Protein AF-A0A3D2N3I4-F1 (afdb_monomer_lite)

Structure (mmCIF, N/CA/C/O backbone):
data_AF-A0A3D2N3I4-F1
#
_entry.id   AF-A0A3D2N3I4-F1
#
loop_
_atom_site.group_PDB
_atom_site.id
_atom_site.type_symbol
_atom_site.label_atom_id
_atom_site.label_alt_id
_atom_site.label_comp_id
_atom_site.label_asym_id
_atom_site.label_entity_id
_atom_site.label_seq_id
_atom_site.pdbx_PDB_ins_code
_atom_site.Cartn_x
_atom_site.Cartn_y
_atom_site.Cartn_z
_atom_site.occupancy
_atom_site.B_iso_or_equiv
_atom_site.auth_seq_id
_atom_site.auth_comp_id
_atom_site.auth_asym_id
_atom_site.auth_atom_id
_atom_site.pdbx_PDB_model_num
ATOM 1 N N . MET A 1 1 ? 20.802 -7.655 -3.823 1.00 45.34 1 MET A N 1
ATOM 2 C CA . MET A 1 1 ? 21.383 -8.319 -5.020 1.00 45.34 1 MET A CA 1
ATOM 3 C C . MET A 1 1 ? 21.043 -7.625 -6.354 1.00 45.34 1 MET A C 1
ATOM 5 O O . MET A 1 1 ? 21.735 -7.865 -7.337 1.00 45.34 1 MET A O 1
ATOM 9 N N . TYR A 1 2 ? 20.055 -6.714 -6.389 1.00 55.88 2 TYR A N 1
ATOM 10 C CA . TYR A 1 2 ? 19.580 -6.034 -7.605 1.00 55.88 2 TYR A CA 1
ATOM 11 C C . TYR A 1 2 ? 20.692 -5.394 -8.460 1.00 55.88 2 TYR A C 1
ATOM 13 O O . TYR A 1 2 ? 20.746 -5.647 -9.649 1.00 55.88 2 TYR A O 1
ATOM 21 N N . SER A 1 3 ? 21.653 -4.654 -7.894 1.00 65.12 3 SER A N 1
ATOM 22 C CA . SER A 1 3 ? 22.675 -3.933 -8.686 1.00 65.12 3 SER A CA 1
ATOM 23 C C . SER A 1 3 ? 23.707 -4.809 -9.416 1.00 65.12 3 SER A C 1
ATOM 25 O O . SER A 1 3 ? 24.406 -4.302 -10.287 1.00 65.12 3 SER A O 1
ATOM 27 N N . TYR A 1 4 ? 23.824 -6.101 -9.084 1.00 80.06 4 TYR A N 1
ATOM 28 C CA . TYR A 1 4 ? 24.837 -7.004 -9.658 1.00 80.06 4 TYR A CA 1
ATOM 29 C C . TYR A 1 4 ? 24.255 -8.100 -10.552 1.00 80.06 4 TYR A C 1
ATOM 31 O O . TYR A 1 4 ? 24.984 -9.005 -10.959 1.00 80.06 4 TYR A O 1
ATOM 39 N N . TRP A 1 5 ? 22.969 -7.999 -10.902 1.00 83.50 5 TRP A N 1
ATOM 40 C CA . TRP A 1 5 ? 22.273 -8.955 -11.767 1.00 83.50 5 TRP A CA 1
ATOM 41 C C . TRP A 1 5 ? 23.053 -9.273 -13.051 1.00 83.50 5 TRP A C 1
ATOM 43 O O . TRP A 1 5 ? 23.143 -10.423 -13.479 1.00 83.50 5 TRP A O 1
ATOM 53 N N . TYR A 1 6 ? 23.681 -8.246 -13.629 1.00 86.00 6 TYR A N 1
ATOM 54 C CA . TYR A 1 6 ? 24.424 -8.355 -14.875 1.00 86.00 6 TYR A CA 1
ATOM 55 C C . TYR A 1 6 ? 25.670 -9.242 -14.754 1.00 86.00 6 TYR A C 1
ATOM 57 O O . TYR A 1 6 ? 26.045 -9.865 -15.738 1.00 86.00 6 TYR A O 1
ATOM 65 N N . LEU A 1 7 ? 26.306 -9.360 -13.578 1.00 86.69 7 LEU A N 1
ATOM 66 C CA . LEU A 1 7 ? 27.467 -10.250 -13.403 1.00 86.69 7 LEU A CA 1
ATOM 67 C C . LEU A 1 7 ? 27.057 -11.722 -13.467 1.00 86.69 7 LEU A C 1
ATOM 69 O O . LEU A 1 7 ? 27.724 -12.510 -14.136 1.00 86.69 7 LEU A O 1
ATOM 73 N N . ILE A 1 8 ? 25.945 -12.067 -12.813 1.00 85.50 8 ILE A N 1
ATOM 74 C CA . ILE A 1 8 ? 25.365 -13.414 -12.857 1.00 85.50 8 ILE A CA 1
ATOM 75 C C . ILE A 1 8 ? 24.968 -13.736 -14.299 1.00 85.50 8 ILE A C 1
ATOM 77 O O . ILE A 1 8 ? 25.373 -14.762 -14.844 1.00 85.50 8 ILE A O 1
ATOM 81 N N . ALA A 1 9 ? 24.266 -12.809 -14.956 1.00 89.62 9 ALA A N 1
ATOM 82 C CA . ALA A 1 9 ? 23.856 -12.989 -16.341 1.00 89.62 9 ALA A CA 1
ATOM 83 C C . ALA A 1 9 ? 25.046 -13.118 -17.300 1.00 89.62 9 ALA A C 1
ATOM 85 O O . ALA A 1 9 ? 25.085 -14.032 -18.120 1.00 89.62 9 ALA A O 1
ATOM 86 N N . LEU A 1 10 ? 26.068 -12.274 -17.147 1.00 88.50 10 LEU A N 1
ATOM 87 C CA . LEU A 1 10 ? 27.289 -12.327 -17.944 1.00 88.50 10 LEU A CA 1
ATOM 88 C C . LEU A 1 10 ? 28.036 -13.653 -17.770 1.00 88.50 10 LEU A C 1
ATOM 90 O O . LEU A 1 10 ? 28.576 -14.163 -18.752 1.00 88.50 10 LEU A O 1
ATOM 94 N N . ALA A 1 11 ? 28.077 -14.210 -16.556 1.00 87.69 11 ALA A N 1
ATOM 95 C CA . ALA A 1 11 ? 28.678 -15.515 -16.303 1.00 87.69 11 ALA A CA 1
ATOM 96 C C . ALA A 1 11 ? 27.927 -16.619 -17.060 1.00 87.69 11 ALA A C 1
ATOM 98 O O . ALA A 1 11 ? 28.544 -17.357 -17.830 1.00 87.69 11 ALA A O 1
ATOM 99 N N . VAL A 1 12 ? 26.597 -16.666 -16.925 1.00 89.56 12 VAL A N 1
ATOM 100 C CA . VAL A 1 12 ? 25.747 -17.634 -17.635 1.00 89.56 12 VAL A CA 1
ATOM 101 C C . VAL A 1 12 ? 25.924 -17.503 -19.145 1.00 89.56 12 VAL A C 1
ATOM 103 O O . VAL A 1 12 ? 26.240 -18.490 -19.813 1.00 89.56 12 VAL A O 1
ATOM 106 N N . TRP A 1 13 ? 25.801 -16.291 -19.689 1.00 94.25 13 TRP A N 1
ATOM 107 C CA . TRP A 1 13 ? 25.930 -16.050 -21.122 1.00 94.25 13 TRP A CA 1
ATOM 108 C C . TRP A 1 13 ? 27.317 -16.402 -21.654 1.00 94.25 13 TRP A C 1
ATOM 110 O O . TRP A 1 13 ? 27.408 -16.987 -22.727 1.00 94.25 13 TRP A O 1
ATOM 120 N N . ARG A 1 14 ? 28.404 -16.103 -20.929 1.00 89.69 14 ARG A N 1
ATOM 121 C CA . ARG A 1 14 ? 29.767 -16.459 -21.365 1.00 89.69 14 ARG A CA 1
ATOM 122 C C . ARG A 1 14 ? 29.995 -17.967 -21.414 1.00 89.69 14 ARG A C 1
ATOM 124 O O . ARG A 1 14 ? 30.625 -18.438 -22.358 1.00 89.69 14 ARG A O 1
ATOM 131 N N . LEU A 1 15 ? 29.488 -18.710 -20.429 1.00 88.81 15 LEU A N 1
ATOM 132 C CA . LEU A 1 15 ? 29.622 -20.171 -20.370 1.00 88.81 15 LEU A CA 1
ATOM 133 C C . LEU A 1 15 ? 28.854 -20.862 -21.506 1.00 88.81 15 LEU A C 1
ATOM 135 O O . LEU A 1 15 ? 29.306 -21.856 -22.079 1.00 88.81 15 LEU A O 1
ATOM 139 N N . THR A 1 16 ? 27.697 -20.310 -21.864 1.00 90.94 16 THR A N 1
ATOM 140 C CA . THR A 1 16 ? 26.773 -20.924 -22.824 1.00 90.94 16 THR A CA 1
ATOM 141 C C . THR A 1 16 ? 26.975 -20.427 -24.258 1.00 90.94 16 THR A C 1
ATOM 143 O O . THR A 1 16 ? 26.828 -21.214 -25.195 1.00 90.94 16 THR A O 1
ATOM 146 N N . ALA A 1 17 ? 27.404 -19.174 -24.466 1.00 91.50 17 ALA A N 1
ATOM 147 C CA . ALA A 1 17 ? 27.429 -18.545 -25.788 1.00 91.50 17 ALA A CA 1
ATOM 148 C C . ALA A 1 17 ? 28.294 -19.288 -26.808 1.00 91.50 17 ALA A C 1
ATOM 150 O O . ALA A 1 17 ? 27.854 -19.487 -27.936 1.00 91.50 17 ALA A O 1
ATOM 151 N N . HIS A 1 18 ? 29.485 -19.757 -26.423 1.00 90.06 18 HIS A N 1
ATOM 152 C CA . HIS A 1 18 ? 30.365 -20.486 -27.345 1.00 90.06 18 HIS A CA 1
ATOM 153 C C . HIS A 1 18 ? 29.731 -21.784 -27.878 1.00 90.06 18 HIS A C 1
ATOM 155 O O . HIS A 1 18 ? 29.974 -22.182 -29.020 1.00 90.06 18 HIS A O 1
ATOM 161 N N . HIS A 1 19 ? 28.914 -22.442 -27.055 1.00 89.19 19 HIS A N 1
ATOM 162 C CA . HIS A 1 19 ? 28.253 -23.693 -27.406 1.00 89.19 19 HIS A CA 1
ATOM 163 C C . HIS A 1 19 ? 27.056 -23.439 -28.318 1.00 89.19 19 HIS A C 1
ATOM 165 O O . HIS A 1 19 ? 26.943 -24.056 -29.377 1.00 89.19 19 HIS A O 1
ATOM 171 N N . ILE A 1 20 ? 26.197 -22.490 -27.944 1.00 91.31 20 ILE A N 1
ATOM 172 C CA . ILE A 1 20 ? 24.938 -22.260 -28.655 1.00 91.31 20 ILE A CA 1
ATOM 173 C C . ILE A 1 20 ? 25.094 -21.369 -29.895 1.00 91.31 20 ILE A C 1
ATOM 175 O O . ILE A 1 20 ? 24.282 -21.469 -30.806 1.00 91.31 20 ILE A O 1
ATOM 179 N N . ALA A 1 21 ? 26.158 -20.561 -30.002 1.00 91.62 21 ALA A N 1
ATOM 180 C CA . ALA A 1 21 ? 26.420 -19.726 -31.184 1.00 91.62 21 ALA A CA 1
ATOM 181 C C . ALA A 1 21 ? 26.611 -20.535 -32.483 1.00 91.62 21 ALA A C 1
ATOM 183 O O . ALA A 1 21 ? 26.554 -19.975 -33.575 1.00 91.62 21 ALA A O 1
ATOM 184 N N . LYS A 1 22 ? 26.844 -21.850 -32.373 1.00 91.81 22 LYS A N 1
ATOM 185 C CA . LYS A 1 22 ? 26.952 -22.783 -33.506 1.00 91.81 22 LYS A CA 1
ATOM 186 C C . LYS A 1 22 ? 25.586 -23.168 -34.090 1.00 91.81 22 LYS A C 1
ATOM 188 O O . LYS A 1 22 ? 25.532 -23.714 -35.188 1.00 91.81 22 LYS A O 1
ATOM 193 N N . ILE A 1 23 ? 24.497 -22.912 -33.364 1.00 92.69 23 ILE A N 1
ATOM 194 C CA . ILE A 1 23 ? 23.132 -23.231 -33.786 1.00 92.69 23 ILE A CA 1
ATOM 195 C C . ILE A 1 23 ? 22.685 -22.213 -34.842 1.00 92.69 23 ILE A C 1
ATOM 197 O O . ILE A 1 23 ? 22.817 -21.000 -34.665 1.00 92.69 23 ILE A O 1
ATOM 201 N N . LYS A 1 24 ? 22.144 -22.707 -35.959 1.00 92.75 24 LYS A N 1
ATOM 202 C CA . LYS A 1 24 ? 21.611 -21.857 -37.030 1.00 92.75 24 LYS A CA 1
ATOM 203 C C . LYS A 1 24 ? 20.410 -21.052 -36.514 1.00 92.75 24 LYS A C 1
ATOM 205 O O . LYS A 1 24 ? 19.562 -21.601 -35.823 1.00 92.75 24 LYS A O 1
ATOM 210 N N . GLU A 1 25 ? 20.338 -19.769 -36.864 1.00 93.00 25 GLU A N 1
ATOM 211 C CA . GLU A 1 25 ? 19.285 -18.838 -36.418 1.00 93.00 25 GLU A CA 1
ATOM 212 C C . GLU A 1 25 ? 19.157 -18.681 -34.890 1.00 93.00 25 GLU A C 1
ATOM 214 O O . GLU A 1 25 ? 18.095 -18.315 -34.386 1.00 93.00 25 GLU A O 1
ATOM 219 N N . ILE A 1 26 ? 20.238 -18.904 -34.128 1.00 94.81 26 ILE A N 1
ATOM 220 C CA . ILE A 1 26 ? 20.203 -18.839 -32.658 1.00 94.81 26 ILE A CA 1
ATOM 221 C C . ILE A 1 26 ? 19.626 -17.526 -32.110 1.00 94.81 26 ILE A C 1
ATOM 223 O O . ILE A 1 26 ? 18.894 -17.553 -31.129 1.00 94.81 26 ILE A O 1
ATOM 227 N N . ASN A 1 27 ? 19.879 -16.379 -32.749 1.00 93.00 27 ASN A N 1
ATOM 228 C CA . ASN A 1 27 ? 19.323 -15.098 -32.297 1.00 93.00 27 ASN A CA 1
ATOM 229 C C . ASN A 1 27 ? 17.795 -15.044 -32.415 1.00 93.00 27 ASN A C 1
ATOM 231 O O . ASN A 1 27 ? 17.148 -14.482 -31.536 1.00 93.00 27 ASN A O 1
ATOM 235 N N . LEU A 1 28 ? 17.219 -15.649 -33.460 1.00 95.00 28 LEU A N 1
ATOM 236 C CA . LEU A 1 28 ? 15.768 -15.749 -33.607 1.00 95.00 28 LEU A CA 1
ATOM 237 C C . LEU A 1 28 ? 15.191 -16.684 -32.545 1.00 95.00 28 LEU A C 1
ATOM 239 O O . LEU A 1 28 ? 14.199 -16.339 -31.912 1.00 95.00 28 LEU A O 1
ATOM 243 N N . ILE A 1 29 ? 15.842 -17.827 -32.308 1.00 95.19 29 ILE A N 1
ATOM 244 C CA . ILE A 1 29 ? 15.437 -18.771 -31.260 1.00 95.19 29 ILE A CA 1
ATOM 245 C C . ILE A 1 29 ? 15.454 -18.076 -29.897 1.00 95.19 29 ILE A C 1
ATOM 247 O O . ILE A 1 29 ? 14.453 -18.103 -29.196 1.00 95.19 29 ILE A O 1
ATOM 251 N N . LEU A 1 30 ? 16.549 -17.399 -29.541 1.00 96.06 30 LEU A N 1
ATOM 252 C CA . LEU A 1 30 ? 16.664 -16.678 -28.272 1.00 96.06 30 LEU A CA 1
ATOM 253 C C . LEU A 1 30 ? 15.620 -15.567 -28.143 1.00 96.06 30 LEU A C 1
ATOM 255 O O . LEU A 1 30 ? 15.068 -15.388 -27.064 1.00 96.06 30 LEU A O 1
ATOM 259 N N . PHE A 1 31 ? 15.340 -14.832 -29.221 1.00 96.38 31 PHE A N 1
ATOM 260 C CA . PHE A 1 31 ? 14.311 -13.795 -29.226 1.00 96.38 31 PHE A CA 1
ATOM 261 C C . PHE A 1 31 ? 12.919 -14.382 -28.977 1.00 96.38 31 PHE A C 1
ATOM 263 O O . PHE A 1 31 ? 12.197 -13.897 -28.111 1.00 96.38 31 PHE A O 1
ATOM 270 N N . VAL A 1 32 ? 12.567 -15.464 -29.675 1.00 96.00 32 VAL A N 1
ATOM 271 C CA . VAL A 1 32 ? 11.298 -16.173 -29.472 1.00 96.00 32 VAL A CA 1
ATOM 272 C C . VAL A 1 32 ? 11.220 -16.718 -28.047 1.00 96.00 32 VAL A C 1
ATOM 274 O O . VAL A 1 32 ? 10.242 -16.454 -27.358 1.00 96.00 32 VAL A O 1
ATOM 277 N N . THR A 1 33 ? 12.264 -17.387 -27.555 1.00 95.50 33 THR A N 1
ATOM 278 C CA . THR A 1 33 ? 12.325 -17.874 -26.170 1.00 95.50 33 THR A CA 1
ATOM 279 C C . THR A 1 33 ? 12.139 -16.741 -25.163 1.00 95.50 33 THR A C 1
ATOM 281 O O . THR A 1 33 ? 11.422 -16.912 -24.185 1.00 95.50 33 THR A O 1
ATOM 284 N N . ALA A 1 34 ? 12.732 -15.572 -25.400 1.00 95.19 34 ALA A N 1
ATOM 285 C CA . ALA A 1 34 ? 12.609 -14.415 -24.521 1.00 95.19 34 ALA A CA 1
ATOM 286 C C . ALA A 1 34 ? 11.221 -13.755 -24.534 1.00 95.19 34 ALA A C 1
ATOM 288 O O . ALA A 1 34 ? 10.793 -13.218 -23.508 1.00 95.19 34 ALA A O 1
ATOM 289 N N . LEU A 1 35 ? 10.509 -13.814 -25.664 1.00 96.06 35 LEU A N 1
ATOM 290 C CA . LEU A 1 35 ? 9.095 -13.443 -25.731 1.00 96.06 35 LEU A CA 1
ATOM 291 C C . LEU A 1 35 ? 8.236 -14.459 -24.975 1.00 96.06 35 LEU A C 1
ATOM 293 O O . LEU A 1 35 ? 7.456 -14.083 -24.109 1.00 96.06 35 LEU A O 1
ATOM 297 N N . PHE A 1 36 ? 8.418 -15.755 -25.241 1.00 94.81 36 PHE A N 1
ATOM 298 C CA . PHE A 1 36 ? 7.624 -16.799 -24.593 1.00 94.81 36 PHE A CA 1
ATOM 299 C C . PHE A 1 36 ? 7.862 -16.882 -23.086 1.00 94.81 36 PHE A C 1
ATOM 301 O O . PHE A 1 36 ? 6.916 -17.130 -22.349 1.00 94.81 36 PHE A O 1
ATOM 308 N N . ALA A 1 37 ? 9.083 -16.617 -22.619 1.00 91.88 37 ALA A N 1
ATOM 309 C CA . ALA A 1 37 ? 9.409 -16.588 -21.196 1.00 91.88 37 ALA A CA 1
ATOM 310 C C . ALA A 1 37 ? 8.542 -15.595 -20.408 1.00 91.88 37 ALA A C 1
ATOM 312 O O . ALA A 1 37 ? 8.230 -15.862 -19.254 1.00 91.88 37 ALA A O 1
ATOM 313 N N . GLY A 1 38 ? 8.101 -14.498 -21.035 1.00 89.44 38 GLY A N 1
ATOM 314 C CA . GLY A 1 38 ? 7.210 -13.534 -20.393 1.00 89.44 38 GLY A CA 1
ATOM 315 C C . GLY A 1 38 ? 5.837 -14.111 -20.028 1.00 89.44 38 GLY A C 1
ATOM 316 O O . GLY A 1 38 ? 5.224 -13.639 -19.086 1.00 89.44 38 GLY A O 1
ATOM 317 N N . PHE A 1 39 ? 5.360 -15.169 -20.689 1.00 91.44 39 PHE A N 1
ATOM 318 C CA . PHE A 1 39 ? 4.074 -15.798 -20.352 1.00 91.44 39 PHE A CA 1
ATOM 319 C C . PHE A 1 39 ? 4.130 -16.714 -19.121 1.00 91.44 39 PHE A C 1
ATOM 321 O O . PHE A 1 39 ? 3.102 -17.260 -18.730 1.00 91.44 39 PHE A O 1
ATOM 328 N N . TYR A 1 40 ? 5.308 -16.919 -18.526 1.00 89.81 40 TYR A N 1
ATOM 329 C CA . TYR A 1 40 ? 5.495 -17.827 -17.398 1.00 89.81 40 TYR A CA 1
ATOM 330 C C . TYR A 1 40 ? 5.899 -17.041 -16.146 1.00 89.81 40 TYR A C 1
ATOM 332 O O . TYR A 1 40 ? 7.084 -16.757 -15.973 1.00 89.81 40 TYR A O 1
ATOM 340 N N . PRO A 1 41 ? 4.956 -16.745 -15.228 1.00 82.44 41 PRO A N 1
ATOM 341 C CA . PRO A 1 41 ? 5.234 -16.031 -13.977 1.00 82.44 41 PRO A CA 1
ATOM 342 C C . PRO A 1 41 ? 6.306 -16.673 -13.091 1.00 82.44 41 PRO A C 1
ATOM 344 O O . PRO A 1 41 ? 6.944 -15.983 -12.304 1.00 82.44 41 PRO A O 1
ATOM 347 N N . SER A 1 42 ? 6.536 -17.983 -13.233 1.00 81.69 42 SER A N 1
ATOM 348 C CA . SER A 1 42 ? 7.606 -18.707 -12.539 1.00 81.69 42 SER A CA 1
ATOM 349 C C . SER A 1 42 ? 9.015 -18.316 -13.002 1.00 81.69 42 SER A C 1
ATOM 351 O O . SER A 1 42 ? 9.990 -18.624 -12.322 1.00 81.69 42 SER A O 1
ATOM 353 N N . ILE A 1 43 ? 9.149 -17.694 -14.179 1.00 81.50 43 ILE A N 1
ATOM 354 C CA . ILE A 1 43 ? 10.408 -17.146 -14.686 1.00 81.50 43 ILE A CA 1
ATOM 355 C C . ILE A 1 43 ? 10.461 -15.674 -14.277 1.00 81.50 43 ILE A C 1
ATOM 357 O O . ILE A 1 43 ? 10.147 -14.774 -15.055 1.00 81.50 43 ILE A O 1
ATOM 361 N N . ASP A 1 44 ? 10.853 -15.436 -13.031 1.00 82.50 44 ASP A N 1
ATOM 362 C CA . ASP A 1 44 ? 10.919 -14.103 -12.443 1.00 82.50 44 ASP A CA 1
ATOM 363 C C . ASP A 1 44 ? 12.371 -13.595 -12.312 1.00 82.50 44 ASP A C 1
ATOM 365 O O . ASP A 1 44 ? 13.328 -14.122 -12.897 1.00 82.50 44 ASP A O 1
ATOM 369 N N . ASN A 1 45 ? 12.549 -12.496 -11.579 1.00 81.75 45 ASN A N 1
ATOM 370 C CA . ASN A 1 45 ? 13.856 -11.887 -11.352 1.00 81.75 45 ASN A CA 1
ATOM 371 C C . ASN A 1 45 ? 14.637 -12.496 -10.173 1.00 81.75 45 ASN A C 1
ATOM 373 O O . ASN A 1 45 ? 15.730 -12.004 -9.861 1.00 81.75 45 ASN A O 1
ATOM 377 N N . THR A 1 46 ? 14.156 -13.592 -9.576 1.00 78.44 46 THR A N 1
ATOM 378 C CA . THR A 1 46 ? 14.915 -14.413 -8.625 1.00 78.44 46 THR A CA 1
ATOM 379 C C . THR A 1 46 ? 16.143 -14.975 -9.336 1.00 78.44 46 THR A C 1
ATOM 381 O O . THR A 1 46 ? 16.062 -15.531 -10.432 1.00 78.44 46 THR A O 1
ATOM 384 N N . PHE A 1 47 ? 17.333 -14.712 -8.784 1.00 78.19 47 PHE A N 1
ATOM 385 C CA . PHE A 1 47 ? 18.623 -14.952 -9.457 1.00 78.19 47 PHE A CA 1
ATOM 386 C C . PHE A 1 47 ? 18.728 -14.373 -10.885 1.00 78.19 47 PHE A C 1
ATOM 388 O O . PHE A 1 47 ? 19.615 -14.745 -11.652 1.00 78.19 47 PHE A O 1
ATOM 395 N N . CYS A 1 48 ? 17.886 -13.388 -11.216 1.00 84.56 48 CYS A N 1
ATOM 396 C CA . CYS A 1 48 ? 17.856 -12.674 -12.493 1.00 84.56 48 CYS A CA 1
ATOM 397 C C . CYS A 1 48 ? 17.489 -13.552 -13.702 1.00 84.56 48 CYS A C 1
ATOM 399 O O . CYS A 1 48 ? 17.886 -13.222 -14.821 1.00 84.56 48 CYS A O 1
ATOM 401 N N . ALA A 1 49 ? 16.742 -14.643 -13.502 1.00 85.88 49 ALA A N 1
ATOM 402 C CA . ALA A 1 49 ? 16.394 -15.600 -14.554 1.00 85.88 49 ALA A CA 1
ATOM 403 C C . ALA A 1 49 ? 15.676 -14.946 -15.750 1.00 85.88 49 ALA A C 1
ATOM 405 O O . ALA A 1 49 ? 16.115 -15.105 -16.894 1.00 85.88 49 ALA A O 1
ATOM 406 N N . ALA A 1 50 ? 14.650 -14.132 -15.489 1.00 90.31 50 ALA A N 1
ATOM 407 C CA . ALA A 1 50 ? 13.920 -13.398 -16.522 1.00 90.31 50 ALA A CA 1
ATOM 408 C C . ALA A 1 50 ? 14.840 -12.482 -17.349 1.00 90.31 50 ALA A C 1
ATOM 410 O O . ALA A 1 50 ? 14.816 -12.510 -18.579 1.00 90.31 50 ALA A O 1
ATOM 411 N N . ARG A 1 51 ? 15.751 -11.744 -16.696 1.00 93.25 51 ARG A N 1
ATOM 412 C CA . ARG A 1 51 ? 16.761 -10.900 -17.367 1.00 93.25 51 ARG A CA 1
ATOM 413 C C . ARG A 1 51 ? 17.785 -11.703 -18.159 1.00 93.25 51 ARG A C 1
ATOM 415 O O . ARG A 1 51 ? 18.190 -11.263 -19.234 1.00 93.25 51 ARG A O 1
ATOM 422 N N . ILE A 1 52 ? 18.223 -12.855 -17.649 1.00 93.12 52 ILE A N 1
ATOM 423 C CA . ILE A 1 52 ? 19.164 -13.737 -18.350 1.00 93.12 52 ILE A CA 1
ATOM 424 C C . ILE A 1 52 ? 18.573 -14.148 -19.691 1.00 93.12 52 ILE A C 1
ATOM 426 O O . ILE A 1 52 ? 19.249 -14.024 -20.707 1.00 93.12 52 ILE A O 1
ATOM 430 N N . ILE A 1 53 ? 17.320 -14.594 -19.708 1.00 94.19 53 ILE A N 1
ATOM 431 C CA . ILE A 1 53 ? 16.653 -15.024 -20.937 1.00 94.19 53 ILE A CA 1
ATOM 432 C C . ILE A 1 53 ? 16.318 -13.801 -21.804 1.00 94.19 53 ILE A C 1
ATOM 434 O O . ILE A 1 53 ? 16.688 -13.753 -22.977 1.00 94.19 53 ILE A O 1
ATOM 438 N N . GLY A 1 54 ? 15.705 -12.778 -21.204 1.00 94.25 54 GLY A N 1
ATOM 439 C CA . GLY A 1 54 ? 15.254 -11.546 -21.850 1.00 94.25 54 GLY A CA 1
ATOM 440 C C . GLY A 1 54 ? 16.357 -10.776 -22.576 1.00 94.25 54 GLY A C 1
ATOM 441 O O . GLY A 1 54 ? 16.173 -10.326 -23.706 1.00 94.25 54 GLY A O 1
ATOM 442 N N . PHE A 1 55 ? 17.539 -10.644 -21.975 1.00 95.50 55 PHE A N 1
ATOM 443 C CA . PHE A 1 55 ? 18.641 -9.893 -22.581 1.00 95.50 55 PHE A CA 1
ATOM 444 C C . PHE A 1 55 ? 19.611 -10.752 -23.404 1.00 95.50 55 PHE A C 1
ATOM 446 O O . PHE A 1 55 ? 20.479 -10.196 -24.088 1.00 95.50 55 PHE A O 1
ATOM 453 N N . TYR A 1 56 ? 19.456 -12.083 -23.418 1.00 95.25 56 TYR A N 1
ATOM 454 C CA . TYR A 1 56 ? 20.357 -12.958 -24.172 1.00 95.25 56 TYR A CA 1
ATOM 455 C C . TYR A 1 56 ? 20.412 -12.650 -25.682 1.00 95.25 56 TYR A C 1
ATOM 457 O O . TYR A 1 56 ? 21.515 -12.649 -26.235 1.00 95.25 56 TYR A O 1
ATOM 465 N N . PRO A 1 57 ? 19.299 -12.318 -26.371 1.00 95.25 57 PRO A N 1
ATOM 466 C CA . PRO A 1 57 ? 19.349 -11.956 -27.788 1.00 95.25 57 PRO A CA 1
ATOM 467 C C . PRO A 1 57 ? 20.342 -10.823 -28.081 1.00 95.25 57 PRO A C 1
ATOM 469 O O . PRO A 1 57 ? 21.110 -10.904 -29.036 1.00 95.25 57 PRO A O 1
ATOM 472 N N . TYR A 1 58 ? 20.406 -9.791 -27.231 1.00 93.44 58 TYR A N 1
ATOM 473 C CA . TYR A 1 58 ? 21.362 -8.694 -27.413 1.00 93.44 58 TYR A CA 1
ATOM 474 C C . TYR A 1 58 ? 22.800 -9.141 -27.192 1.00 93.44 58 TYR A C 1
ATOM 476 O O . TYR A 1 58 ? 23.687 -8.792 -27.975 1.00 93.44 58 TYR A O 1
ATOM 484 N N . TYR A 1 59 ? 23.032 -9.916 -26.131 1.00 93.62 59 TYR A N 1
ATOM 485 C CA . TYR A 1 59 ? 24.358 -10.431 -25.827 1.00 93.62 59 TYR A CA 1
ATOM 486 C C . TYR A 1 59 ? 24.875 -11.322 -26.963 1.00 93.62 59 TYR A C 1
ATOM 488 O O . TYR A 1 59 ? 26.010 -11.153 -27.405 1.00 93.62 59 TYR A O 1
ATOM 496 N N . MET A 1 60 ? 24.039 -12.231 -27.473 1.00 94.06 60 MET A N 1
ATOM 497 C CA . MET A 1 60 ? 24.399 -13.139 -28.560 1.00 94.06 60 MET A CA 1
ATOM 498 C C . MET A 1 60 ? 24.634 -12.389 -29.877 1.00 94.06 60 MET A C 1
ATOM 500 O O . MET A 1 60 ? 25.647 -12.625 -30.536 1.00 94.06 60 MET A O 1
ATOM 504 N N . CYS A 1 61 ? 23.782 -11.416 -30.223 1.00 91.31 61 CYS A N 1
ATOM 505 C CA . CYS A 1 61 ? 24.020 -10.521 -31.357 1.00 91.31 61 CYS A CA 1
ATOM 506 C C . CYS A 1 61 ? 25.386 -9.828 -31.254 1.00 91.31 61 CYS A C 1
ATOM 508 O O . CYS A 1 61 ? 26.143 -9.817 -32.222 1.00 91.31 61 CYS A O 1
ATOM 510 N N . GLY A 1 62 ? 25.732 -9.295 -30.078 1.00 90.06 62 GLY A N 1
ATOM 511 C CA . GLY A 1 62 ? 27.042 -8.692 -29.828 1.00 90.06 62 GLY A CA 1
ATOM 512 C C . GLY A 1 62 ? 28.198 -9.693 -29.917 1.00 90.06 62 GLY A C 1
ATOM 513 O O . GLY A 1 62 ? 29.224 -9.383 -30.515 1.00 90.06 62 GLY A O 1
ATOM 514 N N . TYR A 1 63 ? 28.029 -10.902 -29.375 1.00 90.88 63 TYR A N 1
ATOM 515 C CA . TYR A 1 63 ? 29.025 -11.979 -29.416 1.00 90.88 63 TYR A CA 1
ATOM 516 C C . TYR A 1 63 ? 29.334 -12.437 -30.851 1.00 90.88 63 TYR A C 1
ATOM 518 O O . TYR A 1 63 ? 30.491 -12.677 -31.193 1.00 90.88 63 TYR A O 1
ATOM 526 N N . MET A 1 64 ? 28.310 -12.529 -31.704 1.00 88.25 64 MET A N 1
ATOM 527 C CA . MET A 1 64 ? 28.446 -12.941 -33.107 1.00 88.25 64 MET A CA 1
ATOM 528 C C . MET A 1 64 ? 28.900 -11.801 -34.035 1.00 88.25 64 MET A C 1
ATOM 530 O O . MET A 1 64 ? 29.361 -12.053 -35.155 1.00 88.25 64 MET A O 1
ATOM 534 N N . LEU A 1 65 ? 28.767 -10.545 -33.600 1.00 86.62 65 LEU A N 1
ATOM 535 C CA . LEU A 1 65 ? 29.145 -9.374 -34.379 1.00 86.62 65 LEU A CA 1
ATOM 536 C C . LEU A 1 65 ? 30.640 -9.070 -34.214 1.00 86.62 65 LEU A C 1
ATOM 538 O O . LEU A 1 65 ? 31.076 -8.458 -33.241 1.00 86.62 65 LEU A O 1
ATOM 542 N N . THR A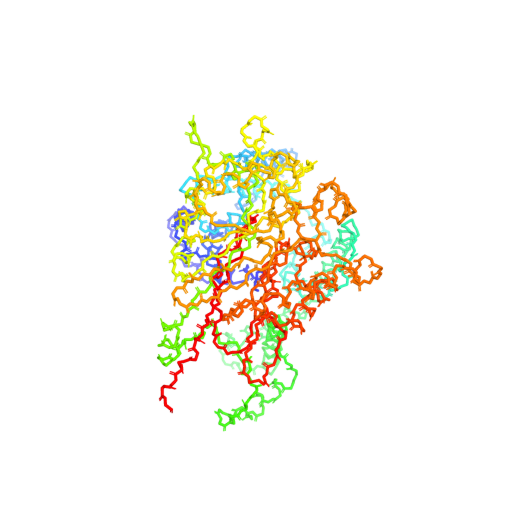 1 66 ? 31.439 -9.449 -35.211 1.00 83.62 66 THR A N 1
ATOM 543 C CA . THR A 1 66 ? 32.868 -9.110 -35.232 1.00 83.62 66 THR A CA 1
ATOM 544 C C . THR A 1 66 ? 33.083 -7.601 -35.372 1.00 83.62 66 THR A C 1
ATOM 546 O O . THR A 1 66 ? 32.242 -6.876 -35.909 1.00 83.62 66 THR A O 1
ATOM 549 N N . ALA A 1 67 ? 34.244 -7.109 -34.926 1.00 78.94 67 ALA A N 1
ATOM 550 C CA . ALA A 1 67 ? 34.600 -5.693 -35.046 1.00 78.94 67 ALA A CA 1
ATOM 551 C C . ALA A 1 67 ? 34.575 -5.196 -36.505 1.00 78.94 67 ALA A C 1
ATOM 553 O O . ALA A 1 67 ? 34.157 -4.068 -36.763 1.00 78.94 67 ALA A O 1
ATOM 554 N N . GLU A 1 68 ? 34.970 -6.050 -37.453 1.00 80.62 68 GLU A N 1
ATOM 555 C CA . GLU A 1 68 ? 34.939 -5.775 -38.894 1.00 80.62 68 GLU A CA 1
ATOM 556 C C . GLU A 1 68 ? 33.504 -5.616 -39.404 1.00 80.62 68 GLU A C 1
ATOM 558 O O . GLU A 1 68 ? 33.163 -4.560 -39.934 1.00 80.62 68 GLU A O 1
ATOM 563 N N . LYS A 1 69 ? 32.626 -6.593 -39.132 1.00 83.75 69 LYS A N 1
ATOM 564 C CA . LYS A 1 69 ? 31.200 -6.517 -39.492 1.00 83.75 69 LYS A CA 1
ATOM 565 C C . LYS A 1 69 ? 30.518 -5.316 -38.835 1.00 83.75 69 LYS A C 1
ATOM 567 O O . LYS A 1 69 ? 29.748 -4.605 -39.469 1.00 83.75 69 LYS A O 1
ATOM 572 N N . SER A 1 70 ? 30.845 -5.030 -37.574 1.00 82.38 70 SER A N 1
ATOM 573 C CA . SER A 1 70 ? 30.360 -3.834 -36.876 1.00 82.38 70 SER A CA 1
ATOM 574 C C . SER A 1 70 ? 30.811 -2.535 -37.554 1.00 82.38 70 SER A C 1
ATOM 576 O O . SER A 1 70 ? 30.064 -1.557 -37.577 1.00 82.38 70 SER A O 1
ATOM 578 N N . ALA A 1 71 ? 32.032 -2.494 -38.092 1.00 78.31 71 ALA A N 1
ATOM 579 C CA . ALA A 1 71 ? 32.539 -1.339 -38.823 1.00 78.31 71 ALA A CA 1
ATOM 580 C C . ALA A 1 71 ? 31.889 -1.186 -40.208 1.00 78.31 71 ALA A C 1
ATOM 582 O O . ALA A 1 71 ? 31.747 -0.057 -40.669 1.00 78.31 71 ALA A O 1
ATOM 583 N N . GLU A 1 72 ? 31.477 -2.282 -40.847 1.00 82.00 72 GLU A N 1
ATOM 584 C CA . GLU A 1 72 ? 30.743 -2.276 -42.121 1.00 82.00 72 GLU A CA 1
ATOM 585 C C . GLU A 1 72 ? 29.298 -1.786 -41.974 1.00 82.00 72 GLU A C 1
ATOM 587 O O . GLU A 1 72 ? 28.799 -1.081 -42.850 1.00 82.00 72 GLU A O 1
ATOM 592 N N . LEU A 1 73 ? 28.647 -2.086 -40.843 1.00 79.00 73 LEU A N 1
ATOM 593 C CA . LEU A 1 73 ? 27.276 -1.650 -40.539 1.00 79.00 73 LEU A CA 1
ATOM 594 C C . LEU A 1 73 ? 27.111 -0.122 -40.462 1.00 79.00 73 LEU A C 1
ATOM 596 O O . LEU A 1 73 ? 25.992 0.387 -40.554 1.00 79.00 73 LEU A O 1
ATOM 600 N N . CYS A 1 74 ? 28.203 0.625 -40.294 1.00 77.75 74 CYS A N 1
ATOM 601 C CA . CYS A 1 74 ? 28.189 2.082 -40.236 1.00 77.75 74 CYS A CA 1
ATOM 602 C C . CYS A 1 74 ? 29.010 2.683 -41.379 1.00 77.75 74 CYS A C 1
ATOM 604 O O . CYS A 1 74 ? 30.114 2.241 -41.684 1.00 77.75 74 CYS A O 1
ATOM 606 N N . SER A 1 75 ? 28.526 3.779 -41.972 1.00 73.81 75 SER A N 1
ATOM 607 C CA . SER A 1 75 ? 29.303 4.488 -42.993 1.00 73.81 75 SER A CA 1
ATOM 608 C C . SER A 1 75 ? 30.669 4.927 -42.447 1.00 73.81 75 SER A C 1
ATOM 610 O O . SER A 1 75 ? 30.756 5.607 -41.418 1.00 73.81 75 SER A O 1
ATOM 612 N N . LYS A 1 76 ? 31.743 4.621 -43.191 1.00 71.75 76 LYS A N 1
ATOM 613 C CA . LYS A 1 76 ? 33.097 5.135 -42.910 1.00 71.75 76 LYS A CA 1
ATOM 614 C C . LYS A 1 76 ? 33.139 6.671 -42.926 1.00 71.75 76 LYS A C 1
ATOM 616 O O . LYS A 1 76 ? 33.977 7.272 -42.256 1.00 71.75 76 LYS A O 1
ATOM 621 N N . ASN A 1 77 ? 32.215 7.319 -43.644 1.00 79.75 77 ASN A N 1
ATOM 622 C CA . ASN A 1 77 ? 32.134 8.771 -43.726 1.00 79.75 77 ASN A CA 1
ATOM 623 C C . ASN A 1 77 ? 31.344 9.368 -42.545 1.00 79.75 77 ASN A C 1
ATOM 625 O O . ASN A 1 77 ? 30.145 9.126 -42.381 1.00 79.75 77 ASN A O 1
ATOM 629 N N . ARG A 1 78 ? 32.012 10.211 -41.744 1.00 76.75 78 ARG A N 1
ATOM 630 C CA . ARG A 1 78 ? 31.425 10.859 -40.561 1.00 76.75 78 ARG A CA 1
ATOM 631 C C . ARG A 1 78 ? 30.196 11.712 -40.895 1.00 76.75 78 ARG A C 1
ATOM 633 O O . ARG A 1 78 ? 29.245 11.693 -40.118 1.00 76.75 78 ARG A O 1
ATOM 640 N N . SER A 1 79 ? 30.197 12.427 -42.021 1.00 81.94 79 SER A N 1
ATOM 641 C CA . SER A 1 79 ? 29.070 13.293 -42.401 1.00 81.94 79 SER A CA 1
ATOM 642 C C . SER A 1 79 ? 27.813 12.504 -42.770 1.00 81.94 79 SER A C 1
ATOM 644 O O . SER A 1 79 ? 26.714 13.030 -42.657 1.00 81.94 79 SER A O 1
ATOM 646 N N . LYS A 1 80 ? 27.965 11.229 -43.151 1.00 83.81 80 LYS A N 1
ATOM 647 C CA . LYS A 1 80 ? 26.852 10.332 -43.486 1.00 83.81 80 LYS A CA 1
ATOM 648 C C . LYS A 1 80 ? 26.354 9.528 -42.286 1.00 83.81 80 LYS A C 1
ATOM 650 O O . LYS A 1 80 ? 25.160 9.295 -42.173 1.00 83.81 80 LYS A O 1
ATOM 655 N N . ARG A 1 81 ? 27.235 9.122 -41.364 1.00 87.25 81 ARG A N 1
ATOM 656 C CA . ARG A 1 81 ? 26.829 8.299 -40.206 1.00 87.25 81 ARG A CA 1
ATOM 657 C C . ARG A 1 81 ? 26.097 9.080 -39.111 1.00 87.25 81 ARG A C 1
ATOM 659 O O . ARG A 1 81 ? 25.235 8.520 -38.451 1.00 87.25 81 ARG A O 1
ATOM 666 N N . LEU A 1 82 ? 26.460 10.348 -38.894 1.00 89.94 82 LEU A N 1
ATOM 667 C CA . LEU A 1 82 ? 25.871 11.172 -37.836 1.00 89.94 82 LEU A CA 1
ATOM 668 C C . LEU A 1 82 ? 24.355 11.371 -38.032 1.00 89.94 82 LEU A C 1
ATOM 670 O O . LEU A 1 82 ? 23.623 11.064 -37.094 1.00 89.94 82 LEU A O 1
ATOM 674 N N . PRO A 1 83 ? 23.858 11.797 -39.215 1.00 93.31 83 PRO A N 1
ATOM 675 C CA . PRO A 1 83 ? 22.418 11.939 -39.428 1.00 93.31 83 PRO A CA 1
ATOM 676 C C . PRO A 1 83 ? 21.676 10.601 -39.335 1.00 93.31 83 PRO A C 1
ATOM 678 O O . PRO A 1 83 ? 20.587 10.567 -38.779 1.00 93.31 83 PRO A O 1
ATOM 681 N N . VAL A 1 84 ? 22.277 9.493 -39.790 1.00 92.56 84 VAL A N 1
ATOM 682 C CA . VAL A 1 84 ? 21.695 8.146 -39.631 1.00 92.56 84 VAL A CA 1
ATOM 683 C C . VAL A 1 84 ? 21.554 7.781 -38.153 1.00 92.56 84 VAL A C 1
ATOM 685 O O . VAL A 1 84 ? 20.500 7.310 -37.738 1.00 92.56 84 VAL A O 1
ATOM 688 N N . GLY A 1 85 ? 22.587 8.040 -37.348 1.00 93.62 85 GLY A N 1
ATOM 689 C CA . GLY A 1 85 ? 22.549 7.797 -35.909 1.00 93.62 85 GLY A CA 1
ATOM 690 C C . GLY A 1 85 ? 21.480 8.627 -35.198 1.00 93.62 85 GLY A C 1
ATOM 691 O O . GLY A 1 85 ? 20.714 8.076 -34.416 1.00 93.62 85 GLY A O 1
ATOM 692 N N . VAL A 1 86 ? 21.383 9.926 -35.506 1.00 95.44 86 VAL A N 1
ATOM 693 C CA . VAL A 1 86 ? 20.335 10.801 -34.951 1.00 95.44 86 VAL A CA 1
ATOM 694 C C . VAL A 1 86 ? 18.948 10.311 -35.366 1.00 95.44 86 VAL A C 1
ATOM 696 O O . VAL A 1 86 ? 18.093 10.155 -34.505 1.00 95.44 86 VAL A O 1
ATOM 699 N N . LEU A 1 87 ? 18.744 9.985 -36.646 1.00 95.94 87 LEU A N 1
ATOM 700 C CA . LEU A 1 87 ? 17.468 9.475 -37.150 1.00 95.94 87 LEU A CA 1
ATOM 701 C C . LEU A 1 87 ? 17.052 8.175 -36.450 1.00 95.94 87 LEU A C 1
ATOM 703 O O . LEU A 1 87 ? 15.903 8.048 -36.040 1.00 95.94 87 LEU A O 1
ATOM 707 N N . CYS A 1 88 ? 17.978 7.229 -36.271 1.00 96.00 88 CYS A N 1
ATOM 708 C CA . CYS A 1 88 ? 17.699 5.976 -35.567 1.00 96.00 88 CYS A CA 1
ATOM 709 C C . CYS A 1 88 ? 17.385 6.214 -34.086 1.00 96.00 88 CYS A C 1
ATOM 711 O O . CYS A 1 88 ? 16.497 5.560 -33.548 1.00 96.00 88 CYS A O 1
ATOM 713 N N . LEU A 1 89 ? 18.067 7.162 -33.432 1.00 96.75 89 LEU A N 1
ATOM 714 C CA . LEU A 1 89 ? 17.797 7.508 -32.036 1.00 96.75 89 LEU A CA 1
ATOM 715 C C . LEU A 1 89 ? 16.427 8.178 -31.875 1.00 96.75 89 LEU A C 1
ATOM 717 O O . LEU A 1 89 ? 15.677 7.825 -30.971 1.00 96.75 89 LEU A O 1
ATOM 721 N N . THR A 1 90 ? 16.076 9.104 -32.771 1.00 96.31 90 THR A N 1
ATOM 722 C CA . THR A 1 90 ? 14.745 9.722 -32.813 1.00 96.31 90 THR A CA 1
ATOM 723 C C . THR A 1 90 ? 13.667 8.683 -33.114 1.00 96.31 90 THR A C 1
ATOM 725 O O . THR A 1 90 ? 12.623 8.695 -32.473 1.00 96.31 90 THR A O 1
ATOM 728 N N . GLY A 1 91 ? 13.931 7.746 -34.029 1.00 96.62 91 GLY A N 1
ATOM 729 C CA . GLY A 1 91 ? 13.044 6.619 -34.311 1.00 96.62 91 GLY A CA 1
ATOM 730 C C . GLY A 1 91 ? 12.839 5.720 -33.092 1.00 96.62 91 GLY A C 1
ATOM 731 O O . GLY A 1 91 ? 11.701 5.415 -32.753 1.00 96.62 91 GLY A O 1
ATOM 732 N N . ALA A 1 92 ? 13.912 5.365 -32.378 1.00 96.81 92 ALA A N 1
ATOM 733 C CA . ALA A 1 92 ? 13.827 4.609 -31.129 1.00 96.81 92 ALA A CA 1
ATOM 734 C C . ALA A 1 92 ? 12.981 5.345 -30.079 1.00 96.81 92 ALA A C 1
ATOM 736 O O . ALA A 1 92 ? 12.097 4.744 -29.475 1.00 96.81 92 ALA A O 1
ATOM 737 N N . ALA A 1 93 ? 13.204 6.652 -29.905 1.00 95.88 93 ALA A N 1
ATOM 738 C CA . ALA A 1 93 ? 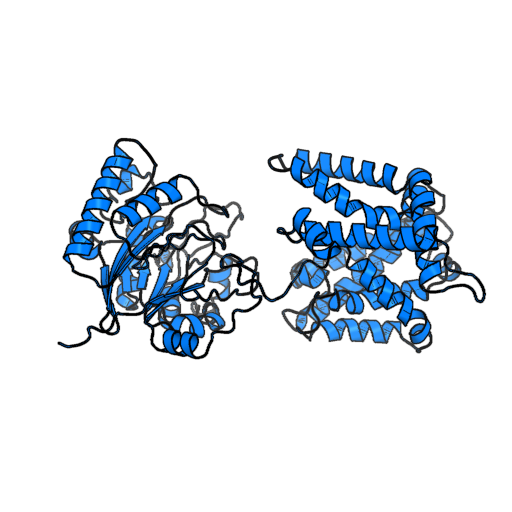12.428 7.477 -28.983 1.00 95.88 93 ALA A CA 1
ATOM 739 C C . ALA A 1 93 ? 10.946 7.565 -29.382 1.00 95.88 93 ALA A C 1
ATOM 741 O O . ALA A 1 93 ? 10.084 7.483 -28.515 1.00 95.88 93 ALA A O 1
ATOM 742 N N . ALA A 1 94 ? 10.636 7.677 -30.677 1.00 94.94 94 ALA A N 1
ATOM 743 C CA . ALA A 1 94 ? 9.262 7.703 -31.178 1.00 94.94 94 ALA A CA 1
ATOM 744 C C . ALA A 1 94 ? 8.544 6.359 -30.972 1.00 94.94 94 ALA A C 1
ATOM 746 O O . ALA A 1 94 ? 7.406 6.346 -30.505 1.00 94.94 94 ALA A O 1
ATOM 747 N N . VAL A 1 95 ? 9.220 5.237 -31.258 1.00 94.75 95 VAL A N 1
ATOM 748 C CA . VAL A 1 95 ? 8.703 3.885 -30.981 1.00 94.75 95 VAL A CA 1
ATOM 749 C C . VAL A 1 95 ? 8.434 3.725 -29.488 1.00 94.75 95 VAL A C 1
ATOM 751 O O . VAL A 1 95 ? 7.347 3.299 -29.115 1.00 94.75 95 VAL A O 1
ATOM 754 N N . MET A 1 96 ? 9.380 4.124 -28.632 1.00 94.19 96 MET A N 1
ATOM 755 C CA . MET A 1 96 ? 9.202 4.060 -27.180 1.00 94.19 96 MET A CA 1
ATOM 756 C C . MET A 1 96 ? 8.076 4.956 -26.686 1.00 94.19 96 MET A C 1
ATOM 758 O O . MET A 1 96 ? 7.298 4.522 -25.849 1.00 94.19 96 MET A O 1
ATOM 762 N N . TYR A 1 97 ? 7.959 6.176 -27.205 1.00 92.69 97 TYR A N 1
ATOM 763 C CA . TYR A 1 97 ? 6.898 7.101 -26.822 1.00 92.69 97 TYR A CA 1
ATOM 764 C C . TYR A 1 97 ? 5.514 6.550 -27.174 1.00 92.69 97 TYR A C 1
ATOM 766 O O . TYR A 1 97 ? 4.622 6.530 -26.327 1.00 92.69 97 TYR A O 1
ATOM 774 N N . GLY A 1 98 ? 5.342 6.062 -28.407 1.00 92.06 98 GLY A N 1
ATOM 775 C CA . GLY A 1 98 ? 4.085 5.458 -28.848 1.00 92.06 98 GLY A CA 1
ATOM 776 C C . GLY A 1 98 ? 3.760 4.182 -28.075 1.00 92.06 98 GLY A C 1
ATOM 777 O O . GLY A 1 98 ? 2.637 4.011 -27.609 1.00 92.06 98 GLY A O 1
ATOM 778 N N . ALA A 1 99 ? 4.754 3.317 -27.875 1.00 90.81 99 ALA A N 1
ATOM 779 C CA . ALA A 1 99 ? 4.569 2.082 -27.134 1.00 90.81 99 ALA A CA 1
ATOM 780 C C . ALA A 1 99 ? 4.271 2.341 -25.649 1.00 90.81 99 ALA A C 1
ATOM 782 O O . ALA A 1 99 ? 3.388 1.702 -25.100 1.00 90.81 99 ALA A O 1
ATOM 783 N N . TYR A 1 100 ? 4.923 3.313 -25.008 1.00 88.81 100 TYR A N 1
ATOM 784 C CA . TYR A 1 100 ? 4.630 3.685 -23.622 1.00 88.81 100 TYR A CA 1
ATOM 785 C C . TYR A 1 100 ? 3.203 4.224 -23.459 1.00 88.81 100 TYR A C 1
ATOM 787 O O . TYR A 1 100 ? 2.510 3.851 -22.520 1.00 88.81 100 TYR A O 1
ATOM 795 N N . ARG A 1 101 ? 2.727 5.047 -24.404 1.00 90.06 101 ARG A N 1
ATOM 796 C CA . ARG A 1 101 ? 1.346 5.559 -24.406 1.00 90.06 101 ARG A CA 1
ATOM 797 C C . ARG A 1 101 ? 0.288 4.462 -24.527 1.00 90.06 101 ARG A C 1
ATOM 799 O O . ARG A 1 101 ? -0.819 4.668 -24.048 1.00 90.06 101 ARG A O 1
ATOM 806 N N . TYR A 1 102 ? 0.614 3.360 -25.197 1.00 88.75 102 TYR A N 1
ATOM 807 C CA . TYR A 1 102 ? -0.326 2.272 -25.460 1.00 88.75 102 TYR A CA 1
ATOM 808 C C . TYR A 1 102 ? -0.232 1.138 -24.430 1.00 88.75 102 TYR A C 1
ATOM 810 O O . TYR A 1 102 ? -1.255 0.685 -23.937 1.00 88.75 102 TYR A O 1
ATOM 818 N N . PHE A 1 103 ? 0.985 0.695 -24.103 1.00 85.88 103 PHE A N 1
ATOM 819 C CA . PHE A 1 103 ? 1.248 -0.452 -23.226 1.00 85.88 103 PHE A CA 1
ATOM 820 C C . PHE A 1 103 ? 1.516 -0.071 -21.766 1.00 85.88 103 PHE A C 1
ATOM 822 O O . PHE A 1 103 ? 1.618 -0.968 -20.945 1.00 85.88 103 PHE A O 1
ATOM 829 N N . GLN A 1 104 ? 1.683 1.219 -21.441 1.00 85.94 104 GLN A N 1
ATOM 830 C CA . GLN A 1 104 ? 1.906 1.706 -20.069 1.00 85.94 104 GLN A CA 1
ATOM 831 C C . GLN A 1 104 ? 2.985 0.912 -19.305 1.00 85.94 104 GLN A C 1
ATOM 833 O O . GLN A 1 104 ? 2.744 0.409 -18.214 1.00 85.94 104 GLN A O 1
ATOM 838 N N . TYR A 1 105 ? 4.181 0.778 -19.898 1.00 82.75 105 TYR A N 1
ATOM 839 C CA . TYR A 1 105 ? 5.246 -0.073 -19.351 1.00 82.75 105 TYR A CA 1
ATOM 840 C C . TYR A 1 105 ? 5.511 0.167 -17.861 1.00 82.75 105 TYR A C 1
ATOM 842 O O . TYR A 1 105 ? 5.884 1.273 -17.465 1.00 82.75 105 TYR A O 1
ATOM 850 N N . THR A 1 106 ? 5.418 -0.912 -17.087 1.00 81.81 106 THR A N 1
ATOM 851 C CA . THR A 1 106 ? 5.861 -0.993 -15.695 1.00 81.81 106 THR A CA 1
ATOM 852 C C . THR A 1 106 ? 7.381 -1.168 -15.611 1.00 81.81 106 THR A C 1
ATOM 854 O O . THR A 1 106 ? 8.048 -1.556 -16.582 1.00 81.81 106 THR A O 1
ATOM 857 N N . ASP A 1 107 ? 7.953 -0.924 -14.430 1.00 79.69 107 ASP A N 1
ATOM 858 C CA . ASP A 1 107 ? 9.371 -1.203 -14.169 1.00 79.69 107 ASP A CA 1
ATOM 859 C C . ASP A 1 107 ? 9.715 -2.686 -14.391 1.00 79.69 107 ASP A C 1
ATOM 861 O O . ASP A 1 107 ? 10.814 -3.010 -14.850 1.00 79.69 107 ASP A O 1
ATOM 865 N N . ASP A 1 108 ? 8.766 -3.583 -14.135 1.00 83.12 108 ASP A N 1
ATOM 866 C CA . ASP A 1 108 ? 8.904 -5.023 -14.344 1.00 83.12 108 ASP A CA 1
ATOM 867 C C . ASP A 1 108 ? 8.984 -5.392 -15.828 1.00 83.12 108 ASP A C 1
ATOM 869 O O . ASP A 1 108 ? 9.847 -6.187 -16.231 1.00 83.12 108 ASP A O 1
ATOM 873 N N . ALA A 1 109 ? 8.187 -4.734 -16.675 1.00 84.25 109 ALA A N 1
ATOM 874 C CA . ALA A 1 109 ? 8.270 -4.898 -18.121 1.00 84.25 109 ALA A CA 1
ATOM 875 C C . ALA A 1 109 ? 9.653 -4.487 -18.664 1.00 84.25 109 ALA A C 1
ATOM 877 O O . ALA A 1 109 ? 10.238 -5.194 -19.493 1.00 84.25 109 ALA A O 1
ATOM 878 N N . LEU A 1 110 ? 10.232 -3.391 -18.154 1.00 86.44 110 LEU A N 1
ATOM 879 C CA . LEU A 1 110 ? 11.590 -2.949 -18.511 1.00 86.44 110 LEU A CA 1
ATOM 880 C C . LEU A 1 110 ? 12.679 -3.917 -18.021 1.00 86.44 110 LEU A C 1
ATOM 882 O O . LEU A 1 110 ? 13.758 -4.008 -18.617 1.00 86.44 110 LEU A O 1
ATOM 886 N N . GLN A 1 111 ? 12.395 -4.670 -16.961 1.00 87.62 111 GLN A N 1
ATOM 887 C CA . GLN A 1 111 ? 13.271 -5.695 -16.398 1.00 87.62 111 GLN A CA 1
ATOM 888 C C . GLN A 1 111 ? 13.053 -7.087 -17.004 1.00 87.62 111 GLN A C 1
ATOM 890 O O . GLN A 1 111 ? 13.660 -8.046 -16.525 1.00 87.62 111 GLN A O 1
ATOM 895 N N . MET A 1 112 ? 12.252 -7.200 -18.069 1.00 92.62 112 MET A N 1
ATOM 896 C CA . MET A 1 112 ? 11.942 -8.452 -18.771 1.00 92.62 112 MET A CA 1
ATOM 897 C C . MET A 1 112 ? 11.185 -9.486 -17.918 1.00 92.62 112 MET A C 1
ATOM 899 O O . MET A 1 112 ? 11.228 -10.667 -18.265 1.00 92.62 112 MET A O 1
ATOM 903 N N . ALA A 1 113 ? 10.500 -9.063 -16.844 1.00 89.31 113 ALA A N 1
ATOM 904 C CA . ALA A 1 113 ? 9.698 -9.923 -15.959 1.00 89.31 113 ALA A CA 1
ATOM 905 C C . ALA A 1 113 ? 8.512 -10.585 -16.692 1.00 89.31 113 ALA A C 1
ATOM 907 O O . ALA A 1 113 ? 8.393 -10.462 -17.906 1.00 89.31 113 ALA A O 1
ATOM 908 N N . ALA A 1 114 ? 7.642 -11.323 -16.009 1.00 89.50 114 ALA A N 1
ATOM 909 C CA . ALA A 1 114 ? 6.459 -11.885 -16.664 1.00 89.50 114 ALA A CA 1
ATOM 910 C C . ALA A 1 114 ? 5.495 -10.789 -17.168 1.00 89.50 114 ALA A C 1
ATOM 912 O O . ALA A 1 114 ? 5.578 -9.640 -16.744 1.00 89.50 114 ALA A O 1
ATOM 913 N N . TYR A 1 115 ? 4.643 -11.134 -18.130 1.00 90.50 115 TYR A N 1
ATOM 914 C CA . TYR A 1 115 ? 3.593 -10.266 -18.650 1.00 90.50 115 TYR A CA 1
ATOM 915 C C . TYR A 1 115 ? 2.420 -10.215 -17.682 1.00 90.50 115 TYR A C 1
ATOM 917 O O . TYR A 1 115 ? 2.011 -11.260 -17.171 1.00 90.50 115 TYR A O 1
ATOM 925 N N . ASP A 1 116 ? 1.843 -9.030 -17.520 1.00 85.75 116 ASP A N 1
ATOM 926 C CA . ASP A 1 116 ? 0.597 -8.856 -16.780 1.00 85.75 116 ASP A CA 1
ATOM 927 C C . ASP A 1 116 ? -0.593 -9.257 -17.663 1.00 85.75 116 ASP A C 1
ATOM 929 O O . ASP A 1 116 ? -1.572 -9.832 -17.187 1.00 85.75 116 ASP A O 1
ATOM 933 N N . ALA A 1 117 ? -0.482 -9.041 -18.980 1.00 87.06 117 ALA A N 1
ATOM 934 C CA . ALA A 1 117 ? -1.470 -9.474 -19.956 1.00 87.06 117 ALA A CA 1
ATOM 935 C C . ALA A 1 117 ? -0.851 -9.963 -21.286 1.00 87.06 117 ALA A C 1
ATOM 937 O O . ALA A 1 117 ? 0.238 -9.538 -21.678 1.00 87.06 117 ALA A O 1
ATOM 938 N N . PRO A 1 118 ? -1.544 -10.825 -22.063 1.00 89.38 118 PRO A N 1
ATOM 939 C CA . PRO A 1 118 ? -1.000 -11.379 -23.308 1.00 89.38 118 PRO A CA 1
ATOM 940 C C . PRO A 1 118 ? -0.566 -10.336 -24.348 1.00 89.38 118 PRO A C 1
ATOM 942 O O . PRO A 1 118 ? 0.381 -10.567 -25.104 1.00 89.38 118 PRO A O 1
ATOM 945 N N . GLN A 1 119 ? -1.238 -9.182 -24.393 1.00 87.75 119 GLN A N 1
ATOM 946 C CA . GLN A 1 119 ? -0.892 -8.085 -25.296 1.00 87.75 119 GLN A CA 1
ATOM 947 C C . GLN A 1 119 ? 0.474 -7.449 -24.996 1.00 87.75 119 GLN A C 1
ATOM 949 O O . GLN A 1 119 ? 1.083 -6.873 -25.901 1.00 87.75 119 GLN A O 1
ATOM 954 N N . ASP A 1 120 ? 1.014 -7.606 -23.787 1.00 90.00 120 ASP A N 1
ATOM 955 C CA . ASP A 1 120 ? 2.308 -7.030 -23.397 1.00 90.00 120 ASP A CA 1
ATOM 956 C C . ASP A 1 120 ? 3.475 -7.679 -24.146 1.00 90.00 120 ASP A C 1
ATOM 958 O O . ASP A 1 120 ? 4.559 -7.098 -24.266 1.00 90.00 120 ASP A O 1
ATOM 962 N N . ALA A 1 121 ? 3.249 -8.850 -24.751 1.00 94.00 121 ALA A N 1
ATOM 963 C CA . ALA A 1 121 ? 4.182 -9.451 -25.691 1.00 94.00 121 ALA A CA 1
ATOM 964 C C . ALA A 1 121 ? 4.465 -8.531 -26.890 1.00 94.00 121 ALA A C 1
ATOM 966 O O . ALA A 1 121 ? 5.619 -8.414 -27.318 1.00 94.00 121 ALA A O 1
ATOM 967 N N . PHE A 1 122 ? 3.455 -7.809 -27.390 1.00 94.62 122 PHE A N 1
ATOM 968 C CA . PHE A 1 122 ? 3.642 -6.803 -28.440 1.00 94.62 122 PHE A CA 1
ATOM 969 C C . PHE A 1 122 ? 4.433 -5.599 -27.927 1.00 94.62 122 PHE A C 1
ATOM 971 O O . PHE A 1 122 ? 5.316 -5.103 -28.632 1.00 94.62 122 PHE A O 1
ATOM 978 N N . GLY A 1 123 ? 4.197 -5.189 -26.679 1.00 93.06 123 GLY A N 1
ATOM 979 C CA . GLY A 1 123 ? 5.034 -4.208 -25.996 1.00 93.06 123 GLY A CA 1
ATOM 980 C C . GLY A 1 123 ? 6.498 -4.656 -25.958 1.00 93.06 123 GLY A C 1
ATOM 981 O O . GLY A 1 123 ? 7.401 -3.945 -26.398 1.00 93.06 123 GLY A O 1
ATOM 982 N N . ARG A 1 124 ? 6.772 -5.903 -25.567 1.00 93.75 124 ARG A N 1
ATOM 983 C CA . ARG A 1 124 ? 8.145 -6.426 -25.552 1.00 93.75 124 ARG A CA 1
ATOM 984 C C . ARG A 1 124 ? 8.805 -6.417 -26.930 1.00 93.75 124 ARG A C 1
ATOM 986 O O . ARG A 1 124 ? 9.985 -6.086 -27.032 1.00 93.75 124 ARG A O 1
ATOM 993 N N . ILE A 1 125 ? 8.064 -6.705 -27.998 1.00 95.38 125 ILE A N 1
ATOM 994 C CA . ILE A 1 125 ? 8.574 -6.574 -29.373 1.00 95.38 125 ILE A CA 1
ATOM 995 C C . ILE A 1 125 ? 8.968 -5.118 -29.675 1.00 95.38 125 ILE A C 1
ATOM 997 O O . ILE A 1 125 ? 10.054 -4.878 -30.210 1.00 95.38 125 ILE A O 1
ATOM 1001 N N . CYS A 1 126 ? 8.140 -4.143 -29.291 1.00 95.06 126 CYS A N 1
ATOM 1002 C CA . CYS A 1 126 ? 8.454 -2.718 -29.423 1.00 95.06 126 CYS A CA 1
ATOM 1003 C C . CYS A 1 126 ? 9.694 -2.317 -28.606 1.00 95.06 126 CYS A C 1
ATOM 1005 O O . CYS A 1 126 ? 10.543 -1.588 -29.124 1.00 95.06 126 CYS A O 1
ATOM 1007 N N . LEU A 1 127 ? 9.842 -2.831 -27.377 1.00 94.56 127 LEU A N 1
ATOM 1008 C CA . LEU A 1 127 ? 11.041 -2.641 -26.551 1.00 94.56 127 LEU A CA 1
ATOM 1009 C C . LEU A 1 127 ? 12.291 -3.163 -27.264 1.00 94.56 127 LEU A C 1
ATOM 1011 O O . LEU A 1 127 ? 13.289 -2.446 -27.353 1.00 94.56 127 LEU A O 1
ATOM 1015 N N . TYR A 1 128 ? 12.229 -4.374 -27.828 1.00 95.19 128 TYR A N 1
ATOM 1016 C CA . TYR A 1 128 ? 13.336 -4.928 -28.606 1.00 95.19 128 TYR A CA 1
ATOM 1017 C C . TYR A 1 128 ? 13.688 -4.060 -29.811 1.00 95.19 128 TYR A C 1
ATOM 1019 O O . TYR A 1 128 ? 14.858 -3.725 -30.008 1.00 95.19 128 TYR A O 1
ATOM 1027 N N . ALA A 1 129 ? 12.692 -3.654 -30.599 1.00 94.31 129 ALA A N 1
ATOM 1028 C CA . ALA A 1 129 ? 12.905 -2.814 -31.771 1.00 94.31 129 ALA A CA 1
ATOM 1029 C C . ALA A 1 129 ? 13.557 -1.471 -31.401 1.00 94.31 129 ALA A C 1
ATOM 1031 O O . ALA A 1 129 ? 14.562 -1.078 -32.001 1.00 94.31 129 ALA A O 1
ATOM 1032 N N . ALA A 1 130 ? 13.034 -0.795 -30.377 1.00 95.38 130 ALA A N 1
ATOM 1033 C CA . ALA A 1 130 ? 13.585 0.463 -29.895 1.00 95.38 130 ALA A CA 1
ATOM 1034 C C . ALA A 1 130 ? 15.017 0.312 -29.369 1.00 95.38 130 ALA A C 1
ATOM 1036 O O . ALA A 1 130 ? 15.885 1.117 -29.710 1.00 95.38 130 ALA A O 1
ATOM 1037 N N . ALA A 1 131 ? 15.295 -0.731 -28.587 1.00 94.56 131 ALA A N 1
ATOM 1038 C CA . ALA A 1 131 ? 16.630 -0.991 -28.064 1.00 94.56 131 ALA A CA 1
ATOM 1039 C C . ALA A 1 131 ? 17.635 -1.305 -29.181 1.00 94.56 131 ALA A C 1
ATOM 1041 O O . ALA A 1 131 ? 18.738 -0.758 -29.175 1.00 94.56 131 ALA A O 1
ATOM 1042 N N . PHE A 1 132 ? 17.269 -2.112 -30.184 1.00 92.56 132 PHE A N 1
ATOM 1043 C CA . PHE A 1 132 ? 18.131 -2.366 -31.345 1.00 92.56 132 PHE A CA 1
ATOM 1044 C C . PHE A 1 132 ? 18.423 -1.084 -32.136 1.00 92.56 132 PHE A C 1
ATOM 1046 O O . PHE A 1 132 ? 19.581 -0.836 -32.486 1.00 92.56 132 PHE A O 1
ATOM 1053 N N . LEU A 1 133 ? 17.411 -0.239 -32.366 1.00 93.81 133 LEU A N 1
ATOM 1054 C CA . LEU A 1 133 ? 17.589 1.070 -33.004 1.00 93.81 133 LEU A CA 1
ATOM 1055 C C . LEU A 1 133 ? 18.513 1.977 -32.184 1.00 93.81 133 LEU A C 1
ATOM 1057 O O . LEU A 1 133 ? 19.408 2.605 -32.749 1.00 93.81 133 LEU A O 1
ATOM 1061 N N . ALA A 1 134 ? 18.348 2.008 -30.860 1.00 95.38 134 ALA A N 1
ATOM 1062 C CA . ALA A 1 134 ? 19.192 2.786 -29.961 1.00 95.38 134 ALA A CA 1
ATOM 1063 C C . ALA A 1 134 ? 20.644 2.278 -29.949 1.00 95.38 134 ALA A C 1
ATOM 1065 O O . ALA A 1 134 ? 21.574 3.079 -30.025 1.00 95.38 134 ALA A O 1
ATOM 1066 N N . ILE A 1 135 ? 20.867 0.960 -29.929 1.00 91.94 135 ILE A N 1
ATOM 1067 C CA . ILE A 1 135 ? 22.206 0.355 -30.004 1.00 91.94 135 ILE A CA 1
ATOM 1068 C C . ILE A 1 135 ? 22.880 0.707 -31.337 1.00 91.94 135 ILE A C 1
ATOM 1070 O O . ILE A 1 135 ? 24.040 1.132 -31.360 1.00 91.94 135 ILE A O 1
ATOM 1074 N N . TYR A 1 136 ? 22.155 0.587 -32.452 1.00 91.44 136 TYR A N 1
ATOM 1075 C CA . TYR A 1 136 ? 22.666 0.959 -33.771 1.00 91.44 136 TYR A CA 1
ATOM 1076 C C . TYR A 1 136 ? 22.963 2.463 -33.871 1.00 91.44 136 TYR A C 1
ATOM 1078 O O . TYR A 1 136 ? 24.017 2.867 -34.380 1.00 91.44 136 TYR A O 1
ATOM 1086 N N . ALA A 1 137 ? 22.084 3.299 -33.315 1.00 94.19 137 ALA A N 1
ATOM 1087 C CA . ALA A 1 137 ? 22.283 4.737 -33.219 1.00 94.19 137 ALA A CA 1
ATOM 1088 C C . ALA A 1 137 ? 23.551 5.072 -32.429 1.00 94.19 137 ALA A C 1
ATOM 1090 O O . ALA A 1 137 ? 24.413 5.796 -32.931 1.00 94.19 137 ALA A O 1
ATOM 1091 N N . LEU A 1 138 ? 23.721 4.490 -31.238 1.00 90.31 138 LEU A N 1
ATOM 1092 C CA . LEU A 1 138 ? 24.913 4.668 -30.410 1.00 90.31 138 LEU A CA 1
ATOM 1093 C C . LEU A 1 138 ? 26.180 4.274 -31.168 1.00 90.31 138 LEU A C 1
ATOM 1095 O O . LEU A 1 138 ? 27.164 5.010 -31.124 1.00 90.31 138 LEU A O 1
ATOM 1099 N N . ARG A 1 139 ? 26.161 3.179 -31.936 1.00 87.12 139 ARG A N 1
ATOM 1100 C CA . ARG A 1 139 ? 27.308 2.773 -32.761 1.00 87.12 139 ARG A CA 1
ATOM 1101 C C . ARG A 1 139 ? 27.651 3.797 -33.850 1.00 87.12 139 ARG A C 1
ATOM 1103 O O . ARG A 1 139 ? 28.840 4.041 -34.084 1.00 87.12 139 ARG A O 1
ATOM 1110 N N . CYS A 1 140 ? 26.646 4.399 -34.488 1.00 89.38 140 CYS A N 1
ATOM 1111 C CA . CYS A 1 140 ? 26.817 5.441 -35.506 1.00 89.38 140 CYS A CA 1
ATOM 1112 C C . CYS A 1 140 ? 27.331 6.766 -34.917 1.00 89.38 140 CYS A C 1
ATOM 1114 O O . CYS A 1 140 ? 28.175 7.439 -35.523 1.00 89.38 140 CYS A O 1
ATOM 1116 N N . LEU A 1 141 ? 26.824 7.132 -33.736 1.00 89.31 141 LEU A N 1
ATOM 1117 C CA . LEU A 1 141 ? 27.173 8.355 -33.010 1.00 89.31 141 LEU A CA 1
ATOM 1118 C C . LEU A 1 141 ? 28.528 8.240 -32.298 1.00 89.31 141 LEU A C 1
ATOM 1120 O O . LEU A 1 141 ? 29.205 9.253 -32.104 1.00 89.31 141 LEU A O 1
ATOM 1124 N N . ALA A 1 142 ? 28.951 7.019 -31.957 1.00 85.06 142 ALA A N 1
ATOM 1125 C CA . ALA A 1 142 ? 30.184 6.769 -31.230 1.00 85.06 142 ALA A CA 1
ATOM 1126 C C . ALA A 1 142 ? 31.408 7.370 -31.954 1.00 85.06 142 ALA A C 1
ATOM 1128 O O . ALA A 1 142 ? 31.622 7.157 -33.160 1.00 85.06 142 ALA A O 1
ATOM 1129 N N . PRO A 1 143 ? 32.253 8.128 -31.235 1.00 79.38 143 PRO A N 1
ATOM 1130 C CA . PRO A 1 143 ? 33.480 8.667 -31.796 1.00 79.38 143 PRO A CA 1
ATOM 1131 C C . PRO A 1 143 ? 34.446 7.524 -32.139 1.00 79.38 143 PRO A C 1
ATOM 1133 O O . PRO A 1 143 ? 34.670 6.615 -31.352 1.00 79.38 143 PRO A O 1
ATOM 1136 N N . GLN A 1 144 ? 35.048 7.587 -33.330 1.00 75.81 144 GLN A N 1
ATOM 1137 C CA . GLN A 1 144 ? 36.071 6.620 -33.775 1.00 75.81 144 GLN A CA 1
ATOM 1138 C C . GLN A 1 144 ? 37.475 6.978 -33.264 1.00 75.81 144 GLN A C 1
ATOM 1140 O O . GLN A 1 144 ? 38.406 6.192 -33.392 1.00 75.81 144 GLN A O 1
ATOM 1145 N N . LYS A 1 145 ? 37.643 8.194 -32.733 1.00 80.69 145 LYS A N 1
ATOM 1146 C CA . LYS A 1 145 ? 38.875 8.632 -32.075 1.00 80.69 145 LYS A CA 1
ATOM 1147 C C . LYS A 1 145 ? 38.703 8.466 -30.573 1.00 80.69 145 LYS A C 1
ATOM 1149 O O . LYS A 1 145 ? 37.623 8.746 -30.052 1.00 80.69 145 LYS A O 1
ATOM 1154 N N . SER A 1 146 ? 39.769 8.058 -29.894 1.00 82.50 146 SER A N 1
ATOM 1155 C CA . SER A 1 146 ? 39.779 7.983 -28.439 1.00 82.50 146 SER A CA 1
ATOM 1156 C C . SER A 1 146 ? 39.561 9.372 -27.839 1.00 82.50 146 SER A C 1
ATOM 1158 O O . SER A 1 146 ? 40.251 10.339 -28.159 1.00 82.50 146 SER A O 1
ATOM 1160 N N . ILE A 1 147 ? 38.574 9.469 -26.954 1.00 87.00 147 ILE A N 1
ATOM 1161 C CA . ILE A 1 147 ? 38.397 10.616 -26.063 1.00 87.00 147 ILE A CA 1
ATOM 1162 C C . ILE A 1 147 ? 39.108 10.254 -24.755 1.00 87.00 147 ILE A C 1
ATOM 1164 O O . ILE A 1 147 ? 38.700 9.263 -24.150 1.00 87.00 147 ILE A O 1
ATOM 1168 N N . PRO A 1 148 ? 40.143 10.982 -24.301 1.00 84.25 148 PRO A N 1
ATOM 1169 C CA . PRO A 1 148 ? 41.061 10.500 -23.264 1.00 84.25 148 PRO A CA 1
ATOM 1170 C C . PRO A 1 148 ? 40.388 9.947 -21.997 1.00 84.25 148 PRO A C 1
ATOM 1172 O O . PRO A 1 148 ? 40.576 8.776 -21.667 1.00 84.25 148 PRO A O 1
ATOM 1175 N N . LEU A 1 149 ? 39.558 10.747 -21.317 1.00 84.44 149 LEU A N 1
ATOM 1176 C CA . LEU A 1 149 ? 38.898 10.332 -20.072 1.00 84.44 149 LEU A CA 1
ATOM 1177 C C . LEU A 1 149 ? 37.805 9.286 -20.310 1.00 84.44 149 LEU A C 1
ATOM 1179 O O . LEU A 1 149 ? 37.772 8.266 -19.631 1.00 84.44 149 LEU A O 1
ATOM 1183 N N . LEU A 1 150 ? 36.959 9.484 -21.323 1.00 83.88 150 LEU A N 1
ATOM 1184 C CA . LEU A 1 150 ? 35.853 8.569 -21.614 1.00 83.88 150 LEU A CA 1
ATOM 1185 C C . LEU A 1 150 ? 36.346 7.186 -22.072 1.00 83.88 150 LEU A C 1
ATOM 1187 O O . LEU A 1 150 ? 35.805 6.164 -21.666 1.00 83.88 150 LEU A O 1
ATOM 1191 N N . THR A 1 151 ? 37.417 7.143 -22.869 1.00 87.44 151 THR A N 1
ATOM 1192 C CA . THR A 1 151 ? 38.056 5.889 -23.309 1.00 87.44 151 THR A CA 1
ATOM 1193 C C . THR A 1 151 ? 38.681 5.163 -22.124 1.00 87.44 151 THR A C 1
ATOM 1195 O O . THR A 1 151 ? 38.591 3.940 -22.033 1.00 87.44 151 THR A O 1
ATOM 1198 N N . LYS A 1 152 ? 39.289 5.909 -21.193 1.00 86.88 152 LYS A N 1
ATOM 1199 C CA . LYS A 1 152 ? 39.847 5.353 -19.959 1.00 86.88 152 LYS A CA 1
ATOM 1200 C C . LYS A 1 152 ? 38.753 4.741 -19.078 1.00 86.88 152 LYS A C 1
ATOM 1202 O O . LYS A 1 152 ? 38.907 3.602 -18.648 1.00 86.88 152 LYS A O 1
ATOM 1207 N N . PHE A 1 153 ? 37.636 5.444 -18.881 1.00 89.31 153 PHE A N 1
ATOM 1208 C CA . PHE A 1 153 ? 36.487 4.918 -18.137 1.00 89.31 153 PHE A CA 1
ATOM 1209 C C . PHE A 1 153 ? 35.891 3.683 -18.813 1.00 89.31 153 PHE A C 1
ATOM 1211 O O . PHE A 1 153 ? 35.688 2.673 -18.151 1.00 89.31 153 PHE A O 1
ATOM 1218 N N . GLY A 1 154 ? 35.690 3.720 -20.134 1.00 86.81 154 GLY A N 1
ATOM 1219 C CA . GLY A 1 154 ? 35.159 2.586 -20.893 1.00 86.81 154 GLY A CA 1
ATOM 1220 C C . GLY A 1 154 ? 36.035 1.335 -20.788 1.00 86.81 154 GLY A C 1
ATOM 1221 O O . GLY A 1 154 ? 35.526 0.251 -20.504 1.00 86.81 154 GLY A O 1
ATOM 1222 N N . ARG A 1 155 ? 37.361 1.484 -20.930 1.00 87.44 155 ARG A N 1
ATOM 1223 C CA . ARG A 1 155 ? 38.333 0.384 -20.777 1.00 87.44 155 ARG A CA 1
ATOM 1224 C C . ARG A 1 155 ? 38.296 -0.252 -19.385 1.00 87.44 155 ARG A C 1
ATOM 1226 O O . ARG A 1 155 ? 38.538 -1.449 -19.263 1.00 87.44 155 ARG A O 1
ATOM 1233 N N . ASN A 1 156 ? 37.989 0.540 -18.360 1.00 89.69 156 ASN A N 1
ATOM 1234 C CA . ASN A 1 156 ? 37.989 0.126 -16.955 1.00 89.69 156 ASN A CA 1
ATOM 1235 C C . ASN A 1 156 ? 36.561 -0.003 -16.381 1.00 89.69 156 ASN A C 1
ATOM 1237 O O . ASN A 1 156 ? 36.372 -0.025 -15.166 1.00 89.69 156 ASN A O 1
ATOM 1241 N N . SER A 1 157 ? 35.552 -0.102 -17.252 1.00 89.50 157 SER A N 1
ATOM 1242 C CA . SER A 1 157 ? 34.130 -0.055 -16.888 1.00 89.50 157 SER A CA 1
ATOM 1243 C C . SER A 1 157 ? 33.678 -1.202 -15.985 1.00 89.50 157 SER A C 1
ATOM 1245 O O . SER A 1 157 ? 32.819 -0.988 -15.135 1.00 89.50 157 SER A O 1
ATOM 1247 N N . LEU A 1 158 ? 34.288 -2.388 -16.095 1.00 86.81 158 LEU A N 1
ATOM 1248 C CA . LEU A 1 158 ? 33.999 -3.519 -15.206 1.00 86.81 158 LEU A CA 1
ATOM 1249 C C . LEU A 1 158 ? 34.284 -3.175 -13.737 1.00 86.81 158 LEU A C 1
ATOM 1251 O O . LEU A 1 158 ? 33.465 -3.451 -12.866 1.00 86.81 158 LEU A O 1
ATOM 1255 N N . TRP A 1 159 ? 35.419 -2.531 -13.463 1.00 88.69 159 TRP A N 1
ATOM 1256 C CA . TRP A 1 159 ? 35.804 -2.156 -12.102 1.00 88.69 159 TRP A CA 1
ATOM 1257 C C . TRP A 1 159 ? 34.946 -1.026 -11.549 1.00 88.69 159 TRP A C 1
ATOM 1259 O O . TRP A 1 159 ? 34.569 -1.059 -10.380 1.00 88.69 159 TRP A O 1
ATOM 1269 N N . ILE A 1 160 ? 34.562 -0.076 -12.406 1.00 90.88 160 ILE A N 1
ATOM 1270 C CA . ILE A 1 160 ? 33.558 0.940 -12.070 1.00 90.88 160 ILE A CA 1
ATOM 1271 C C . ILE A 1 160 ? 32.240 0.253 -11.678 1.00 90.88 160 ILE A C 1
ATOM 1273 O O . ILE A 1 160 ? 31.682 0.550 -10.625 1.00 90.88 160 ILE A O 1
ATOM 1277 N N . PHE A 1 161 ? 31.772 -0.712 -12.473 1.00 88.00 161 PHE A N 1
ATOM 1278 C CA . PHE A 1 161 ? 30.534 -1.441 -12.204 1.00 88.00 161 PHE A CA 1
ATOM 1279 C C . PHE A 1 161 ? 30.593 -2.269 -10.911 1.00 88.00 161 PHE A C 1
ATOM 1281 O O . PHE A 1 161 ? 29.627 -2.289 -10.161 1.00 88.00 161 PHE A O 1
ATOM 1288 N N . ILE A 1 162 ? 31.714 -2.911 -10.590 1.00 85.81 162 ILE A N 1
ATOM 1289 C CA . ILE A 1 162 ? 31.833 -3.692 -9.347 1.00 85.81 162 ILE A CA 1
ATOM 1290 C C . ILE A 1 162 ? 31.899 -2.777 -8.114 1.00 85.81 162 ILE A C 1
ATOM 1292 O O . ILE A 1 162 ? 31.286 -3.073 -7.093 1.00 85.81 162 ILE A O 1
ATOM 1296 N N . LEU A 1 163 ? 32.612 -1.650 -8.194 1.00 87.00 163 LEU A N 1
ATOM 1297 C CA . LEU A 1 163 ? 32.909 -0.819 -7.023 1.00 87.00 163 LEU A CA 1
ATOM 1298 C C . LEU A 1 163 ? 31.940 0.346 -6.795 1.00 87.00 163 LEU A C 1
ATOM 1300 O O . LEU A 1 163 ? 31.970 0.941 -5.718 1.00 87.00 163 LEU A O 1
ATOM 1304 N N . HIS A 1 164 ? 31.067 0.685 -7.752 1.00 87.62 164 HIS A N 1
ATOM 1305 C CA . HIS A 1 164 ? 30.155 1.818 -7.569 1.00 87.62 164 HIS A CA 1
ATOM 1306 C C . HIS A 1 164 ? 29.180 1.599 -6.405 1.00 87.62 164 HIS A C 1
ATOM 1308 O O . HIS A 1 164 ? 28.948 2.523 -5.629 1.00 87.62 164 HIS A O 1
ATOM 1314 N N . ARG A 1 165 ? 28.620 0.391 -6.244 1.00 83.56 165 ARG A N 1
ATOM 1315 C CA . ARG A 1 165 ? 27.535 0.161 -5.281 1.00 83.56 165 ARG A CA 1
ATOM 1316 C C . ARG A 1 165 ? 27.972 0.367 -3.823 1.00 83.56 165 ARG A C 1
ATOM 1318 O O . ARG A 1 165 ? 27.285 1.134 -3.149 1.00 83.56 165 ARG A O 1
ATOM 1325 N N . PRO A 1 166 ? 29.102 -0.188 -3.337 1.00 82.81 166 PRO A N 1
ATOM 1326 C CA . PRO A 1 166 ? 29.607 0.096 -1.993 1.00 82.81 166 PRO A CA 1
ATOM 1327 C C . PRO A 1 166 ? 29.791 1.596 -1.742 1.00 82.81 166 PRO A C 1
ATOM 1329 O O . PRO A 1 166 ? 29.363 2.105 -0.710 1.00 82.81 166 PRO A O 1
ATOM 1332 N N . VAL A 1 167 ? 30.344 2.325 -2.720 1.00 83.12 167 VAL A N 1
ATOM 1333 C CA . VAL A 1 167 ? 30.528 3.780 -2.619 1.00 83.12 167 VAL A CA 1
ATOM 1334 C C . VAL A 1 167 ? 29.178 4.494 -2.541 1.00 83.12 167 VAL A C 1
ATOM 1336 O O . VAL A 1 167 ? 28.979 5.324 -1.659 1.00 83.12 167 VAL A O 1
ATOM 1339 N N . THR A 1 168 ? 28.219 4.148 -3.405 1.00 84.00 168 THR A N 1
ATOM 1340 C CA . THR A 1 168 ? 26.883 4.768 -3.379 1.00 84.00 168 THR A CA 1
ATOM 1341 C C . THR A 1 168 ? 26.115 4.465 -2.093 1.00 84.00 168 THR A C 1
ATOM 1343 O O . THR A 1 168 ? 25.431 5.350 -1.593 1.00 84.00 168 THR A O 1
ATOM 1346 N N . LEU A 1 169 ? 26.260 3.268 -1.511 1.00 80.50 169 LEU A N 1
ATOM 1347 C CA . LEU A 1 169 ? 25.635 2.919 -0.232 1.00 80.50 169 LEU A CA 1
ATOM 1348 C C . LEU A 1 169 ? 26.207 3.760 0.913 1.00 80.50 169 LEU A C 1
ATOM 1350 O O . LEU A 1 169 ? 25.441 4.315 1.698 1.00 80.50 169 LEU A O 1
ATOM 1354 N N . LEU A 1 170 ? 27.532 3.920 0.970 1.00 81.00 170 LEU A N 1
ATOM 1355 C CA . LEU A 1 170 ? 28.184 4.780 1.962 1.00 81.00 170 LEU A CA 1
ATOM 1356 C C . LEU A 1 170 ? 27.731 6.236 1.830 1.00 81.00 170 LEU A C 1
ATOM 1358 O O . LEU A 1 170 ? 27.353 6.854 2.820 1.00 81.00 170 LEU A O 1
ATOM 1362 N N . VAL A 1 171 ? 27.720 6.764 0.605 1.00 81.56 171 VAL A N 1
ATOM 1363 C CA . VAL A 1 171 ? 27.323 8.149 0.330 1.00 81.56 171 VAL A CA 1
ATOM 1364 C C . VAL A 1 171 ? 25.836 8.377 0.612 1.00 81.56 171 VAL A C 1
ATOM 1366 O O . VAL A 1 171 ? 25.485 9.411 1.173 1.00 81.56 171 VAL A O 1
ATOM 1369 N N . SER A 1 172 ? 24.963 7.414 0.294 1.00 80.69 172 SER A N 1
ATOM 1370 C CA . SER A 1 172 ? 23.508 7.552 0.469 1.00 80.69 172 SER A CA 1
ATOM 1371 C C . SER A 1 172 ? 23.098 7.861 1.911 1.00 80.69 172 SER A C 1
ATOM 1373 O O . SER A 1 172 ? 22.146 8.610 2.126 1.00 80.69 172 SER A O 1
ATOM 1375 N N . LYS A 1 173 ? 23.862 7.379 2.904 1.00 80.75 173 LYS A N 1
ATOM 1376 C CA . LYS A 1 173 ? 23.640 7.682 4.328 1.00 80.75 173 LYS A CA 1
ATOM 1377 C C . LYS A 1 173 ? 23.724 9.180 4.630 1.00 80.75 173 LYS A C 1
ATOM 1379 O O . LYS A 1 173 ? 22.993 9.660 5.487 1.00 80.75 173 LYS A O 1
ATOM 1384 N N . TYR A 1 174 ? 24.566 9.909 3.899 1.00 82.06 174 TYR A N 1
ATOM 1385 C CA . TYR A 1 174 ? 24.782 11.349 4.058 1.00 82.06 174 TYR A CA 1
ATOM 1386 C C . TYR A 1 174 ? 23.872 12.206 3.171 1.00 82.06 174 TYR A C 1
ATOM 1388 O O . TYR A 1 174 ? 23.886 13.427 3.285 1.00 82.06 174 TYR A O 1
ATOM 1396 N N . MET A 1 175 ? 23.098 11.586 2.275 1.00 79.31 175 MET A N 1
ATOM 1397 C CA . MET A 1 175 ? 22.188 12.289 1.364 1.00 79.31 175 MET A CA 1
ATOM 1398 C C . MET A 1 175 ? 20.744 12.349 1.886 1.00 79.31 175 MET A C 1
ATOM 1400 O O . MET A 1 175 ? 19.904 13.016 1.280 1.00 79.31 175 MET A O 1
ATOM 1404 N N . LYS A 1 176 ? 20.451 11.677 3.008 1.00 73.50 176 LYS A N 1
ATOM 1405 C CA . LYS A 1 176 ? 19.136 11.710 3.664 1.00 73.50 176 LYS A CA 1
ATOM 1406 C C . LYS A 1 176 ? 18.798 13.138 4.119 1.00 73.50 176 LYS A C 1
ATOM 1408 O O . LYS A 1 176 ? 19.632 13.808 4.718 1.00 73.50 176 LYS A O 1
ATOM 1413 N N . GLY A 1 177 ? 17.582 13.602 3.823 1.00 74.81 177 GLY A N 1
ATOM 1414 C CA . GLY A 1 177 ? 17.091 14.935 4.211 1.00 74.81 177 GLY A CA 1
ATOM 1415 C C . GLY A 1 177 ? 17.553 16.100 3.321 1.00 74.81 177 GLY A C 1
ATOM 1416 O O . GLY A 1 177 ? 17.216 17.252 3.587 1.00 74.81 177 GLY A O 1
ATOM 1417 N N . MET A 1 178 ? 18.314 15.842 2.252 1.00 82.06 178 MET A N 1
ATOM 1418 C CA . MET A 1 178 ? 18.659 16.868 1.263 1.00 82.06 178 MET A CA 1
ATOM 1419 C C . MET A 1 178 ? 17.520 17.063 0.250 1.00 82.06 178 MET A C 1
ATOM 1421 O O . MET A 1 178 ? 16.908 16.102 -0.196 1.00 82.06 178 MET A O 1
ATOM 1425 N N . GLY A 1 179 ? 17.278 18.302 -0.189 1.00 83.38 179 GLY A N 1
ATOM 1426 C CA . GLY A 1 179 ? 16.335 18.568 -1.285 1.00 83.38 179 GLY A CA 1
ATOM 1427 C C . GLY A 1 179 ? 16.799 17.995 -2.635 1.00 83.38 179 GLY A C 1
ATOM 1428 O O . GLY A 1 179 ? 18.003 17.886 -2.891 1.00 83.38 179 GLY A O 1
ATOM 1429 N N . THR A 1 180 ? 15.850 17.697 -3.530 1.00 85.38 180 THR A N 1
ATOM 1430 C CA . THR A 1 180 ? 16.047 16.974 -4.805 1.00 85.38 180 THR A CA 1
ATOM 1431 C C . THR A 1 180 ? 17.193 17.512 -5.662 1.00 85.38 180 THR A C 1
ATOM 1433 O O . THR A 1 180 ? 18.052 16.751 -6.100 1.00 85.38 180 THR A O 1
ATOM 1436 N N . VAL A 1 181 ? 17.286 18.834 -5.853 1.00 90.06 181 VAL A N 1
ATOM 1437 C CA . VAL A 1 181 ? 18.358 19.449 -6.662 1.00 90.06 181 VAL A CA 1
ATOM 1438 C C . VAL A 1 181 ? 19.741 19.171 -6.067 1.00 90.06 181 VAL A C 1
ATOM 1440 O O . VAL A 1 181 ? 20.682 18.845 -6.792 1.00 90.06 181 VAL A O 1
ATOM 1443 N N . LYS A 1 182 ? 19.876 19.252 -4.737 1.00 88.25 182 LYS A N 1
ATOM 1444 C CA . LYS A 1 182 ? 21.147 18.976 -4.056 1.00 88.25 182 LYS A CA 1
ATOM 1445 C C . LYS A 1 182 ? 21.508 17.494 -4.153 1.00 88.25 182 LYS A C 1
ATOM 1447 O O . LYS A 1 182 ? 22.679 17.182 -4.354 1.00 88.25 182 LYS A O 1
ATOM 1452 N N . ILE A 1 183 ? 20.516 16.602 -4.066 1.00 87.81 183 ILE A N 1
ATOM 1453 C CA . ILE A 1 183 ? 20.695 15.162 -4.294 1.00 87.81 183 ILE A CA 1
ATOM 1454 C C . ILE A 1 183 ? 21.209 14.907 -5.712 1.00 87.81 183 ILE A C 1
ATOM 1456 O O . ILE A 1 183 ? 22.207 14.211 -5.872 1.00 87.81 183 ILE A O 1
ATOM 1460 N N . MET A 1 184 ? 20.600 15.508 -6.737 1.00 87.50 184 MET A N 1
ATOM 1461 C CA . MET A 1 184 ? 21.031 15.323 -8.128 1.00 87.50 184 MET A CA 1
ATOM 1462 C C . MET A 1 184 ? 22.463 15.818 -8.364 1.00 87.50 184 MET A C 1
ATOM 1464 O O . MET A 1 184 ? 23.264 15.116 -8.983 1.00 87.50 184 MET A O 1
ATOM 1468 N N . LEU A 1 185 ? 22.817 16.996 -7.837 1.00 91.50 185 LEU A N 1
ATOM 1469 C CA . LEU A 1 185 ? 24.174 17.542 -7.950 1.00 91.50 185 LEU A CA 1
ATOM 1470 C C . LEU A 1 185 ? 25.205 16.664 -7.231 1.00 91.50 185 LEU A C 1
ATOM 1472 O O . LEU A 1 185 ? 26.261 16.364 -7.791 1.00 91.50 185 LEU A O 1
ATOM 1476 N N . ALA A 1 186 ? 24.891 16.214 -6.015 1.00 88.81 186 ALA A N 1
ATOM 1477 C CA . ALA A 1 186 ? 25.750 15.313 -5.259 1.00 88.81 186 ALA A CA 1
ATOM 1478 C C . ALA A 1 186 ? 25.897 13.951 -5.956 1.00 88.81 186 ALA A C 1
ATOM 1480 O O . ALA A 1 186 ? 27.014 13.456 -6.085 1.00 88.81 186 ALA A O 1
ATOM 1481 N N . ALA A 1 187 ? 24.816 13.379 -6.492 1.00 89.38 187 ALA A N 1
ATOM 1482 C CA . ALA A 1 187 ? 24.856 12.131 -7.250 1.00 89.38 187 ALA A CA 1
ATOM 1483 C C . ALA A 1 187 ? 25.718 12.259 -8.517 1.00 89.38 187 ALA A C 1
ATOM 1485 O O . ALA A 1 187 ? 26.525 11.371 -8.804 1.00 89.38 187 ALA A O 1
ATOM 1486 N N . ALA A 1 188 ? 25.619 13.377 -9.245 1.00 92.94 188 ALA A N 1
ATOM 1487 C CA . ALA A 1 188 ? 26.461 13.650 -10.408 1.00 92.94 188 ALA A CA 1
ATOM 1488 C C . ALA A 1 188 ? 27.948 13.773 -10.023 1.00 92.94 188 ALA A C 1
ATOM 1490 O O . ALA A 1 188 ? 28.807 13.160 -10.663 1.00 92.94 188 ALA A O 1
ATOM 1491 N N . ALA A 1 189 ? 28.254 14.503 -8.945 1.00 92.88 189 ALA A N 1
ATOM 1492 C CA . ALA A 1 189 ? 29.618 14.657 -8.438 1.00 92.88 189 ALA A CA 1
ATOM 1493 C C . ALA A 1 189 ? 30.217 13.319 -7.973 1.00 92.88 189 ALA A C 1
ATOM 1495 O O . ALA A 1 189 ? 31.347 12.980 -8.328 1.00 92.88 189 ALA A O 1
ATOM 1496 N N . VAL A 1 190 ? 29.443 12.525 -7.232 1.00 92.81 190 VAL A N 1
ATOM 1497 C CA . VAL A 1 190 ? 29.841 11.198 -6.742 1.00 92.81 190 VAL A CA 1
ATOM 1498 C C . VAL A 1 190 ? 30.040 10.232 -7.905 1.00 92.81 190 VAL A C 1
ATOM 1500 O O . VAL A 1 190 ? 31.027 9.503 -7.926 1.00 92.81 190 VAL A O 1
ATOM 1503 N N . THR A 1 191 ? 29.175 10.267 -8.918 1.00 92.81 191 THR A N 1
ATOM 1504 C CA . THR A 1 191 ? 29.326 9.453 -10.134 1.00 92.81 191 THR A CA 1
ATOM 1505 C C . THR A 1 191 ? 30.623 9.789 -10.869 1.00 92.81 191 THR A C 1
ATOM 1507 O O . THR A 1 191 ? 31.371 8.885 -11.251 1.00 92.81 191 THR A O 1
ATOM 1510 N N . LEU A 1 192 ? 30.936 11.080 -11.026 1.00 92.69 192 LEU A N 1
ATOM 1511 C CA . LEU A 1 192 ? 32.190 11.518 -11.637 1.00 92.69 192 LEU A CA 1
ATOM 1512 C C . LEU A 1 192 ? 33.404 11.065 -10.812 1.00 92.69 192 LEU A C 1
ATOM 1514 O O . LEU A 1 192 ? 34.375 10.563 -11.381 1.00 92.69 192 LEU A O 1
ATOM 1518 N N . LEU A 1 193 ? 33.335 11.185 -9.483 1.00 93.31 193 LEU A N 1
ATOM 1519 C CA . LEU A 1 193 ? 34.385 10.729 -8.572 1.00 93.31 193 LEU A CA 1
ATOM 1520 C C . LEU A 1 193 ? 34.608 9.215 -8.678 1.00 93.31 193 LEU A C 1
ATOM 1522 O O . LEU A 1 193 ? 35.748 8.775 -8.826 1.00 93.31 193 LEU A O 1
ATOM 1526 N N . ILE A 1 194 ? 33.533 8.421 -8.674 1.00 92.44 194 ILE A N 1
ATOM 1527 C CA . ILE A 1 194 ? 33.591 6.966 -8.864 1.00 92.44 194 ILE A CA 1
ATOM 1528 C C . ILE A 1 194 ? 34.272 6.641 -10.196 1.00 92.44 194 ILE A C 1
ATOM 1530 O O . ILE A 1 194 ? 35.187 5.818 -10.224 1.00 92.44 194 ILE A O 1
ATOM 1534 N N . CYS A 1 195 ? 33.893 7.312 -11.287 1.00 93.06 195 CYS A N 1
ATOM 1535 C CA . CYS A 1 195 ? 34.510 7.096 -12.596 1.00 93.06 195 CYS A CA 1
ATOM 1536 C C . CYS A 1 195 ? 36.005 7.452 -12.600 1.00 93.06 195 CYS A C 1
ATOM 1538 O O . CYS A 1 195 ? 36.813 6.699 -13.142 1.00 93.06 195 CYS A O 1
ATOM 1540 N N . LEU A 1 196 ? 36.398 8.566 -11.977 1.00 92.69 196 LEU A N 1
ATOM 1541 C CA . LEU A 1 196 ? 37.795 9.006 -11.909 1.00 92.69 196 LEU A CA 1
ATOM 1542 C C . LEU A 1 196 ? 38.670 8.058 -11.081 1.00 92.69 196 LEU A C 1
ATOM 1544 O O . LEU A 1 196 ? 39.779 7.725 -11.506 1.00 92.69 196 LEU A O 1
ATOM 1548 N N . VAL A 1 197 ? 38.171 7.613 -9.926 1.00 91.56 197 VAL A N 1
ATOM 1549 C CA . VAL A 1 197 ? 38.905 6.750 -8.993 1.00 91.56 197 VAL A CA 1
ATOM 1550 C C . VAL A 1 197 ? 38.902 5.305 -9.484 1.00 91.56 197 VAL A C 1
ATOM 1552 O O . VAL A 1 197 ? 39.964 4.747 -9.778 1.00 91.56 197 VAL A O 1
ATOM 1555 N N . CYS A 1 198 ? 37.719 4.707 -9.638 1.00 90.00 198 CYS A N 1
ATOM 1556 C CA . CYS A 1 198 ? 37.564 3.294 -9.997 1.00 90.00 198 CYS A CA 1
ATOM 1557 C C . CYS A 1 198 ? 37.919 3.029 -11.466 1.00 90.00 198 CYS A C 1
ATOM 1559 O O . CYS A 1 198 ? 38.348 1.933 -11.812 1.00 90.00 198 CYS A O 1
ATOM 1561 N N . GLY A 1 199 ? 37.804 4.041 -12.331 1.00 89.62 199 GLY A N 1
ATOM 1562 C CA . GLY A 1 199 ? 38.268 3.984 -13.716 1.00 89.62 199 GLY A CA 1
ATOM 1563 C C . GLY A 1 199 ? 39.760 4.283 -13.891 1.00 89.62 199 GLY A C 1
ATOM 1564 O O . GLY A 1 199 ? 40.229 4.371 -15.028 1.00 89.62 199 GLY A O 1
ATOM 1565 N N . SER A 1 200 ? 40.533 4.475 -12.816 1.00 91.56 200 SER A N 1
ATOM 1566 C CA . SER A 1 200 ? 41.973 4.734 -12.915 1.00 91.56 200 SER A CA 1
ATOM 1567 C C . SER A 1 200 ? 42.774 3.470 -13.256 1.00 91.56 200 SER A C 1
ATOM 1569 O O . SER A 1 200 ? 42.477 2.374 -12.786 1.00 91.56 200 SER A O 1
ATOM 1571 N N . ASP A 1 201 ? 43.846 3.619 -14.045 1.00 89.25 201 ASP A N 1
ATOM 1572 C CA . ASP A 1 201 ? 44.733 2.493 -14.385 1.00 89.25 201 ASP A CA 1
ATOM 1573 C C . ASP A 1 201 ? 45.500 1.971 -13.159 1.00 89.25 201 ASP A C 1
ATOM 1575 O O . ASP A 1 201 ? 45.902 0.810 -13.123 1.00 89.25 201 ASP A O 1
ATOM 1579 N N . PHE A 1 202 ? 45.659 2.819 -12.136 1.00 90.44 202 PHE A N 1
ATOM 1580 C CA . PHE A 1 202 ? 46.190 2.420 -10.839 1.00 90.44 202 PHE A CA 1
ATOM 1581 C C . PHE A 1 202 ? 45.269 1.391 -10.180 1.00 90.44 202 PHE A C 1
ATOM 1583 O O . PHE A 1 202 ? 45.706 0.273 -9.934 1.00 90.44 202 PHE A O 1
ATOM 1590 N N . VAL A 1 203 ? 43.989 1.725 -9.978 1.00 87.44 203 VAL A N 1
ATOM 1591 C CA . VAL A 1 203 ? 43.007 0.813 -9.369 1.00 87.44 203 VAL A CA 1
ATOM 1592 C C . VAL A 1 203 ? 42.855 -0.462 -10.201 1.00 87.44 203 VAL A C 1
ATOM 1594 O O . VAL A 1 203 ? 42.956 -1.561 -9.656 1.00 87.44 203 VAL A O 1
ATOM 1597 N N . LYS A 1 204 ? 42.740 -0.328 -11.530 1.00 87.25 204 LYS A N 1
ATOM 1598 C CA . LYS A 1 204 ? 42.683 -1.460 -12.466 1.00 87.25 204 LYS A CA 1
ATOM 1599 C C . LYS A 1 204 ? 43.831 -2.449 -12.252 1.00 87.25 204 LYS A C 1
ATOM 1601 O O . LYS A 1 204 ? 43.585 -3.640 -12.141 1.00 87.25 204 LYS A O 1
ATOM 1606 N N . LYS A 1 205 ? 45.078 -1.974 -12.154 1.00 88.00 205 LYS A N 1
ATOM 1607 C CA . LYS A 1 205 ? 46.262 -2.837 -11.997 1.00 88.00 205 LYS A CA 1
ATOM 1608 C C . LYS A 1 205 ? 46.172 -3.748 -10.768 1.00 88.00 205 LYS A C 1
ATOM 1610 O O . LYS A 1 205 ? 46.588 -4.902 -10.838 1.00 88.00 205 LYS A O 1
ATOM 1615 N N . TYR A 1 206 ? 45.673 -3.235 -9.644 1.00 86.25 206 TYR A N 1
ATOM 1616 C CA . TYR A 1 206 ? 45.533 -4.031 -8.422 1.00 86.25 206 TYR A CA 1
ATOM 1617 C C . TYR A 1 206 ? 44.357 -5.001 -8.507 1.00 86.25 206 TYR A C 1
ATOM 1619 O O . TYR A 1 206 ? 44.502 -6.154 -8.108 1.00 86.25 206 TYR A O 1
ATOM 1627 N N . LEU A 1 207 ? 43.228 -4.557 -9.060 1.00 84.25 207 LEU A N 1
ATOM 1628 C CA . LEU A 1 207 ? 42.036 -5.391 -9.200 1.00 84.25 207 LEU A CA 1
ATOM 1629 C C . LEU A 1 207 ? 42.212 -6.502 -10.242 1.00 84.25 207 LEU A C 1
ATOM 1631 O O . LEU A 1 207 ? 41.779 -7.622 -10.003 1.00 84.25 207 LEU A O 1
ATOM 1635 N N . ASP A 1 208 ? 42.909 -6.235 -11.346 1.00 84.12 208 ASP A N 1
ATOM 1636 C CA . ASP A 1 208 ? 43.285 -7.264 -12.319 1.00 84.12 208 ASP A CA 1
ATOM 1637 C C . ASP A 1 208 ? 44.193 -8.305 -11.667 1.00 84.12 208 ASP A C 1
ATOM 1639 O O . ASP A 1 208 ? 43.918 -9.490 -11.753 1.00 84.12 208 ASP A O 1
ATOM 1643 N N . ARG A 1 209 ? 45.234 -7.878 -10.935 1.00 81.69 209 ARG A N 1
ATOM 1644 C CA . ARG A 1 209 ? 46.128 -8.808 -10.226 1.00 81.69 209 ARG A CA 1
ATOM 1645 C C . ARG A 1 209 ? 45.362 -9.683 -9.232 1.00 81.69 209 ARG A C 1
ATOM 1647 O O . ARG A 1 209 ? 45.686 -10.855 -9.064 1.00 81.69 209 ARG A O 1
ATOM 1654 N N . PHE A 1 210 ? 44.377 -9.101 -8.560 1.00 77.69 210 PHE A N 1
ATOM 1655 C CA . PHE A 1 210 ? 43.488 -9.815 -7.659 1.00 77.69 210 PHE A CA 1
ATOM 1656 C C . PHE A 1 210 ? 42.608 -10.830 -8.404 1.00 77.69 210 PHE A C 1
ATOM 1658 O O . PHE A 1 210 ? 42.548 -11.991 -8.004 1.00 77.69 210 PHE A O 1
ATOM 1665 N N . ALA A 1 211 ? 41.979 -10.423 -9.509 1.00 77.38 211 ALA A N 1
ATOM 1666 C CA . ALA A 1 211 ? 41.148 -11.299 -10.331 1.00 77.38 211 ALA A CA 1
ATOM 1667 C C . ALA A 1 211 ? 41.950 -12.435 -10.968 1.00 77.38 211 ALA A C 1
ATOM 1669 O O . ALA A 1 211 ? 41.542 -13.589 -10.877 1.00 77.38 211 ALA A O 1
ATOM 1670 N N . ASP A 1 212 ? 43.108 -12.120 -11.545 1.00 77.56 212 ASP A N 1
ATOM 1671 C CA . ASP A 1 212 ? 44.034 -13.086 -12.128 1.00 77.56 212 ASP A CA 1
ATOM 1672 C C . ASP A 1 212 ? 44.464 -14.109 -11.066 1.00 77.56 212 ASP A C 1
ATOM 1674 O O . ASP A 1 212 ? 44.407 -15.313 -11.313 1.00 77.56 212 ASP A O 1
ATOM 1678 N N . GLY A 1 213 ? 44.778 -13.651 -9.846 1.00 71.19 213 GLY A N 1
ATOM 1679 C CA . GLY A 1 213 ? 45.049 -14.528 -8.705 1.00 71.19 213 GLY A CA 1
ATOM 1680 C C . GLY A 1 213 ? 43.881 -15.464 -8.373 1.00 71.19 213 GLY A C 1
ATOM 1681 O O . GLY A 1 213 ? 44.099 -16.644 -8.120 1.00 71.19 213 GLY A O 1
ATOM 1682 N N . GLY A 1 214 ? 42.638 -14.981 -8.441 1.00 66.31 214 GLY A N 1
ATOM 1683 C CA . GLY A 1 214 ? 41.444 -15.819 -8.298 1.00 66.31 214 GLY A CA 1
ATOM 1684 C C . GLY A 1 214 ? 41.300 -16.862 -9.412 1.00 66.31 214 GLY A C 1
ATOM 1685 O O . GLY A 1 214 ? 40.984 -18.018 -9.139 1.00 66.31 214 GLY A O 1
ATOM 1686 N N . THR A 1 215 ? 41.578 -16.501 -10.670 1.00 67.25 215 THR A N 1
ATOM 1687 C CA . THR A 1 215 ? 41.481 -17.447 -11.799 1.00 67.25 215 THR A CA 1
ATOM 1688 C C . THR A 1 215 ? 42.498 -18.584 -11.725 1.00 67.25 215 THR A C 1
ATOM 1690 O O . THR A 1 215 ? 42.178 -19.707 -12.111 1.00 67.25 215 THR A O 1
ATOM 1693 N N . GLU A 1 216 ? 43.689 -18.336 -11.167 1.00 68.44 216 GLU A N 1
ATOM 1694 C CA . GLU A 1 216 ? 44.706 -19.375 -10.956 1.00 68.44 216 GLU A CA 1
ATOM 1695 C C . GLU A 1 216 ? 44.237 -20.487 -10.001 1.00 68.44 216 GLU A C 1
ATOM 1697 O O . GLU A 1 216 ? 44.768 -21.595 -10.061 1.00 68.44 216 GLU A O 1
ATOM 1702 N N . ILE A 1 217 ? 43.227 -20.227 -9.162 1.00 65.75 217 ILE A N 1
ATOM 1703 C CA . ILE A 1 217 ? 42.638 -21.230 -8.263 1.00 65.75 217 ILE A CA 1
ATOM 1704 C C . ILE A 1 217 ? 41.682 -22.162 -9.004 1.00 65.75 217 ILE A C 1
ATOM 1706 O O . ILE A 1 217 ? 41.710 -23.371 -8.788 1.00 65.75 217 ILE A O 1
ATOM 1710 N N . PHE A 1 218 ? 40.847 -21.611 -9.886 1.00 61.22 218 PHE A N 1
ATOM 1711 C CA . PHE A 1 218 ? 39.824 -22.373 -10.613 1.00 61.22 218 PHE A CA 1
ATOM 1712 C C . PHE A 1 218 ? 40.343 -22.998 -11.914 1.00 61.22 218 PHE A C 1
ATOM 1714 O O . PHE A 1 218 ? 39.695 -23.863 -12.497 1.00 61.22 218 PHE A O 1
ATOM 1721 N N . SER A 1 219 ? 41.503 -22.564 -12.405 1.00 65.88 219 SER A N 1
ATOM 1722 C CA . SER A 1 219 ? 42.166 -23.130 -13.583 1.00 65.88 219 SER A CA 1
ATOM 1723 C C . SER A 1 219 ? 43.686 -23.135 -13.392 1.00 65.88 219 SER A C 1
ATOM 1725 O O . SER A 1 219 ? 44.401 -22.375 -14.056 1.00 65.88 219 SER A O 1
ATOM 1727 N N . PRO A 1 220 ? 44.209 -23.966 -12.470 1.00 61.16 220 PRO A N 1
ATOM 1728 C CA . PRO A 1 220 ? 45.643 -24.069 -12.256 1.00 61.16 220 PRO A CA 1
ATOM 1729 C C . PRO A 1 220 ? 46.315 -24.573 -13.536 1.00 61.16 220 PRO A C 1
ATOM 1731 O O . PRO A 1 220 ? 45.922 -25.586 -14.113 1.00 61.16 220 PRO A O 1
ATOM 1734 N N . LYS A 1 221 ? 47.352 -23.865 -13.998 1.00 61.34 221 LYS A N 1
ATOM 1735 C CA . LYS A 1 221 ? 48.207 -24.366 -15.084 1.00 61.34 221 LYS A CA 1
ATOM 1736 C C . LYS A 1 221 ? 48.857 -25.673 -14.621 1.00 61.34 221 LYS A C 1
ATOM 1738 O O . LYS A 1 221 ? 49.428 -25.697 -13.528 1.00 61.34 221 LYS A O 1
ATOM 1743 N N . GLU A 1 222 ? 48.781 -26.723 -15.442 1.00 52.53 222 GLU A N 1
ATOM 1744 C CA . GLU A 1 222 ? 49.344 -28.044 -15.130 1.00 52.53 222 GLU A CA 1
ATOM 1745 C C . GLU A 1 222 ? 50.767 -27.922 -14.554 1.00 52.53 222 GLU A C 1
ATOM 1747 O O . GLU A 1 222 ? 51.644 -27.278 -15.133 1.00 52.53 222 GLU A O 1
ATOM 1752 N N . GLY A 1 223 ? 50.980 -28.501 -13.368 1.00 58.41 223 GLY A N 1
ATOM 1753 C CA . GLY A 1 223 ? 52.285 -28.555 -12.702 1.00 58.41 223 GLY A CA 1
ATOM 1754 C C . GLY A 1 223 ? 52.672 -27.358 -11.818 1.00 58.41 223 GLY A C 1
ATOM 1755 O O . GLY A 1 223 ? 53.749 -27.394 -11.221 1.00 58.41 223 GLY A O 1
ATOM 1756 N N . LYS A 1 224 ? 51.841 -26.314 -11.666 1.00 58.56 224 LYS A N 1
ATOM 1757 C CA . LYS A 1 224 ? 52.112 -25.208 -10.721 1.00 58.56 224 LYS A CA 1
ATOM 1758 C C . LYS A 1 224 ? 51.337 -25.357 -9.408 1.00 58.56 224 LYS A C 1
ATOM 1760 O O . LYS A 1 224 ? 50.114 -25.438 -9.408 1.00 58.56 224 LYS A O 1
ATOM 1765 N N . LYS A 1 225 ? 52.055 -25.337 -8.275 1.00 59.56 225 LYS A N 1
ATOM 1766 C CA . LYS A 1 225 ? 51.453 -25.237 -6.932 1.00 59.56 225 LYS A CA 1
ATOM 1767 C C . LYS A 1 225 ? 50.715 -23.900 -6.789 1.00 59.56 225 LYS A C 1
ATOM 1769 O O . LYS A 1 225 ? 51.236 -22.871 -7.218 1.00 59.56 225 LYS A O 1
ATOM 1774 N N . LEU A 1 226 ? 49.534 -23.932 -6.167 1.00 59.19 226 LEU A N 1
ATOM 1775 C CA . LEU A 1 226 ? 48.736 -22.750 -5.821 1.00 59.19 226 LEU A CA 1
ATOM 1776 C C . LEU A 1 226 ? 49.600 -21.718 -5.081 1.00 59.19 226 LEU A C 1
ATOM 1778 O O . LEU A 1 226 ? 50.230 -22.032 -4.071 1.00 59.19 226 LEU A O 1
ATOM 1782 N N . ASN A 1 227 ? 49.654 -20.493 -5.603 1.00 67.06 227 ASN A N 1
ATOM 1783 C CA . ASN A 1 227 ? 50.429 -19.411 -5.007 1.00 67.06 227 ASN A CA 1
ATOM 1784 C C . ASN A 1 227 ? 49.690 -18.865 -3.773 1.00 67.06 227 ASN A C 1
ATOM 1786 O O . ASN A 1 227 ? 48.484 -18.637 -3.826 1.00 67.06 227 ASN A O 1
ATOM 1790 N N . PHE A 1 228 ? 50.396 -18.605 -2.672 1.00 66.94 228 PHE A N 1
ATOM 1791 C CA . PHE A 1 228 ? 49.810 -18.035 -1.451 1.00 66.94 228 PHE A CA 1
ATOM 1792 C C . PHE A 1 228 ? 49.053 -16.723 -1.723 1.00 66.94 228 PHE A C 1
ATOM 1794 O O . PHE A 1 228 ? 48.007 -16.469 -1.129 1.00 66.94 228 PHE A O 1
ATOM 1801 N N . SER A 1 229 ? 49.516 -15.921 -2.690 1.00 59.50 229 SER A N 1
ATOM 1802 C CA . SER A 1 229 ? 48.812 -14.704 -3.109 1.00 59.50 229 SER A CA 1
ATOM 1803 C C . SER A 1 229 ? 47.447 -14.968 -3.756 1.00 59.50 229 SER A C 1
ATOM 1805 O O . SER A 1 229 ? 46.569 -14.117 -3.665 1.00 59.50 229 SER A O 1
ATOM 1807 N N . ALA A 1 230 ? 47.259 -16.124 -4.399 1.00 59.31 230 ALA A N 1
ATOM 1808 C CA . ALA A 1 230 ? 45.988 -16.528 -4.997 1.00 59.31 230 ALA A CA 1
ATOM 1809 C C . ALA A 1 230 ? 44.967 -16.898 -3.909 1.00 59.31 230 ALA A C 1
ATOM 1811 O O . ALA A 1 230 ? 43.842 -16.403 -3.916 1.00 59.31 230 ALA A O 1
ATOM 1812 N N . ILE A 1 231 ? 45.397 -17.673 -2.907 1.00 66.31 231 ILE A N 1
ATOM 1813 C CA . ILE A 1 231 ? 44.576 -18.045 -1.742 1.00 66.31 231 ILE A CA 1
ATOM 1814 C C . ILE A 1 231 ? 44.166 -16.795 -0.947 1.00 66.31 231 ILE A C 1
ATOM 1816 O O . ILE A 1 231 ? 42.995 -16.631 -0.612 1.00 66.31 231 ILE A O 1
ATOM 1820 N N . ALA A 1 232 ? 45.106 -15.875 -0.706 1.00 68.12 232 ALA A N 1
ATOM 1821 C CA . ALA A 1 232 ? 44.825 -14.614 -0.023 1.00 68.12 232 ALA A CA 1
ATOM 1822 C C . ALA A 1 232 ? 43.844 -13.719 -0.806 1.00 68.12 232 ALA A C 1
ATOM 1824 O O . ALA A 1 232 ? 42.982 -13.080 -0.204 1.00 68.12 232 ALA A O 1
ATOM 1825 N N . ALA A 1 233 ? 43.939 -13.690 -2.142 1.00 63.19 233 ALA A N 1
ATOM 1826 C CA . ALA A 1 233 ? 42.998 -12.960 -2.989 1.00 63.19 233 ALA A CA 1
ATOM 1827 C C . ALA A 1 233 ? 41.582 -13.552 -2.899 1.00 63.19 233 ALA A C 1
ATOM 1829 O O . ALA A 1 233 ? 40.628 -12.812 -2.681 1.00 63.19 233 ALA A O 1
ATOM 1830 N N . LEU A 1 234 ? 41.435 -14.878 -2.977 1.00 61.44 234 LEU A N 1
ATOM 1831 C CA . LEU A 1 234 ? 40.132 -15.531 -2.825 1.00 61.44 234 LEU A CA 1
ATOM 1832 C C . LEU A 1 234 ? 39.524 -15.278 -1.444 1.00 61.44 234 LEU A C 1
ATOM 1834 O O . LEU A 1 234 ? 38.357 -14.911 -1.365 1.00 61.44 234 LEU A O 1
ATOM 1838 N N . ALA A 1 235 ? 40.313 -15.403 -0.374 1.00 68.62 235 ALA A N 1
ATOM 1839 C CA . ALA A 1 235 ? 39.860 -15.135 0.990 1.00 68.62 235 ALA A CA 1
ATOM 1840 C C . ALA A 1 235 ? 39.409 -13.676 1.174 1.00 68.62 235 ALA A C 1
ATOM 1842 O O . ALA A 1 235 ? 38.390 -13.422 1.808 1.00 68.62 235 ALA A O 1
ATOM 1843 N N . ALA A 1 236 ? 40.113 -12.713 0.571 1.00 66.69 236 ALA A N 1
ATOM 1844 C CA . ALA A 1 236 ? 39.705 -11.311 0.587 1.00 66.69 236 ALA A CA 1
ATOM 1845 C C . ALA A 1 236 ? 38.452 -11.046 -0.272 1.00 66.69 236 ALA A C 1
ATOM 1847 O O . ALA A 1 236 ? 37.612 -10.241 0.125 1.00 66.69 236 ALA A O 1
ATOM 1848 N N . ALA A 1 237 ? 38.282 -11.736 -1.409 1.00 58.00 237 ALA A N 1
ATOM 1849 C CA . ALA A 1 237 ? 37.068 -11.659 -2.230 1.00 58.00 237 ALA A CA 1
ATOM 1850 C C . ALA A 1 237 ? 35.859 -12.206 -1.480 1.00 58.00 237 ALA A C 1
ATOM 1852 O O . ALA A 1 237 ? 34.835 -11.532 -1.392 1.00 58.00 237 ALA A O 1
ATOM 1853 N N . LEU A 1 238 ? 36.003 -13.408 -0.916 1.00 57.50 238 LEU A N 1
ATOM 1854 C CA . LEU A 1 238 ? 34.969 -14.050 -0.120 1.00 57.50 238 LEU A CA 1
ATOM 1855 C C . LEU A 1 238 ? 34.654 -13.198 1.105 1.00 57.50 238 LEU A C 1
ATOM 1857 O O . LEU A 1 238 ? 33.495 -12.909 1.340 1.00 57.50 238 LEU A O 1
ATOM 1861 N N . GLY A 1 239 ? 35.666 -12.713 1.826 1.00 69.25 239 GLY A N 1
ATOM 1862 C CA . GLY A 1 239 ? 35.486 -11.850 2.992 1.00 69.25 239 GLY A CA 1
ATOM 1863 C C . GLY A 1 239 ? 34.801 -10.524 2.662 1.00 69.25 239 GLY A C 1
ATOM 1864 O O . GLY A 1 239 ? 33.975 -10.059 3.440 1.00 69.25 239 GLY A O 1
ATOM 1865 N N . PHE A 1 240 ? 35.077 -9.926 1.498 1.00 61.28 240 PHE A N 1
ATOM 1866 C CA . PHE A 1 240 ? 34.376 -8.725 1.038 1.00 61.28 240 PHE A CA 1
ATOM 1867 C C . PHE A 1 240 ? 32.928 -9.022 0.636 1.00 61.28 240 PHE A C 1
ATOM 1869 O O . PHE A 1 240 ? 32.034 -8.278 1.021 1.00 61.28 240 PHE A O 1
ATOM 1876 N N . VAL A 1 241 ? 32.680 -10.104 -0.109 1.00 50.78 241 VAL A N 1
ATOM 1877 C CA . VAL A 1 241 ? 31.325 -10.517 -0.506 1.00 50.78 241 VAL A CA 1
ATOM 1878 C C . VAL A 1 241 ? 30.501 -10.883 0.720 1.00 50.78 241 VAL A C 1
ATOM 1880 O O . VAL A 1 241 ? 29.403 -10.363 0.865 1.00 50.78 241 VAL A O 1
ATOM 1883 N N . VAL A 1 242 ? 31.048 -11.697 1.623 1.00 54.06 242 VAL A N 1
ATOM 1884 C CA . VAL A 1 242 ? 30.446 -12.036 2.914 1.00 54.06 242 VAL A CA 1
ATOM 1885 C C . VAL A 1 242 ? 30.188 -10.754 3.688 1.00 54.06 242 VAL A C 1
ATOM 1887 O O . VAL A 1 242 ? 29.043 -10.491 3.981 1.00 54.06 242 VAL A O 1
ATOM 1890 N N . SER A 1 243 ? 31.170 -9.876 3.900 1.00 51.75 243 SER A N 1
ATOM 1891 C CA . SER A 1 243 ? 30.965 -8.609 4.622 1.00 51.75 243 SER A CA 1
ATOM 1892 C C . SER A 1 243 ? 29.884 -7.717 4.001 1.00 51.75 243 SER A C 1
ATOM 1894 O O . SER A 1 243 ? 29.047 -7.188 4.719 1.00 51.75 243 SER A O 1
ATOM 1896 N N . VAL A 1 244 ? 29.840 -7.573 2.674 1.00 51.81 244 VAL A N 1
ATOM 1897 C CA . VAL A 1 244 ? 28.813 -6.769 1.994 1.00 51.81 244 VAL A CA 1
ATOM 1898 C C . VAL A 1 244 ? 27.440 -7.433 2.075 1.00 51.81 244 VAL A C 1
ATOM 1900 O O . VAL A 1 244 ? 26.454 -6.728 2.260 1.00 51.81 244 VAL A O 1
ATOM 1903 N N . VAL A 1 245 ? 27.351 -8.757 1.939 1.00 48.56 245 VAL A N 1
ATOM 1904 C CA . VAL A 1 245 ? 26.096 -9.517 2.054 1.00 48.56 245 VAL A CA 1
ATOM 1905 C C . VAL A 1 245 ? 25.596 -9.482 3.497 1.00 48.56 245 VAL A C 1
ATOM 1907 O O . VAL A 1 245 ? 24.474 -9.056 3.728 1.00 48.56 245 VAL A O 1
ATOM 1910 N N . VAL A 1 246 ? 26.460 -9.800 4.454 1.00 51.75 246 VAL A N 1
ATOM 1911 C CA . VAL A 1 246 ? 26.238 -9.776 5.906 1.00 51.75 246 VAL A CA 1
ATOM 1912 C C . VAL A 1 246 ? 25.900 -8.368 6.406 1.00 51.75 246 VAL A C 1
ATOM 1914 O O . VAL A 1 246 ? 25.032 -8.225 7.244 1.00 51.75 246 VAL A O 1
ATOM 1917 N N . GLN A 1 247 ? 26.490 -7.297 5.862 1.00 48.47 247 GLN A N 1
ATOM 1918 C CA . GLN A 1 247 ? 26.073 -5.920 6.185 1.00 48.47 247 GLN A CA 1
ATOM 1919 C C . GLN A 1 247 ? 24.790 -5.481 5.469 1.00 48.47 247 GLN A C 1
ATOM 1921 O O . GLN A 1 247 ? 24.174 -4.498 5.880 1.00 48.47 247 GLN A O 1
ATOM 1926 N N . SER A 1 248 ? 24.416 -6.143 4.370 1.00 43.12 248 SER A N 1
ATOM 1927 C CA . SER A 1 248 ? 23.164 -5.866 3.652 1.00 43.12 248 SER A CA 1
ATOM 1928 C C . SER A 1 248 ? 21.969 -6.602 4.266 1.00 43.12 248 SER A C 1
ATOM 1930 O O . SER A 1 248 ? 20.848 -6.140 4.085 1.00 43.12 248 SER A O 1
ATOM 1932 N N . TYR A 1 249 ? 22.207 -7.705 4.982 1.00 46.34 249 TYR A N 1
ATOM 1933 C CA . TYR A 1 249 ? 21.253 -8.364 5.873 1.00 46.34 249 TYR A CA 1
ATOM 1934 C C . TYR A 1 249 ? 21.487 -7.827 7.286 1.00 46.34 249 TYR A C 1
ATOM 1936 O O . TYR A 1 249 ? 22.359 -8.287 8.010 1.00 46.34 249 TYR A O 1
ATOM 1944 N N . SER A 1 250 ? 20.780 -6.763 7.642 1.00 40.47 250 SER A N 1
ATOM 1945 C CA . SER A 1 250 ? 20.858 -6.105 8.947 1.00 40.47 250 SER A CA 1
ATOM 1946 C C . SER A 1 250 ? 20.689 -7.098 10.107 1.00 40.47 250 SER A C 1
ATOM 1948 O O . SER A 1 250 ? 19.563 -7.462 10.414 1.00 40.47 250 SER A O 1
ATOM 1950 N N . GLY A 1 251 ? 21.791 -7.508 10.746 1.00 43.72 251 GLY A N 1
ATOM 1951 C CA . GLY A 1 251 ? 21.757 -8.334 11.962 1.00 43.72 251 GLY A CA 1
ATOM 1952 C C . GLY A 1 251 ? 23.121 -8.835 12.448 1.00 43.72 251 GLY A C 1
ATOM 1953 O O . GLY A 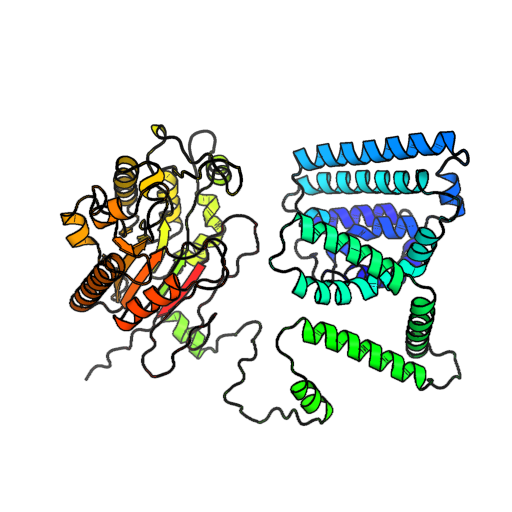1 251 ? 23.381 -8.834 13.641 1.00 43.72 251 GLY A O 1
ATOM 1954 N N . PHE A 1 252 ? 24.043 -9.178 11.549 1.00 45.69 252 PHE A N 1
ATOM 1955 C CA . PHE A 1 252 ? 25.291 -9.846 11.947 1.00 45.69 252 PHE A CA 1
ATOM 1956 C C . PHE A 1 252 ? 26.395 -8.889 12.434 1.00 45.69 252 PHE A C 1
ATOM 1958 O O . PHE A 1 252 ? 26.861 -8.004 11.701 1.00 45.69 252 PHE A O 1
ATOM 1965 N N . GLY A 1 253 ? 26.861 -9.108 13.665 1.00 52.59 253 GLY A N 1
ATOM 1966 C CA . GLY A 1 253 ? 27.950 -8.380 14.308 1.00 52.59 253 GLY A CA 1
ATOM 1967 C C . GLY A 1 253 ? 29.339 -8.978 14.049 1.00 52.59 253 GLY A C 1
ATOM 1968 O O . GLY A 1 253 ? 29.518 -10.038 13.453 1.00 52.59 253 GLY A O 1
ATOM 1969 N N . LYS A 1 254 ? 30.385 -8.281 14.517 1.00 49.59 254 LYS A N 1
ATOM 1970 C CA . LYS A 1 254 ? 31.770 -8.798 14.470 1.00 49.59 254 LYS A CA 1
ATOM 1971 C C . LYS A 1 254 ? 31.989 -9.992 15.403 1.00 49.59 254 LYS A C 1
ATOM 1973 O O . LYS A 1 254 ? 32.928 -10.755 15.174 1.00 49.59 254 LYS A O 1
ATOM 1978 N N . ASP A 1 255 ? 31.164 -10.118 16.437 1.00 54.84 255 ASP A N 1
ATOM 1979 C CA . ASP A 1 255 ? 31.289 -11.152 17.460 1.00 54.84 255 ASP A CA 1
ATOM 1980 C C . ASP A 1 255 ? 30.730 -12.500 16.975 1.00 54.84 255 ASP A C 1
ATOM 1982 O O . ASP A 1 255 ? 31.365 -13.528 17.202 1.00 54.84 255 ASP A O 1
ATOM 1986 N N . ASP A 1 256 ? 29.674 -12.491 16.157 1.00 54.06 256 ASP A N 1
ATOM 1987 C CA . ASP A 1 256 ? 29.090 -13.699 15.545 1.00 54.06 256 ASP A CA 1
ATOM 1988 C C . ASP A 1 256 ? 30.056 -14.359 14.551 1.00 54.06 256 ASP A C 1
ATOM 1990 O O . ASP A 1 256 ? 30.252 -15.575 14.536 1.00 54.06 256 ASP A O 1
ATOM 1994 N N . ILE A 1 257 ? 30.776 -13.536 13.780 1.00 50.06 257 ILE A N 1
ATOM 1995 C CA . ILE A 1 257 ? 31.840 -13.994 12.873 1.00 50.06 257 ILE A CA 1
ATOM 1996 C C . ILE A 1 257 ? 32.981 -14.657 13.661 1.00 50.06 257 ILE A C 1
ATOM 1998 O O . ILE A 1 257 ? 33.603 -15.606 13.186 1.00 50.06 257 ILE A O 1
ATOM 2002 N N . LYS A 1 258 ? 33.270 -14.170 14.872 1.00 56.47 258 LYS A N 1
ATOM 2003 C CA . LYS A 1 258 ? 34.328 -14.707 15.735 1.00 56.47 258 LYS A CA 1
ATOM 2004 C C . LYS A 1 258 ? 33.940 -16.069 16.318 1.00 56.47 258 LYS A C 1
ATOM 2006 O O . LYS A 1 258 ? 34.766 -16.978 16.280 1.00 56.47 258 LYS A O 1
ATOM 2011 N N . LYS A 1 259 ? 32.689 -16.215 16.770 1.00 58.00 259 LYS A N 1
ATOM 2012 C CA . LYS A 1 259 ? 32.115 -17.487 17.245 1.00 58.00 259 LYS A CA 1
ATOM 2013 C C . LYS A 1 259 ? 32.128 -18.560 16.145 1.00 58.00 259 LYS A C 1
ATOM 2015 O O . LYS A 1 259 ? 32.585 -19.676 16.383 1.00 58.00 259 LYS A O 1
ATOM 2020 N N . MET A 1 260 ? 31.753 -18.197 14.911 1.00 49.69 260 MET A N 1
ATOM 2021 C CA . MET A 1 260 ? 31.810 -19.104 13.751 1.00 49.69 260 MET A CA 1
ATOM 2022 C C . MET A 1 260 ? 33.234 -19.556 13.399 1.00 49.69 260 MET A C 1
ATOM 2024 O O . MET A 1 260 ? 33.452 -20.720 13.072 1.00 49.69 260 MET A O 1
ATOM 2028 N N . ILE A 1 261 ? 34.222 -18.656 13.461 1.00 56.31 261 ILE A N 1
ATOM 2029 C CA . ILE A 1 261 ? 35.622 -18.993 13.148 1.00 56.31 261 ILE A CA 1
ATOM 2030 C C . ILE A 1 261 ? 36.229 -19.930 14.202 1.00 56.31 261 ILE A C 1
ATOM 2032 O O . ILE A 1 261 ? 37.067 -20.765 13.861 1.00 56.31 261 ILE A O 1
ATOM 2036 N N . ASN A 1 262 ? 35.807 -19.809 15.460 1.00 66.06 262 ASN A N 1
ATOM 2037 C CA . ASN A 1 262 ? 36.332 -20.614 16.561 1.00 66.06 262 ASN A CA 1
ATOM 2038 C C . ASN A 1 262 ? 35.673 -21.999 16.688 1.00 66.06 262 ASN A C 1
ATOM 2040 O O . ASN A 1 262 ? 36.137 -22.804 17.491 1.00 66.06 262 ASN A O 1
ATOM 2044 N N . GLY A 1 263 ? 34.635 -22.301 15.898 1.00 44.44 263 GLY A N 1
ATOM 2045 C CA . GLY A 1 263 ? 33.901 -23.568 16.003 1.00 44.44 263 GLY A CA 1
ATOM 2046 C C . GLY A 1 263 ? 33.113 -23.704 17.309 1.00 44.44 263 GLY A C 1
ATOM 2047 O O . GLY A 1 263 ? 32.804 -24.815 17.720 1.00 44.44 263 GLY A O 1
ATOM 2048 N N . GLU A 1 264 ? 32.803 -22.578 17.955 1.00 53.78 264 GLU A N 1
ATOM 2049 C CA . GLU A 1 264 ? 32.042 -22.495 19.211 1.00 53.78 264 GLU A CA 1
ATOM 2050 C C . GLU A 1 264 ? 30.524 -22.469 18.961 1.00 53.78 264 GLU A C 1
ATOM 2052 O O . GLU A 1 264 ? 29.748 -22.215 19.874 1.00 53.78 264 GLU A O 1
ATOM 2057 N N . TYR A 1 265 ? 30.090 -22.722 17.723 1.00 42.22 265 TYR A N 1
ATOM 2058 C CA . TYR A 1 265 ? 28.679 -22.886 17.392 1.00 42.22 265 TYR A CA 1
ATOM 2059 C C . TYR A 1 265 ? 28.287 -24.341 17.676 1.00 42.22 265 TYR A C 1
ATOM 2061 O O . TYR A 1 265 ? 28.449 -25.224 16.832 1.00 42.22 265 TYR A O 1
ATOM 2069 N N . THR A 1 266 ? 27.892 -24.604 18.917 1.00 41.81 266 THR A N 1
ATOM 2070 C CA . THR A 1 266 ? 27.346 -25.888 19.361 1.00 41.81 266 THR A CA 1
ATOM 2071 C C . THR A 1 266 ? 25.825 -25.803 19.365 1.00 41.81 266 THR A C 1
ATOM 2073 O O . THR A 1 266 ? 25.281 -24.977 20.088 1.00 41.81 266 THR A O 1
ATOM 2076 N N . ASP A 1 267 ? 25.158 -26.680 18.609 1.00 36.62 267 ASP A N 1
ATOM 2077 C CA . ASP A 1 267 ? 23.687 -26.792 18.468 1.00 36.62 267 ASP A CA 1
ATOM 2078 C C . ASP A 1 267 ? 22.924 -27.132 19.778 1.00 36.62 267 ASP A C 1
ATOM 2080 O O . ASP A 1 267 ? 21.736 -27.434 19.734 1.00 36.62 267 ASP A O 1
ATOM 2084 N N . ASP A 1 268 ? 23.570 -27.102 20.948 1.00 33.72 268 ASP A N 1
ATOM 2085 C CA . ASP A 1 268 ? 23.042 -27.671 22.199 1.00 33.72 268 ASP A CA 1
ATOM 2086 C C . ASP A 1 268 ? 23.042 -26.705 23.401 1.00 33.72 268 ASP A C 1
ATOM 2088 O O . ASP A 1 268 ? 22.939 -27.144 24.549 1.00 33.72 268 ASP A O 1
ATOM 2092 N N . GLU A 1 269 ? 23.093 -25.391 23.181 1.00 31.69 269 GLU A N 1
ATOM 2093 C CA . GLU A 1 269 ? 22.675 -24.446 24.223 1.00 31.69 269 GLU A CA 1
ATOM 2094 C C . GLU A 1 269 ? 21.306 -23.869 23.860 1.00 31.69 269 GLU A C 1
ATOM 2096 O O . GLU A 1 269 ? 21.154 -23.097 22.919 1.00 31.69 269 GLU A O 1
ATOM 2101 N N . GLN A 1 270 ? 20.291 -24.303 24.617 1.00 38.84 270 GLN A N 1
ATOM 2102 C CA . GLN A 1 270 ? 19.014 -23.612 24.759 1.00 38.84 270 GLN A CA 1
ATOM 2103 C C . GLN A 1 270 ? 19.288 -22.188 25.257 1.00 38.84 270 GLN A C 1
ATOM 2105 O O . GLN A 1 270 ? 19.255 -21.930 26.460 1.00 38.84 270 GLN A O 1
ATOM 2110 N N . ASP A 1 271 ? 19.568 -21.273 24.338 1.00 31.66 271 ASP A N 1
ATOM 2111 C CA . ASP A 1 271 ? 19.451 -19.849 24.601 1.00 31.66 271 ASP A CA 1
ATOM 2112 C C . ASP A 1 271 ? 17.962 -19.494 24.484 1.00 31.66 271 ASP A C 1
ATOM 2114 O O . ASP A 1 271 ? 17.360 -19.525 23.413 1.00 31.66 271 ASP A O 1
ATOM 2118 N N . GLU A 1 272 ? 17.331 -19.182 25.618 1.00 37.50 272 GLU A N 1
ATOM 2119 C CA . GLU A 1 272 ? 15.935 -18.720 25.711 1.00 37.50 272 GLU A CA 1
ATOM 2120 C C . GLU A 1 272 ? 15.715 -17.318 25.086 1.00 37.50 272 GLU A C 1
ATOM 2122 O O . GLU A 1 272 ? 14.743 -16.648 25.424 1.00 37.50 272 GLU A O 1
ATOM 2127 N N . ASN A 1 273 ? 16.606 -16.834 24.212 1.00 38.66 273 ASN A N 1
ATOM 2128 C CA . ASN A 1 273 ? 16.542 -15.494 23.617 1.00 38.66 273 ASN A CA 1
ATOM 2129 C C . ASN A 1 273 ? 17.160 -15.422 22.208 1.00 38.66 273 ASN A C 1
ATOM 2131 O O . ASN A 1 273 ? 17.928 -14.501 21.944 1.00 38.66 273 ASN A O 1
ATOM 2135 N N . ASP A 1 274 ? 16.813 -16.334 21.301 1.00 34.84 274 ASP A N 1
ATOM 2136 C CA . ASP A 1 274 ? 17.101 -16.133 19.876 1.00 34.84 274 ASP A CA 1
ATOM 2137 C C . ASP A 1 274 ? 15.804 -16.108 19.054 1.00 34.84 274 ASP A C 1
ATOM 2139 O O . ASP A 1 274 ? 15.267 -17.128 18.619 1.00 34.84 274 ASP A O 1
ATOM 2143 N N . ASP A 1 275 ? 15.325 -14.876 18.845 1.00 40.38 275 ASP A N 1
ATOM 2144 C CA . ASP A 1 275 ? 14.437 -14.438 17.763 1.00 40.38 275 ASP A CA 1
ATOM 2145 C C . ASP A 1 275 ? 15.139 -14.634 16.397 1.00 40.38 275 ASP A C 1
ATOM 2147 O O . ASP A 1 275 ? 15.441 -13.678 15.676 1.00 40.38 275 ASP A O 1
ATOM 2151 N N . GLU A 1 276 ? 15.459 -15.875 16.023 1.00 36.97 276 GLU A N 1
ATOM 2152 C CA . GLU A 1 276 ? 15.831 -16.175 14.641 1.00 36.97 276 GLU A CA 1
ATOM 2153 C C . GLU A 1 276 ? 14.561 -16.242 13.784 1.00 36.97 276 GLU A C 1
ATOM 2155 O O . GLU A 1 276 ? 13.706 -17.111 13.959 1.00 36.97 276 GLU A O 1
ATOM 2160 N N . ASP A 1 277 ? 14.457 -15.301 12.839 1.00 40.06 277 ASP A N 1
ATOM 2161 C CA . ASP A 1 277 ? 13.430 -15.213 11.797 1.00 40.06 277 ASP A CA 1
ATOM 2162 C C . ASP A 1 277 ? 13.258 -16.556 11.063 1.00 40.06 277 ASP A C 1
ATOM 2164 O O . ASP A 1 277 ? 13.898 -16.854 10.045 1.00 40.06 277 ASP A O 1
ATOM 2168 N N . ILE A 1 278 ? 12.329 -17.374 11.557 1.00 38.00 278 ILE A N 1
ATOM 2169 C CA . ILE A 1 278 ? 11.818 -18.532 10.839 1.00 38.00 278 ILE A CA 1
ATOM 2170 C C . ILE A 1 278 ? 11.132 -17.997 9.576 1.00 38.00 278 ILE A C 1
ATOM 2172 O O . ILE A 1 278 ? 10.068 -17.387 9.646 1.00 38.00 278 ILE A O 1
ATOM 2176 N N . ILE A 1 279 ? 11.726 -18.255 8.403 1.00 43.16 279 ILE A N 1
ATOM 2177 C CA . ILE A 1 279 ? 11.246 -17.758 7.095 1.00 43.16 279 ILE A CA 1
ATOM 2178 C C . ILE A 1 279 ? 9.763 -18.115 6.845 1.00 43.16 279 ILE A C 1
ATOM 2180 O O . ILE A 1 279 ? 9.066 -17.369 6.163 1.00 43.16 279 ILE A O 1
ATOM 2184 N N . TYR A 1 280 ? 9.269 -19.208 7.444 1.00 36.56 280 TYR A N 1
ATOM 2185 C CA . TYR A 1 280 ? 7.843 -19.476 7.658 1.00 36.56 280 TYR A CA 1
ATOM 2186 C C . TYR A 1 280 ? 7.663 -20.258 8.966 1.00 36.56 280 TYR A C 1
ATOM 2188 O O . TYR A 1 280 ? 8.050 -21.430 8.998 1.00 36.56 280 TYR A O 1
ATOM 2196 N N . PRO A 1 281 ? 7.085 -19.686 10.037 1.00 46.62 281 PRO A N 1
ATOM 2197 C CA . PRO A 1 281 ? 6.746 -20.467 11.218 1.00 46.62 281 PRO A CA 1
ATOM 2198 C C . PRO A 1 281 ? 5.687 -21.500 10.824 1.00 46.62 281 PRO A C 1
ATOM 2200 O O . PRO A 1 281 ? 4.513 -21.180 10.636 1.00 46.62 281 PRO A O 1
ATOM 2203 N N . VAL A 1 282 ? 6.106 -22.753 10.648 1.00 53.34 282 VAL A N 1
ATOM 2204 C CA . VAL A 1 282 ? 5.171 -23.867 10.514 1.00 53.34 282 VAL A CA 1
ATOM 2205 C C . VAL A 1 282 ? 4.580 -24.079 11.900 1.00 53.34 282 VAL A C 1
ATOM 2207 O O . VAL A 1 282 ? 5.307 -24.400 12.839 1.00 53.34 282 VAL A O 1
ATOM 2210 N N . MET A 1 283 ? 3.275 -23.845 12.043 1.00 59.38 283 MET A N 1
ATOM 2211 C CA . MET A 1 283 ? 2.584 -24.130 13.297 1.00 59.38 283 MET A CA 1
ATOM 2212 C C . MET A 1 283 ? 2.799 -25.592 13.676 1.00 59.38 283 MET A C 1
ATOM 2214 O O . MET A 1 283 ? 2.600 -26.486 12.856 1.00 59.38 283 MET A O 1
ATOM 2218 N N . SER A 1 284 ? 3.161 -25.835 14.933 1.00 75.75 284 SER A N 1
ATOM 2219 C CA . SER A 1 284 ? 2.999 -27.169 15.511 1.00 75.75 284 SER A CA 1
ATOM 2220 C C . SER A 1 284 ? 1.526 -27.580 15.464 1.00 75.75 284 SER A C 1
ATOM 2222 O O . SER A 1 284 ? 0.644 -26.722 15.528 1.00 75.75 284 SER A O 1
ATOM 2224 N N . ASP A 1 285 ? 1.245 -28.882 15.439 1.00 77.19 285 ASP A N 1
ATOM 2225 C CA . ASP A 1 285 ? -0.134 -29.394 15.427 1.00 77.19 285 ASP A CA 1
ATOM 2226 C C . ASP A 1 285 ? -0.973 -28.821 16.585 1.00 77.19 285 ASP A C 1
ATOM 2228 O O . ASP A 1 285 ? -2.131 -28.458 16.404 1.00 77.19 285 ASP A O 1
ATOM 2232 N N . ALA A 1 286 ? -0.360 -28.631 17.759 1.00 72.19 286 ALA A N 1
ATOM 2233 C CA . ALA A 1 286 ? -1.010 -28.020 18.917 1.00 72.19 286 ALA A CA 1
ATOM 2234 C C . ALA A 1 286 ? -1.299 -26.515 18.736 1.00 72.19 286 ALA A C 1
ATOM 2236 O O . ALA A 1 286 ? -2.275 -26.001 19.280 1.00 72.19 286 ALA A O 1
ATOM 2237 N N . GLN A 1 287 ? -0.451 -25.779 18.009 1.00 67.38 287 GLN A N 1
ATOM 2238 C CA . GLN A 1 287 ? -0.711 -24.377 17.659 1.00 67.38 287 GLN A CA 1
ATOM 2239 C C . GLN A 1 287 ? -1.775 -24.268 16.568 1.00 67.38 287 GLN A C 1
ATOM 2241 O O . GLN A 1 287 ? -2.627 -23.390 16.670 1.00 67.38 287 GLN A O 1
ATOM 2246 N N . ALA A 1 288 ? -1.760 -25.168 15.583 1.00 70.31 288 ALA A N 1
ATOM 2247 C CA . ALA A 1 288 ? -2.778 -25.248 14.544 1.00 70.31 288 ALA A CA 1
ATOM 2248 C C . ALA A 1 288 ? -4.153 -25.559 15.151 1.00 70.31 288 ALA A C 1
ATOM 2250 O O . ALA A 1 288 ? -5.106 -24.839 14.889 1.00 70.31 288 ALA A O 1
ATOM 2251 N N . GLU A 1 289 ? -4.251 -26.535 16.058 1.00 73.25 289 GLU A N 1
ATOM 2252 C CA . GLU A 1 289 ? -5.498 -26.847 16.770 1.00 73.25 289 GLU A CA 1
ATOM 2253 C C . GLU A 1 289 ? -6.010 -25.644 17.580 1.00 73.25 289 GLU A C 1
ATOM 2255 O O . GLU A 1 289 ? -7.188 -25.292 17.512 1.00 73.25 289 GLU A O 1
ATOM 2260 N N . LYS A 1 290 ? -5.112 -24.948 18.291 1.00 68.81 290 LYS A N 1
ATOM 2261 C CA . LYS A 1 290 ? -5.445 -23.715 19.020 1.00 68.81 290 LYS A CA 1
ATOM 2262 C C . LYS A 1 290 ? -5.888 -22.574 18.108 1.00 68.81 290 LYS A C 1
ATOM 2264 O O . LYS A 1 290 ? -6.716 -21.770 18.531 1.00 68.81 290 LYS A O 1
ATOM 2269 N N . PHE A 1 291 ? -5.308 -22.471 16.918 1.00 68.00 291 PHE A N 1
ATOM 2270 C CA . PHE A 1 291 ? -5.659 -21.478 15.908 1.00 68.00 291 PHE A CA 1
ATOM 2271 C C . PHE A 1 291 ? -7.000 -21.799 15.238 1.00 68.00 291 PHE A C 1
ATOM 2273 O O . PHE A 1 291 ? -7.765 -20.886 14.933 1.00 68.00 291 PHE A O 1
ATOM 2280 N N . GLU A 1 292 ? -7.305 -23.082 15.035 1.00 72.44 292 GLU A N 1
ATOM 2281 C CA . GLU A 1 292 ? -8.597 -23.547 14.522 1.00 72.44 292 GLU A CA 1
ATOM 2282 C C . GLU A 1 292 ? -9.743 -23.325 15.505 1.00 72.44 292 GLU A C 1
ATOM 2284 O O . GLU A 1 292 ? -10.861 -23.035 15.095 1.00 72.44 292 GLU A O 1
ATOM 2289 N N . SER A 1 293 ? -9.474 -23.396 16.808 1.00 74.94 293 SER A N 1
ATOM 2290 C CA . SER A 1 293 ? -10.494 -23.221 17.843 1.00 74.94 293 SER A CA 1
ATOM 2291 C C . SER A 1 293 ? -10.655 -21.780 18.348 1.00 74.94 293 SER A C 1
ATOM 2293 O O . SER A 1 293 ? -11.276 -21.577 19.394 1.00 74.94 293 SER A O 1
ATOM 2295 N N . ALA A 1 294 ? -10.006 -20.796 17.730 1.00 79.62 294 ALA A N 1
ATOM 2296 C CA . ALA A 1 294 ? -9.934 -19.437 18.256 1.00 79.62 294 ALA A CA 1
ATOM 2297 C C . ALA A 1 294 ? -10.770 -18.454 17.439 1.00 79.62 294 ALA A C 1
ATOM 2299 O O . ALA A 1 294 ? -10.895 -18.604 16.232 1.00 79.62 294 ALA A O 1
ATOM 2300 N N . PHE A 1 295 ? -11.282 -17.426 18.116 1.00 81.31 295 PHE A N 1
ATOM 2301 C CA . PHE A 1 295 ? -12.073 -16.364 17.508 1.00 81.31 295 PHE A CA 1
ATOM 2302 C C . PHE A 1 295 ? -11.169 -15.440 16.685 1.00 81.31 295 PHE A C 1
ATOM 2304 O O . PHE A 1 295 ? -10.176 -14.920 17.202 1.00 81.31 295 PHE A O 1
ATOM 2311 N N . ARG A 1 296 ? -11.486 -15.235 15.410 1.00 84.62 296 ARG A N 1
ATOM 2312 C CA . ARG A 1 296 ? -10.658 -14.514 14.440 1.00 84.62 296 ARG A CA 1
ATOM 2313 C C . ARG A 1 296 ? -11.284 -13.175 14.099 1.00 84.62 296 ARG A C 1
ATOM 2315 O O . ARG A 1 296 ? -12.398 -13.122 13.586 1.00 84.62 296 ARG A O 1
ATOM 2322 N N . ILE A 1 297 ? -10.527 -12.106 14.330 1.00 85.12 297 ILE A N 1
ATOM 2323 C CA . ILE A 1 297 ? -10.867 -10.768 13.854 1.00 85.12 297 ILE A CA 1
ATOM 2324 C C . ILE A 1 297 ? -9.956 -10.427 12.679 1.00 85.12 297 ILE A C 1
ATOM 2326 O O . ILE A 1 297 ? -8.734 -10.402 12.851 1.00 85.12 297 ILE A O 1
ATOM 2330 N N . THR A 1 298 ? -10.535 -10.127 11.517 1.00 89.81 298 THR A N 1
ATOM 2331 C CA . THR A 1 298 ? -9.800 -9.534 10.390 1.00 89.81 298 THR A CA 1
ATOM 2332 C C . THR A 1 298 ? -10.009 -8.031 10.398 1.00 89.81 298 THR A C 1
ATOM 2334 O O . THR A 1 298 ? -11.133 -7.556 10.492 1.00 89.81 298 THR A O 1
ATOM 2337 N N . PHE A 1 299 ? -8.928 -7.276 10.275 1.00 88.44 299 PHE A N 1
ATOM 2338 C CA . PHE A 1 299 ? -8.954 -5.836 10.088 1.00 88.44 299 PHE A CA 1
ATOM 2339 C C . PHE A 1 299 ? -8.376 -5.491 8.722 1.00 88.44 299 PHE A C 1
ATOM 2341 O O . PHE A 1 299 ? -7.275 -5.937 8.391 1.00 88.44 299 PHE A O 1
ATOM 2348 N N . ALA A 1 300 ? -9.108 -4.697 7.950 1.00 87.56 300 ALA A N 1
ATOM 2349 C CA . ALA A 1 300 ? -8.588 -4.008 6.786 1.00 87.56 300 ALA A CA 1
ATOM 2350 C C . ALA A 1 300 ? -8.495 -2.515 7.097 1.00 87.56 300 ALA A C 1
ATOM 2352 O O . ALA A 1 300 ? -9.458 -1.924 7.587 1.00 87.56 300 ALA A O 1
ATOM 2353 N N . GLY A 1 301 ? -7.347 -1.914 6.790 1.00 84.31 301 GLY A N 1
ATOM 2354 C CA . GLY A 1 301 ? -7.214 -0.458 6.812 1.00 84.31 301 GLY A CA 1
ATOM 2355 C C . GLY A 1 301 ? -8.088 0.222 5.751 1.00 84.31 301 GLY A C 1
ATOM 2356 O O . GLY A 1 301 ? -9.044 -0.352 5.232 1.00 84.31 301 GLY A O 1
ATOM 2357 N N . ASP A 1 302 ? -7.712 1.442 5.405 1.00 89.81 302 ASP A N 1
ATOM 2358 C CA . ASP A 1 302 ? -8.416 2.352 4.502 1.00 89.81 302 ASP A CA 1
ATOM 2359 C C . ASP A 1 302 ? -9.002 1.694 3.230 1.00 89.81 302 ASP A C 1
ATOM 2361 O O . ASP A 1 302 ? -8.305 1.375 2.260 1.00 89.81 302 ASP A O 1
ATOM 2365 N N . LEU A 1 303 ? -10.327 1.516 3.226 1.00 94.75 303 LEU A N 1
ATOM 2366 C CA . LEU A 1 303 ? -11.157 1.174 2.073 1.00 94.75 303 LEU A CA 1
ATOM 2367 C C . LEU A 1 303 ? -11.454 2.462 1.299 1.00 94.75 303 LEU A C 1
ATOM 2369 O O . LEU A 1 303 ? -12.509 3.082 1.450 1.00 94.75 303 LEU A O 1
ATOM 2373 N N . ILE A 1 304 ? -10.483 2.867 0.485 1.00 91.75 304 ILE A N 1
ATOM 2374 C CA . ILE A 1 304 ? -10.475 4.138 -0.239 1.00 91.75 304 ILE A CA 1
ATOM 2375 C C . ILE A 1 304 ? -10.604 3.932 -1.758 1.00 91.75 304 ILE A C 1
ATOM 2377 O O . ILE A 1 304 ? -9.946 3.067 -2.344 1.00 91.75 304 ILE A O 1
ATOM 2381 N N . LEU A 1 305 ? -11.438 4.751 -2.413 1.00 92.62 305 LEU A N 1
ATOM 2382 C CA . LEU A 1 305 ? -11.564 4.796 -3.874 1.00 92.62 305 LEU A CA 1
ATOM 2383 C C . LEU A 1 305 ? -11.079 6.129 -4.451 1.00 92.62 305 LEU A C 1
ATOM 2385 O O . LEU A 1 305 ? -11.717 7.174 -4.290 1.00 92.62 305 LEU A O 1
ATOM 2389 N N . LEU A 1 306 ? -9.990 6.059 -5.210 1.00 91.81 306 LEU A N 1
ATOM 2390 C CA . LEU A 1 306 ? -9.475 7.140 -6.045 1.00 91.81 306 LEU A CA 1
ATOM 2391 C C . LEU A 1 306 ? -10.106 7.122 -7.450 1.00 91.81 306 LEU A C 1
ATOM 2393 O O . LEU A 1 306 ? -10.797 6.172 -7.832 1.00 91.81 306 LEU A O 1
ATOM 2397 N N . GLU A 1 307 ? -9.865 8.177 -8.236 1.00 90.81 307 GLU A N 1
ATOM 2398 C CA . GLU A 1 307 ? -10.449 8.375 -9.575 1.00 90.81 307 GLU A CA 1
ATOM 2399 C C . GLU A 1 307 ? -10.312 7.142 -10.481 1.00 90.81 307 GLU A C 1
ATOM 2401 O O . GLU A 1 307 ? -11.276 6.745 -11.141 1.00 90.81 307 GLU A O 1
AT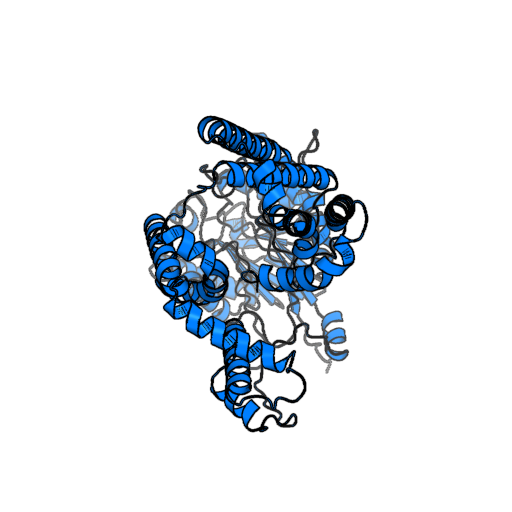OM 2406 N N . ASP A 1 308 ? -9.136 6.515 -10.507 1.00 88.44 308 ASP A N 1
ATOM 2407 C CA . ASP A 1 308 ? -8.881 5.383 -11.403 1.00 88.44 308 ASP A CA 1
ATOM 2408 C C . ASP A 1 308 ? -9.676 4.130 -11.006 1.00 88.44 308 ASP A C 1
ATOM 2410 O O . ASP A 1 308 ? -10.169 3.413 -11.882 1.00 88.44 308 ASP A O 1
ATOM 2414 N N . GLN A 1 309 ? -9.870 3.893 -9.703 1.00 90.44 309 GLN A N 1
ATOM 2415 C CA . GLN A 1 309 ? -10.676 2.776 -9.197 1.00 90.44 309 GLN A CA 1
ATOM 2416 C C . GLN A 1 309 ? -12.159 2.991 -9.515 1.00 90.44 309 GLN A C 1
ATOM 2418 O O . GLN A 1 309 ? -12.814 2.088 -10.036 1.00 90.44 309 GLN A O 1
ATOM 2423 N N . VAL A 1 310 ? -12.671 4.207 -9.289 1.00 91.88 310 VAL A N 1
ATOM 2424 C CA . VAL A 1 310 ? -14.058 4.566 -9.624 1.00 91.88 310 VAL A CA 1
ATOM 2425 C C . VAL A 1 310 ? -14.313 4.406 -11.124 1.00 91.88 310 VAL A C 1
ATOM 2427 O O . VAL A 1 310 ? -15.321 3.828 -11.523 1.00 91.88 310 VAL A O 1
ATOM 2430 N N . LYS A 1 311 ? -13.394 4.872 -11.979 1.00 91.25 311 LYS A N 1
ATOM 2431 C CA . LYS A 1 311 ? -13.524 4.729 -13.438 1.00 91.25 311 LYS A CA 1
ATOM 2432 C C . LYS A 1 311 ? -13.486 3.277 -13.892 1.00 91.25 311 LYS A C 1
ATOM 2434 O O . LYS A 1 311 ? -14.242 2.917 -14.791 1.00 91.25 311 LYS A O 1
ATOM 2439 N N . ARG A 1 312 ? -12.605 2.459 -13.310 1.00 90.31 312 ARG A N 1
ATOM 2440 C CA . ARG A 1 312 ? -12.457 1.049 -13.688 1.00 90.31 312 ARG A CA 1
ATOM 2441 C C . ARG A 1 312 ? -13.692 0.222 -13.329 1.00 90.31 312 ARG A C 1
ATOM 2443 O O . ARG A 1 312 ? -14.043 -0.667 -14.094 1.00 90.31 312 ARG A O 1
ATOM 2450 N N . ALA A 1 313 ? -14.362 0.552 -12.229 1.00 90.75 313 ALA A N 1
ATOM 2451 C CA . ALA A 1 313 ? -15.595 -0.107 -11.802 1.00 90.75 313 ALA A CA 1
ATOM 2452 C C . ALA A 1 313 ? -16.804 0.183 -12.713 1.00 90.75 313 ALA A C 1
ATOM 2454 O O . ALA A 1 313 ? -17.829 -0.490 -12.619 1.00 90.75 313 ALA A O 1
ATOM 2455 N N . TYR A 1 314 ? -16.733 1.186 -13.594 1.00 92.25 314 TYR A N 1
ATOM 2456 C CA . TY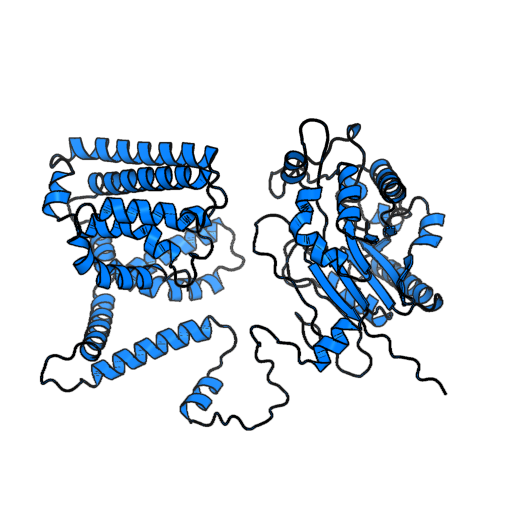R A 1 314 ? -17.860 1.545 -14.448 1.00 92.25 314 TYR A CA 1
ATOM 2457 C C . TYR A 1 314 ? -18.014 0.588 -15.640 1.00 92.25 314 TYR A C 1
ATOM 2459 O O . TYR A 1 314 ? -17.181 0.552 -16.546 1.00 92.25 314 TYR A O 1
ATOM 2467 N N . ASN A 1 315 ? -19.135 -0.134 -15.693 1.00 88.75 315 ASN A N 1
ATOM 2468 C CA . ASN A 1 315 ? -19.418 -1.140 -16.727 1.00 88.75 315 ASN A CA 1
ATOM 2469 C C . ASN A 1 315 ? -20.252 -0.615 -17.917 1.00 88.75 315 ASN A C 1
ATOM 2471 O O . ASN A 1 315 ? -20.705 -1.393 -18.757 1.00 88.75 315 ASN A O 1
ATOM 2475 N N . GLY A 1 316 ? -20.488 0.701 -17.994 1.00 88.12 316 GLY A N 1
ATOM 2476 C CA . GLY A 1 316 ? -21.325 1.337 -19.022 1.00 88.12 316 GLY A CA 1
ATOM 2477 C C . GLY A 1 316 ? -22.789 1.550 -18.621 1.00 88.12 316 GLY A C 1
ATOM 2478 O O . GLY A 1 316 ? -23.499 2.282 -19.308 1.00 88.12 316 GLY A O 1
ATOM 2479 N N . SER A 1 317 ? -23.242 0.942 -17.522 1.00 88.38 317 SER A N 1
ATOM 2480 C CA . SER A 1 317 ? -24.606 1.106 -16.988 1.00 88.38 317 SER A CA 1
ATOM 2481 C C . SER A 1 317 ? -24.650 1.441 -15.496 1.00 88.38 317 SER A C 1
ATOM 2483 O O . SER A 1 317 ? -25.603 2.065 -15.042 1.00 88.38 317 SER A O 1
ATOM 2485 N N . GLY A 1 318 ? -23.605 1.080 -14.752 1.00 92.94 318 GLY A N 1
ATOM 2486 C CA . GLY A 1 318 ? -23.441 1.359 -13.332 1.00 92.94 318 GLY A CA 1
ATOM 2487 C C . GLY A 1 318 ? -22.020 1.032 -12.879 1.00 92.94 318 GLY A C 1
ATOM 2488 O O . GLY A 1 318 ? -21.133 0.824 -13.712 1.00 92.94 318 GLY A O 1
ATOM 2489 N N . TYR A 1 319 ? -21.818 0.992 -11.565 1.00 95.44 319 TYR A N 1
ATOM 2490 C CA . TYR A 1 319 ? -20.526 0.712 -10.941 1.00 95.44 319 TYR A CA 1
ATOM 2491 C C . TYR A 1 319 ? -20.542 -0.656 -10.267 1.00 95.44 319 TYR A C 1
ATOM 2493 O O . TYR A 1 319 ? -21.428 -0.919 -9.456 1.00 95.44 319 TYR A O 1
ATOM 2501 N N . ASP A 1 320 ? -19.555 -1.486 -10.581 1.00 94.75 320 ASP A N 1
ATOM 2502 C CA . ASP A 1 320 ? -19.350 -2.809 -10.000 1.00 94.75 320 ASP A CA 1
ATOM 2503 C C . ASP A 1 320 ? -17.947 -2.894 -9.385 1.00 94.75 320 ASP A C 1
ATOM 2505 O O . ASP A 1 320 ? -16.937 -2.726 -10.072 1.00 94.75 320 ASP A O 1
ATOM 2509 N N . PHE A 1 321 ? -17.897 -3.119 -8.072 1.00 93.88 321 PHE A N 1
ATOM 2510 C CA . PHE A 1 321 ? -16.662 -3.182 -7.294 1.00 93.88 321 PHE A CA 1
ATOM 2511 C C . PHE A 1 321 ? -16.324 -4.601 -6.821 1.00 93.88 321 PHE A C 1
ATOM 2513 O O . PHE A 1 321 ? -15.357 -4.761 -6.078 1.00 93.88 321 PHE A O 1
ATOM 2520 N N . THR A 1 322 ? -17.054 -5.643 -7.238 1.00 88.19 322 THR A N 1
ATOM 2521 C CA . THR A 1 322 ? -16.791 -7.008 -6.747 1.00 88.19 322 THR A CA 1
ATOM 2522 C C . THR A 1 322 ? -15.393 -7.507 -7.130 1.00 88.19 322 THR A C 1
ATOM 2524 O O . THR A 1 322 ? -14.743 -8.177 -6.330 1.00 88.19 322 THR A O 1
ATOM 2527 N N . GLU A 1 323 ? -14.878 -7.127 -8.311 1.00 86.50 323 GLU A N 1
ATOM 2528 C CA . GLU A 1 323 ? -13.512 -7.474 -8.766 1.00 86.50 323 GLU A CA 1
ATOM 2529 C C . GLU A 1 323 ? -12.430 -6.923 -7.817 1.00 86.50 323 GLU A C 1
ATOM 2531 O O . GLU A 1 323 ? -11.374 -7.533 -7.667 1.00 86.50 323 GLU A O 1
ATOM 2536 N N . VAL A 1 324 ? -12.696 -5.810 -7.115 1.00 86.44 324 VAL A N 1
ATOM 2537 C CA . VAL A 1 324 ? -11.735 -5.203 -6.172 1.00 86.44 324 VAL A CA 1
ATOM 2538 C C . VAL A 1 324 ? -11.407 -6.155 -5.022 1.00 86.44 324 VAL A C 1
ATOM 2540 O O . VAL A 1 324 ? -10.281 -6.154 -4.524 1.00 86.44 324 VAL A O 1
ATOM 2543 N N . PHE A 1 325 ? -12.366 -6.992 -4.623 1.00 88.44 325 PHE A N 1
ATOM 2544 C CA . PHE A 1 325 ? -12.226 -7.887 -3.481 1.00 88.44 325 PHE A CA 1
ATOM 2545 C C . PHE A 1 325 ? -11.999 -9.352 -3.860 1.00 88.44 325 PHE A C 1
ATOM 2547 O O . PHE A 1 325 ? -11.748 -10.140 -2.958 1.00 88.44 325 PHE A O 1
ATOM 2554 N N . GLU A 1 326 ? -11.993 -9.727 -5.146 1.00 85.69 326 GLU A N 1
ATOM 2555 C CA . GLU A 1 326 ? -11.944 -11.130 -5.612 1.00 85.69 326 GLU A CA 1
ATOM 2556 C C . GLU A 1 326 ? -10.908 -11.991 -4.864 1.00 85.69 326 GLU A C 1
ATOM 2558 O O . GLU A 1 326 ? -11.208 -13.089 -4.392 1.00 85.69 326 GLU A O 1
ATOM 2563 N N . TYR A 1 327 ? -9.691 -11.467 -4.700 1.00 84.69 327 TYR A N 1
ATOM 2564 C CA . TYR A 1 327 ? -8.593 -12.175 -4.036 1.00 84.69 327 TYR A CA 1
ATOM 2565 C C . TYR A 1 327 ? -8.557 -11.988 -2.514 1.00 84.69 327 TYR A C 1
ATOM 2567 O O . TYR A 1 327 ? -7.910 -12.771 -1.822 1.00 84.69 327 TYR A O 1
ATOM 2575 N N . ALA A 1 328 ? -9.223 -10.959 -1.989 1.00 83.56 328 ALA A N 1
ATOM 2576 C CA . ALA A 1 328 ? -9.246 -10.638 -0.565 1.00 83.56 328 ALA A CA 1
ATOM 2577 C C . ALA A 1 328 ? -10.422 -11.304 0.165 1.00 83.56 328 ALA A C 1
ATOM 2579 O O . ALA A 1 328 ? -10.273 -11.699 1.322 1.00 83.56 328 ALA A O 1
ATOM 2580 N N . SER A 1 329 ? -11.565 -11.487 -0.505 1.00 88.31 329 SER A N 1
ATOM 2581 C CA . SER A 1 329 ? -12.791 -12.038 0.078 1.00 88.31 329 SER A CA 1
ATOM 2582 C C . SER A 1 329 ? -12.589 -13.377 0.788 1.00 88.31 329 SER A C 1
ATOM 2584 O O . SER A 1 329 ? -13.111 -13.513 1.893 1.00 88.31 329 SER A O 1
ATOM 2586 N N . PRO A 1 330 ? -11.808 -14.355 0.273 1.00 87.50 330 PRO A N 1
ATOM 2587 C CA . PRO A 1 330 ? -11.582 -15.606 0.999 1.00 87.50 330 PRO A CA 1
ATOM 2588 C C . PRO A 1 330 ? -10.901 -15.415 2.361 1.00 87.50 330 PRO A C 1
ATOM 2590 O O . PRO A 1 330 ? -11.143 -16.194 3.274 1.00 87.50 330 PRO A O 1
ATOM 2593 N N . TYR A 1 331 ? -10.066 -14.383 2.514 1.00 84.31 331 TYR A N 1
ATOM 2594 C CA . TYR A 1 331 ? -9.389 -14.079 3.776 1.00 84.31 331 TYR A CA 1
ATOM 2595 C C . TYR A 1 331 ? -10.290 -13.283 4.719 1.00 84.31 331 TYR A C 1
ATOM 2597 O O . TYR A 1 331 ? -10.352 -13.591 5.908 1.00 84.31 331 TYR A O 1
ATOM 2605 N N . ILE A 1 332 ? -11.021 -12.302 4.185 1.00 87.38 332 ILE A N 1
ATOM 2606 C CA . ILE A 1 332 ? -11.966 -11.478 4.949 1.00 87.38 332 ILE A CA 1
ATOM 2607 C C . ILE A 1 332 ? -13.081 -12.364 5.519 1.00 87.38 332 ILE A C 1
ATOM 2609 O O . ILE A 1 332 ? -13.258 -12.421 6.730 1.00 87.38 332 ILE A O 1
ATOM 2613 N N . SER A 1 333 ? -13.747 -13.140 4.659 1.00 90.00 333 SER A N 1
ATOM 2614 C CA . SER A 1 333 ? -14.867 -14.018 5.035 1.00 90.00 333 SER A CA 1
ATOM 2615 C C . SER A 1 333 ? -14.476 -15.251 5.860 1.00 90.00 333 SER A C 1
ATOM 2617 O O . SER A 1 333 ? -15.353 -15.943 6.371 1.00 90.00 333 SER A O 1
ATOM 2619 N N . SER A 1 334 ? -13.178 -15.547 6.002 1.00 87.38 334 SER A N 1
ATOM 2620 C CA . SER A 1 334 ? -12.701 -16.613 6.898 1.00 87.38 334 SER A CA 1
ATOM 2621 C C . SER A 1 334 ? -12.635 -16.194 8.372 1.00 87.38 334 SER A C 1
ATOM 2623 O O . SER A 1 334 ? -12.392 -17.042 9.236 1.00 87.38 334 SER A O 1
ATOM 2625 N N . ALA A 1 335 ? -12.808 -14.899 8.654 1.00 88.56 335 ALA A N 1
ATOM 2626 C CA . ALA A 1 335 ? -12.862 -14.365 10.006 1.00 88.56 335 ALA A CA 1
ATOM 2627 C C . ALA A 1 335 ? -14.218 -14.641 10.661 1.00 88.56 335 ALA A C 1
ATOM 2629 O O . ALA A 1 335 ? -15.237 -14.754 9.986 1.00 88.56 335 ALA A O 1
ATOM 2630 N N . ASP A 1 336 ? -14.234 -14.684 11.991 1.00 90.56 336 ASP A N 1
ATOM 2631 C CA . ASP A 1 336 ? -15.484 -14.673 12.752 1.00 90.56 336 ASP A CA 1
ATOM 2632 C C . ASP A 1 336 ? -16.061 -13.254 12.848 1.00 90.56 336 ASP A C 1
ATOM 2634 O O . ASP A 1 336 ? -17.258 -13.091 13.081 1.00 90.56 336 ASP A O 1
ATOM 2638 N N . TYR A 1 337 ? -15.208 -12.232 12.704 1.00 94.44 337 TYR A N 1
ATOM 2639 C CA . TYR A 1 337 ? -15.620 -10.834 12.628 1.00 94.44 337 TYR A CA 1
ATOM 2640 C C . TYR A 1 337 ? -14.630 -9.992 11.811 1.00 94.44 337 TYR A C 1
ATOM 2642 O O . TYR A 1 337 ? -13.447 -9.916 12.147 1.00 94.44 337 TYR A O 1
ATOM 2650 N N . ALA A 1 338 ? -15.086 -9.334 10.752 1.00 95.75 338 ALA A N 1
ATOM 2651 C CA . ALA A 1 338 ? -14.257 -8.515 9.875 1.00 95.75 338 ALA A CA 1
ATOM 2652 C C . ALA A 1 338 ? -14.582 -7.018 10.001 1.00 95.75 338 ALA A C 1
ATOM 2654 O O . ALA A 1 338 ? -15.730 -6.593 9.876 1.00 95.75 338 ALA A O 1
ATOM 2655 N N . ILE A 1 339 ? -13.544 -6.211 10.218 1.00 96.56 339 ILE A N 1
ATOM 2656 C CA . ILE A 1 339 ? -13.611 -4.766 10.442 1.00 96.56 339 ILE A CA 1
ATOM 2657 C C . ILE A 1 339 ? -12.855 -4.041 9.323 1.00 96.56 339 ILE A C 1
ATOM 2659 O O . ILE A 1 339 ? -11.727 -4.414 9.004 1.00 96.56 339 ILE A O 1
ATOM 2663 N N . GLY A 1 340 ? -13.449 -3.001 8.742 1.00 95.81 340 GLY A N 1
ATOM 2664 C CA . GLY A 1 340 ? -12.817 -2.141 7.736 1.00 95.81 340 GLY A CA 1
ATOM 2665 C C . GLY A 1 340 ? -12.842 -0.655 8.106 1.00 95.81 340 GLY A C 1
ATOM 2666 O O . GLY A 1 340 ? -13.649 -0.225 8.930 1.00 95.81 340 GLY A O 1
ATOM 2667 N N . VAL A 1 341 ? -12.004 0.156 7.463 1.00 96.69 341 VAL A N 1
ATOM 2668 C CA . VAL A 1 341 ? -12.078 1.626 7.546 1.00 96.69 341 VAL A CA 1
ATOM 2669 C C . VAL A 1 341 ? -12.721 2.153 6.270 1.00 96.69 341 VAL A C 1
ATOM 2671 O O . VAL A 1 341 ? -12.103 2.127 5.216 1.00 96.69 341 VAL A O 1
ATOM 2674 N N . PHE A 1 342 ? -13.962 2.631 6.325 1.00 97.75 342 PHE A N 1
ATOM 2675 C CA . PHE A 1 342 ? -14.651 3.168 5.147 1.00 97.75 342 PHE A CA 1
ATOM 2676 C C . PHE A 1 342 ? -14.267 4.642 4.943 1.00 97.75 342 PHE A C 1
ATOM 2678 O O . PHE A 1 342 ? -14.946 5.562 5.411 1.00 97.75 342 PHE A O 1
ATOM 2685 N N . GLU A 1 343 ? -13.126 4.866 4.288 1.00 96.25 343 GLU A N 1
ATOM 2686 C CA . GLU A 1 343 ? -12.449 6.167 4.198 1.00 96.25 343 GLU A CA 1
ATOM 2687 C C . GLU A 1 343 ? -12.986 7.053 3.063 1.00 96.25 343 GLU A C 1
ATOM 2689 O O . GLU A 1 343 ? -12.265 7.481 2.167 1.00 96.25 343 GLU A O 1
ATOM 2694 N N . GLY A 1 344 ? -14.288 7.328 3.075 1.00 95.38 344 GLY A N 1
ATOM 2695 C CA . GLY A 1 344 ? -14.880 8.311 2.173 1.00 95.38 344 GLY A CA 1
ATOM 2696 C C . GLY A 1 344 ? -16.406 8.327 2.206 1.00 95.38 344 GLY A C 1
ATOM 2697 O O . GLY A 1 344 ? -17.035 7.346 2.608 1.00 95.38 344 GLY A O 1
ATOM 2698 N N . PRO A 1 345 ? -17.035 9.443 1.800 1.00 97.75 345 PRO A N 1
ATOM 2699 C CA . PRO A 1 345 ? -18.481 9.576 1.852 1.00 97.75 345 PRO A CA 1
ATOM 2700 C C . PRO A 1 345 ? -19.161 8.931 0.638 1.00 97.75 345 PRO A C 1
ATOM 2702 O O . PRO A 1 345 ? -18.583 8.818 -0.440 1.00 97.75 345 PRO A O 1
ATOM 2705 N N . MET A 1 346 ? -20.442 8.607 0.789 1.00 98.19 346 MET A N 1
ATOM 2706 C CA . MET A 1 346 ? -21.371 8.255 -0.287 1.00 98.19 346 MET A CA 1
ATOM 2707 C C . MET A 1 346 ? -22.461 9.331 -0.365 1.00 98.19 346 MET A C 1
ATOM 2709 O O . MET A 1 346 ? -23.558 9.197 0.175 1.00 98.19 346 MET A O 1
ATOM 2713 N N . ALA A 1 347 ? -22.154 10.440 -1.033 1.00 97.62 347 ALA A N 1
ATOM 2714 C CA . ALA A 1 347 ? -23.034 11.598 -1.213 1.00 97.62 347 ALA A CA 1
ATOM 2715 C C . ALA A 1 347 ? -23.933 11.507 -2.466 1.00 97.62 347 ALA A C 1
ATOM 2717 O O . ALA A 1 347 ? -24.712 12.422 -2.734 1.00 97.62 347 ALA A O 1
ATOM 2718 N N . GLY A 1 348 ? -23.853 10.405 -3.217 1.00 95.69 348 GLY A N 1
ATOM 2719 C CA . GLY A 1 348 ? -24.633 10.169 -4.433 1.00 95.69 348 GLY A CA 1
ATOM 2720 C C . GLY A 1 348 ? -24.011 10.775 -5.696 1.00 95.69 348 GLY A C 1
ATOM 2721 O O . GLY A 1 348 ? -23.051 11.546 -5.635 1.00 95.69 348 GLY A O 1
ATOM 2722 N N . GLU A 1 349 ? -24.569 10.403 -6.851 1.00 94.56 349 GLU A N 1
ATOM 2723 C CA . GLU A 1 349 ? -24.052 10.775 -8.178 1.00 94.56 349 GLU A CA 1
ATOM 2724 C C . GLU A 1 349 ? -24.113 12.288 -8.439 1.00 94.56 349 GLU A C 1
ATOM 2726 O O . GLU A 1 349 ? -23.154 12.867 -8.944 1.00 94.56 349 GLU A O 1
ATOM 2731 N N . GLU A 1 350 ? -25.190 12.954 -8.010 1.00 94.44 350 GLU A N 1
ATOM 2732 C CA . GLU A 1 350 ? -25.393 14.405 -8.175 1.00 94.44 350 GLU A CA 1
ATOM 2733 C C . GLU A 1 350 ? -24.306 15.249 -7.483 1.00 94.44 350 GLU A C 1
ATOM 2735 O O . GLU A 1 350 ? -24.001 16.365 -7.904 1.00 94.44 350 GLU A O 1
ATOM 2740 N N . ALA A 1 351 ? -23.682 14.714 -6.425 1.00 94.25 351 ALA A N 1
ATOM 2741 C CA . ALA A 1 351 ? -22.565 15.357 -5.734 1.00 94.25 351 ALA A CA 1
ATOM 2742 C C . ALA A 1 351 ? -21.211 15.159 -6.452 1.00 94.25 351 ALA A C 1
ATOM 2744 O O . ALA A 1 351 ? -20.201 15.736 -6.026 1.00 94.25 351 ALA A O 1
ATOM 2745 N N . GLY A 1 352 ? -21.183 14.352 -7.520 1.00 94.38 352 GLY A N 1
ATOM 2746 C CA . GLY A 1 352 ? -20.011 13.961 -8.301 1.00 94.38 352 GLY A CA 1
ATOM 2747 C C . GLY A 1 352 ? -19.100 12.983 -7.555 1.00 94.38 352 GLY A C 1
ATOM 2748 O O . GLY A 1 352 ? -18.665 13.271 -6.435 1.00 94.38 352 GLY A O 1
ATOM 2749 N N . TYR A 1 353 ? -18.800 11.835 -8.168 1.00 96.19 353 TYR A N 1
ATOM 2750 C CA . TYR A 1 353 ? -17.883 10.830 -7.609 1.00 96.19 353 TYR A CA 1
ATOM 2751 C C . TYR A 1 353 ? -16.420 11.286 -7.606 1.00 96.19 353 TYR A C 1
ATOM 2753 O O . TYR A 1 353 ? -16.093 12.314 -8.198 1.00 96.19 353 TYR A O 1
ATOM 2761 N N . THR A 1 354 ? -15.545 10.545 -6.918 1.00 94.19 354 THR A N 1
ATOM 2762 C CA . THR A 1 354 ? -14.113 10.864 -6.815 1.00 94.19 354 THR A CA 1
ATOM 2763 C C . THR A 1 354 ? -13.480 11.082 -8.196 1.00 94.19 354 THR A C 1
ATOM 2765 O O . THR A 1 354 ? -13.522 10.209 -9.063 1.00 94.19 354 THR A O 1
ATOM 2768 N N . THR A 1 355 ? -12.851 12.246 -8.387 1.00 89.25 355 THR A N 1
ATOM 2769 C CA . THR A 1 355 ? -12.144 12.626 -9.627 1.00 89.25 355 THR A CA 1
ATOM 2770 C C . THR A 1 355 ? -10.693 13.043 -9.389 1.00 89.25 355 THR A C 1
ATOM 2772 O O . THR A 1 355 ? -10.115 13.751 -10.217 1.00 89.25 355 THR A O 1
ATOM 2775 N N . SER A 1 356 ? -10.121 12.696 -8.239 1.00 85.38 356 SER A N 1
ATOM 2776 C CA . SER A 1 356 ? -8.710 12.921 -7.935 1.00 85.38 356 SER A CA 1
ATOM 2777 C C . SER A 1 356 ? -7.999 11.624 -7.573 1.00 85.38 356 SER A C 1
ATOM 2779 O O . SER A 1 356 ? -8.588 10.690 -7.026 1.00 85.38 356 SER A O 1
ATOM 2781 N N . ASN A 1 357 ? -6.722 11.578 -7.936 1.00 83.44 357 ASN A N 1
ATOM 2782 C CA . ASN A 1 357 ? -5.771 10.554 -7.533 1.00 83.44 357 ASN A CA 1
ATOM 2783 C C . ASN A 1 357 ? -4.714 11.178 -6.616 1.00 83.44 357 ASN A C 1
ATOM 2785 O O . ASN A 1 357 ? -4.571 12.398 -6.530 1.00 83.44 357 ASN A O 1
ATOM 2789 N N . PHE A 1 358 ? -3.935 10.330 -5.953 1.00 73.06 358 PHE A N 1
ATOM 2790 C CA . PHE A 1 358 ? -2.784 10.793 -5.192 1.00 73.06 358 PHE A CA 1
ATOM 2791 C C . PHE A 1 358 ? -1.776 11.531 -6.098 1.00 73.06 358 PHE A C 1
ATOM 2793 O O . PHE A 1 358 ? -1.467 11.063 -7.193 1.00 73.06 358 PHE A O 1
ATOM 2800 N N . ASP A 1 359 ? -1.265 12.674 -5.626 1.00 73.88 359 ASP A N 1
ATOM 2801 C CA . ASP A 1 359 ? -0.240 13.505 -6.289 1.00 73.88 359 ASP A CA 1
ATOM 2802 C C . ASP A 1 359 ? -0.608 14.017 -7.704 1.00 73.88 359 ASP A C 1
ATOM 2804 O O . ASP A 1 359 ? 0.255 14.370 -8.508 1.00 73.88 359 ASP A O 1
ATOM 2808 N N . ASP A 1 360 ? -1.904 14.108 -8.030 1.00 79.88 360 ASP A N 1
ATOM 2809 C CA . ASP A 1 360 ? -2.379 14.615 -9.329 1.00 79.88 360 ASP A CA 1
ATOM 2810 C C . ASP A 1 360 ? -2.540 16.151 -9.388 1.00 79.88 360 ASP A C 1
ATOM 2812 O O . ASP A 1 360 ? -2.913 16.714 -10.423 1.00 79.88 360 ASP A O 1
ATOM 2816 N N . GLY A 1 361 ? -2.239 16.837 -8.279 1.00 79.62 361 GLY A N 1
ATOM 2817 C CA . GLY A 1 361 ? -2.328 18.290 -8.133 1.00 79.62 361 GLY A CA 1
ATOM 2818 C C . GLY A 1 361 ? -3.744 18.837 -7.915 1.00 79.62 361 GLY A C 1
ATOM 2819 O O . GLY A 1 361 ? -3.913 20.059 -7.924 1.00 79.62 361 GLY A O 1
ATOM 2820 N N . LYS A 1 362 ? -4.755 17.980 -7.729 1.00 84.88 362 LYS A N 1
ATOM 2821 C CA . LYS A 1 362 ? -6.124 18.376 -7.373 1.00 84.88 362 LYS A CA 1
ATOM 2822 C C . LYS A 1 362 ? -6.347 18.277 -5.861 1.00 84.88 362 LYS A C 1
ATOM 2824 O O . LYS A 1 362 ? -5.610 17.605 -5.145 1.00 84.88 362 LYS A O 1
ATOM 2829 N N . GLU A 1 363 ? -7.399 18.933 -5.368 1.00 85.00 363 GLU A N 1
ATOM 2830 C CA . GLU A 1 363 ? -7.896 18.643 -4.019 1.00 85.00 363 GLU A CA 1
ATOM 2831 C C . GLU A 1 363 ? -8.394 17.192 -3.955 1.00 85.00 363 GLU A C 1
ATOM 2833 O O . GLU A 1 363 ? -9.181 16.747 -4.803 1.00 85.00 363 GLU A O 1
ATOM 2838 N N . LEU A 1 364 ? -7.942 16.450 -2.945 1.00 87.62 364 LEU A N 1
ATOM 2839 C CA . LEU A 1 364 ? -8.392 15.088 -2.696 1.00 87.62 364 LEU A CA 1
ATOM 2840 C C . LEU A 1 364 ? -9.716 15.135 -1.929 1.00 87.62 364 LEU A C 1
ATOM 2842 O O . LEU A 1 364 ? -9.733 15.140 -0.703 1.00 87.62 364 LEU A O 1
ATOM 2846 N N . ARG A 1 365 ? -10.820 15.229 -2.679 1.00 91.25 365 ARG A N 1
ATOM 2847 C CA . ARG A 1 365 ? -12.186 15.122 -2.160 1.00 91.25 365 ARG A CA 1
ATOM 2848 C C . ARG A 1 365 ? -12.839 13.865 -2.707 1.00 91.25 365 ARG A C 1
ATOM 2850 O O . ARG A 1 365 ? -13.075 13.759 -3.914 1.00 91.25 365 ARG A O 1
ATOM 2857 N N . LEU A 1 366 ? -13.152 12.945 -1.814 1.00 96.00 366 LEU A N 1
ATOM 2858 C CA . LEU A 1 366 ? -13.681 11.633 -2.128 1.00 96.00 366 LEU A CA 1
ATOM 2859 C C . LEU A 1 366 ? -15.208 11.649 -2.188 1.00 96.00 366 LEU A C 1
ATOM 2861 O O . LEU A 1 366 ? -15.875 12.460 -1.541 1.00 96.00 366 LEU A O 1
ATOM 2865 N N . ASN A 1 367 ? -15.762 10.761 -3.009 1.00 97.75 367 ASN A N 1
ATOM 2866 C CA . ASN A 1 367 ? -17.170 10.384 -2.997 1.00 97.75 367 ASN A CA 1
ATOM 2867 C C . ASN A 1 367 ? -17.364 9.077 -3.757 1.00 97.75 367 ASN A C 1
ATOM 2869 O O . ASN A 1 367 ? -17.069 8.997 -4.953 1.00 97.75 367 ASN A O 1
ATOM 2873 N N . PHE A 1 368 ? -17.863 8.066 -3.063 1.00 97.94 368 PHE A N 1
ATOM 2874 C CA . PHE A 1 368 ? -17.954 6.705 -3.565 1.00 97.94 368 PHE A CA 1
ATOM 2875 C C . PHE A 1 368 ? -19.360 6.424 -4.115 1.00 97.94 368 PHE A C 1
ATOM 2877 O O . PHE A 1 368 ? -20.347 6.930 -3.568 1.00 97.94 368 PHE A O 1
ATOM 2884 N N . PRO A 1 369 ? -19.492 5.628 -5.192 1.00 97.88 369 PRO A N 1
ATOM 2885 C CA . PRO A 1 369 ? -20.786 5.072 -5.570 1.00 97.88 369 PRO A CA 1
ATOM 2886 C C . PRO A 1 369 ? -21.326 4.141 -4.480 1.00 97.88 369 PRO A C 1
ATOM 2888 O O . PRO A 1 369 ? -20.564 3.388 -3.880 1.00 97.88 369 PRO A O 1
ATOM 2891 N N . ASP A 1 370 ? -22.645 4.159 -4.262 1.00 97.88 370 ASP A N 1
ATOM 2892 C CA . ASP A 1 370 ? -23.311 3.365 -3.216 1.00 97.88 370 ASP A CA 1
ATOM 2893 C C . ASP A 1 370 ? -23.009 1.855 -3.335 1.00 97.88 370 ASP A C 1
ATOM 2895 O O . ASP A 1 370 ? -22.894 1.168 -2.322 1.00 97.88 370 ASP A O 1
ATOM 2899 N N . THR A 1 371 ? -22.810 1.345 -4.559 1.00 97.50 371 THR A N 1
ATOM 2900 C CA . THR A 1 371 ? -22.472 -0.067 -4.822 1.00 97.50 371 THR A CA 1
ATOM 2901 C C . THR A 1 371 ? -21.122 -0.490 -4.239 1.00 97.50 371 THR A C 1
ATOM 2903 O O . THR A 1 371 ? -20.850 -1.682 -4.117 1.00 97.50 371 THR A O 1
ATOM 2906 N N . PHE A 1 372 ? -20.269 0.453 -3.822 1.00 98.00 372 PHE A N 1
ATOM 2907 C CA . PHE A 1 372 ? -19.046 0.112 -3.101 1.00 98.00 372 PHE A CA 1
ATOM 2908 C C . PHE A 1 372 ? -19.342 -0.468 -1.713 1.00 98.00 372 PHE A C 1
ATOM 2910 O O . PHE A 1 372 ? -18.708 -1.444 -1.326 1.00 98.00 372 PHE A O 1
ATOM 2917 N N . ALA A 1 373 ? -20.338 0.059 -0.990 1.00 98.19 373 ALA A N 1
ATOM 2918 C CA . ALA A 1 373 ? -20.748 -0.515 0.294 1.00 98.19 373 ALA A CA 1
ATOM 2919 C C . ALA A 1 373 ? -21.298 -1.940 0.129 1.00 98.19 373 ALA A C 1
ATOM 2921 O O . ALA A 1 373 ? -21.038 -2.804 0.966 1.00 98.19 373 ALA A O 1
ATOM 2922 N N . GLU A 1 374 ? -22.014 -2.201 -0.969 1.00 97.31 374 GLU A N 1
ATOM 2923 C CA . GLU A 1 374 ? -22.503 -3.541 -1.312 1.00 97.31 374 GLU A CA 1
ATOM 2924 C C . GLU A 1 374 ? -21.333 -4.505 -1.528 1.00 97.31 374 GLU A C 1
ATOM 2926 O O . GLU A 1 374 ? -21.300 -5.560 -0.898 1.00 97.31 374 GLU A O 1
ATOM 2931 N N . ALA A 1 375 ? -20.333 -4.105 -2.320 1.00 97.06 375 ALA A N 1
ATOM 2932 C CA . ALA A 1 375 ? -19.136 -4.907 -2.560 1.00 97.06 375 ALA A CA 1
ATOM 2933 C C . ALA A 1 375 ? -18.310 -5.149 -1.284 1.00 97.06 375 ALA A C 1
ATOM 2935 O O . ALA A 1 375 ? -17.810 -6.252 -1.084 1.00 97.06 375 ALA A O 1
ATOM 2936 N N . VAL A 1 376 ? -18.197 -4.154 -0.395 1.00 97.75 376 VAL A N 1
ATOM 2937 C CA . VAL A 1 376 ? -17.534 -4.304 0.913 1.00 97.75 376 VAL A CA 1
ATOM 2938 C C . VAL A 1 376 ? -18.274 -5.333 1.772 1.00 97.75 376 VAL A C 1
ATOM 2940 O O . VAL A 1 376 ? -17.663 -6.268 2.284 1.00 97.75 376 VAL A O 1
ATOM 2943 N N . ARG A 1 377 ? -19.600 -5.234 1.883 1.00 97.31 377 ARG A N 1
ATOM 2944 C CA . ARG A 1 377 ? -20.394 -6.228 2.617 1.00 97.31 377 ARG A CA 1
ATOM 2945 C C . ARG A 1 377 ? -20.261 -7.625 2.002 1.00 97.31 377 ARG A C 1
ATOM 2947 O O . ARG A 1 377 ? -20.054 -8.598 2.718 1.00 97.31 377 ARG A O 1
ATOM 2954 N N . GLU A 1 378 ? -20.358 -7.736 0.679 1.00 96.56 378 GLU A N 1
ATOM 2955 C CA . GLU A 1 378 ? -20.236 -9.011 -0.042 1.00 96.56 378 GLU A CA 1
ATOM 2956 C C . GLU A 1 378 ? -18.840 -9.629 0.064 1.00 96.56 378 GLU A C 1
ATOM 2958 O O . GLU A 1 378 ? -18.709 -10.852 0.049 1.00 96.56 378 GLU A O 1
ATOM 2963 N N . ALA A 1 379 ? -17.802 -8.808 0.245 1.00 95.19 379 ALA A N 1
ATOM 2964 C CA . ALA A 1 379 ? -16.454 -9.289 0.512 1.00 95.19 379 ALA A CA 1
ATOM 2965 C C . ALA A 1 379 ? -16.313 -9.975 1.882 1.00 95.19 379 ALA A C 1
ATOM 2967 O O . ALA A 1 379 ? -15.331 -10.691 2.090 1.00 95.19 379 ALA A O 1
ATOM 2968 N N . GLY A 1 380 ? -17.286 -9.791 2.779 1.00 96.25 380 GLY A N 1
ATOM 2969 C CA . GLY A 1 380 ? -17.350 -10.424 4.093 1.00 96.25 380 GLY A CA 1
ATOM 2970 C C . GLY A 1 380 ? -17.043 -9.494 5.264 1.00 96.25 380 GLY A C 1
ATOM 2971 O O . GLY A 1 380 ? -16.749 -10.004 6.335 1.00 96.25 380 GLY A O 1
ATOM 2972 N N . PHE A 1 381 ? -17.056 -8.168 5.080 1.00 97.50 381 PHE A N 1
ATOM 2973 C CA . PHE A 1 381 ? -16.928 -7.226 6.197 1.00 97.50 381 PHE A CA 1
ATOM 2974 C C . PHE A 1 381 ? -18.223 -7.156 7.013 1.00 97.50 381 PHE A C 1
ATOM 2976 O O . PHE A 1 381 ? -19.302 -6.975 6.447 1.00 97.50 381 PHE A O 1
ATOM 2983 N N . ASP A 1 382 ? -18.099 -7.235 8.338 1.00 98.00 382 ASP A N 1
ATOM 2984 C CA . ASP A 1 382 ? -19.222 -7.135 9.275 1.00 98.00 382 ASP A CA 1
ATOM 2985 C C . ASP A 1 382 ? -19.427 -5.697 9.764 1.00 98.00 382 ASP A C 1
ATOM 2987 O O . ASP A 1 382 ? -20.561 -5.235 9.871 1.00 98.00 382 ASP A O 1
ATOM 2991 N N . LEU A 1 383 ? -18.327 -4.983 10.037 1.00 98.12 383 LEU A N 1
ATOM 2992 C CA . LEU A 1 383 ? -18.319 -3.631 10.600 1.00 98.12 383 LEU A CA 1
ATOM 2993 C C . LEU A 1 383 ? -17.364 -2.716 9.836 1.00 98.12 383 LEU A C 1
ATOM 2995 O O . LEU A 1 383 ? -16.237 -3.101 9.529 1.00 98.12 383 LEU A O 1
ATOM 2999 N N . VAL A 1 384 ? -17.755 -1.461 9.627 1.00 98.50 384 VAL A N 1
ATOM 3000 C CA . VAL A 1 384 ? -16.835 -0.412 9.178 1.00 98.50 384 VAL A CA 1
ATOM 3001 C C . VAL A 1 384 ? -16.812 0.802 10.099 1.00 98.50 384 VAL A C 1
ATOM 3003 O O . VAL A 1 384 ? -17.833 1.213 10.644 1.00 98.50 384 VAL A O 1
ATOM 3006 N N . THR A 1 385 ? -15.642 1.416 10.263 1.00 98.31 385 THR A N 1
ATOM 3007 C CA . THR A 1 385 ? -15.546 2.755 10.859 1.00 98.31 385 THR A CA 1
ATOM 3008 C C . THR A 1 385 ? -15.607 3.828 9.779 1.00 98.31 385 THR A C 1
ATOM 3010 O O . THR A 1 385 ? -14.948 3.724 8.746 1.00 98.31 385 THR A O 1
ATOM 3013 N N . THR A 1 386 ? -16.371 4.887 10.035 1.00 98.38 386 THR A N 1
ATOM 3014 C CA . THR A 1 386 ? -16.403 6.115 9.226 1.00 98.38 386 THR A CA 1
ATOM 3015 C C . THR A 1 386 ? -15.734 7.296 9.941 1.00 98.38 386 THR A C 1
ATOM 3017 O O . THR A 1 386 ? -15.816 8.428 9.469 1.00 98.38 386 THR A O 1
ATOM 3020 N N . ALA A 1 387 ? -15.121 7.074 11.111 1.00 97.69 387 ALA A N 1
ATOM 3021 C CA . ALA A 1 387 ? -14.320 8.094 11.786 1.00 97.69 387 ALA A CA 1
ATOM 3022 C C . ALA A 1 387 ? -12.975 8.224 11.065 1.00 97.69 387 ALA A C 1
ATOM 3024 O O . ALA A 1 387 ? -12.027 7.523 11.392 1.00 97.69 387 ALA A O 1
ATOM 3025 N N . ASN A 1 388 ? -12.912 9.109 10.074 1.00 96.94 388 ASN A N 1
ATOM 3026 C CA . ASN A 1 388 ? -11.704 9.386 9.305 1.00 96.94 388 ASN A CA 1
ATOM 3027 C C . ASN A 1 388 ? -11.660 10.842 8.833 1.00 96.94 388 ASN A C 1
ATOM 3029 O O . ASN A 1 388 ? -12.618 11.610 8.987 1.00 96.94 388 ASN A O 1
ATOM 3033 N N . ASN A 1 389 ? -10.533 11.225 8.244 1.00 95.94 389 ASN A N 1
ATOM 3034 C CA . ASN A 1 389 ? -10.324 12.570 7.727 1.00 95.94 389 ASN A CA 1
ATOM 3035 C C . ASN A 1 389 ? -11.200 12.915 6.506 1.00 95.94 389 ASN A C 1
ATOM 3037 O O . ASN A 1 389 ? -11.497 14.091 6.299 1.00 95.94 389 ASN A O 1
ATOM 3041 N N . HIS A 1 390 ? -11.667 11.937 5.732 1.00 96.94 390 HIS A N 1
ATOM 3042 C CA . HIS A 1 390 ? -12.478 12.148 4.528 1.00 96.94 390 HIS A CA 1
ATOM 3043 C C . HIS A 1 390 ? -13.999 12.211 4.775 1.00 96.94 390 HIS A C 1
ATOM 3045 O O . HIS A 1 390 ? -14.757 12.549 3.861 1.00 96.94 390 HIS A O 1
ATOM 3051 N N . LEU A 1 391 ? -14.466 11.978 6.010 1.00 97.94 391 LEU A N 1
ATOM 3052 C CA . LEU A 1 391 ? -15.889 11.971 6.396 1.00 97.94 391 LEU A CA 1
ATOM 3053 C C . LEU A 1 391 ? -16.687 13.186 5.880 1.00 97.94 391 LEU A C 1
ATOM 3055 O O . LEU A 1 391 ? -17.841 13.055 5.471 1.00 97.94 391 LEU A O 1
ATOM 3059 N N . LEU A 1 392 ? -16.079 14.378 5.889 1.00 97.69 392 LEU A N 1
ATOM 3060 C CA . LEU A 1 392 ? -16.726 15.649 5.537 1.00 97.69 392 LEU A CA 1
ATOM 3061 C C . LEU A 1 392 ? -16.371 16.184 4.139 1.00 97.69 392 LEU A C 1
ATOM 3063 O O . LEU A 1 392 ? -16.701 17.332 3.827 1.00 97.69 392 LEU A O 1
ATOM 3067 N N . ASP A 1 393 ? -15.784 15.378 3.254 1.00 96.94 393 ASP A N 1
ATOM 3068 C CA . ASP A 1 393 ? -15.380 15.826 1.909 1.00 96.94 393 ASP A CA 1
ATOM 3069 C C . ASP A 1 393 ? -16.542 16.363 1.059 1.00 96.94 393 ASP A C 1
ATOM 3071 O O . ASP A 1 393 ? -16.364 17.277 0.240 1.00 96.94 393 ASP A O 1
ATOM 3075 N N . LYS A 1 394 ? -17.745 15.827 1.299 1.00 97.00 394 LYS A N 1
ATOM 3076 C CA . LYS A 1 394 ? -19.023 16.263 0.712 1.00 97.00 394 LYS A CA 1
ATOM 3077 C C . LYS A 1 394 ? -19.949 16.942 1.732 1.00 97.00 394 LYS A C 1
ATOM 3079 O O . LYS A 1 394 ? -21.155 17.057 1.513 1.00 97.00 394 LYS A O 1
ATOM 3084 N N . GLY A 1 395 ? -19.374 17.433 2.828 1.00 96.62 395 GLY A N 1
ATOM 3085 C CA . GLY A 1 395 ? -20.070 18.120 3.911 1.00 96.62 395 GLY A CA 1
ATOM 3086 C C . GLY A 1 395 ? -20.989 17.216 4.735 1.00 96.62 395 GLY A C 1
ATOM 3087 O O . GLY A 1 395 ? -21.090 16.012 4.514 1.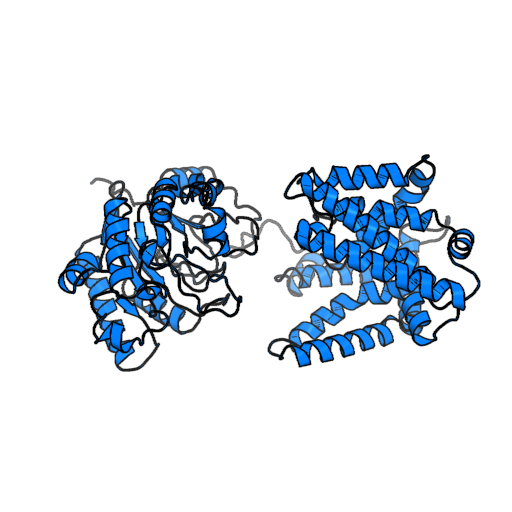00 96.62 395 GLY A O 1
ATOM 3088 N N . GLU A 1 396 ? -21.696 17.832 5.682 1.00 97.56 396 GLU A N 1
ATOM 3089 C CA . GLU A 1 396 ? -22.605 17.161 6.626 1.00 97.56 396 GLU A CA 1
ATOM 3090 C C . GLU A 1 396 ? -23.679 16.322 5.920 1.00 97.56 396 GLU A C 1
ATOM 3092 O O . GLU A 1 396 ? -23.935 15.192 6.315 1.00 97.56 396 GLU A O 1
ATOM 3097 N N . ALA A 1 397 ? -24.258 16.826 4.825 1.00 97.81 397 ALA A N 1
ATOM 3098 C CA . ALA A 1 397 ? -25.249 16.076 4.053 1.00 97.81 397 ALA A CA 1
ATOM 3099 C C . ALA A 1 397 ? -24.664 14.793 3.435 1.00 97.81 397 ALA A C 1
ATOM 3101 O O . ALA A 1 397 ? -25.340 13.767 3.410 1.00 97.81 397 ALA A O 1
ATOM 3102 N N . GLY A 1 398 ? -23.410 14.836 2.970 1.00 98.06 398 GLY A N 1
ATOM 3103 C CA . GLY A 1 398 ? -22.703 13.656 2.475 1.00 98.06 398 GLY A CA 1
ATOM 3104 C C . GLY A 1 398 ? -22.434 12.639 3.583 1.00 98.06 398 GLY A C 1
ATOM 3105 O O . GLY A 1 398 ? -22.690 11.454 3.387 1.00 98.06 398 GLY A O 1
ATOM 3106 N N . ALA A 1 399 ? -21.999 13.095 4.760 1.00 98.31 399 ALA A N 1
ATOM 3107 C CA . ALA A 1 399 ? -21.780 12.231 5.922 1.00 98.31 399 ALA A CA 1
ATOM 3108 C C . ALA A 1 399 ? -23.078 11.538 6.380 1.00 98.31 399 ALA A C 1
ATOM 3110 O O . ALA A 1 399 ? -23.115 10.317 6.502 1.00 98.31 399 ALA A O 1
ATOM 3111 N N . LEU A 1 400 ? -24.174 12.290 6.534 1.00 98.56 400 LEU A N 1
ATOM 3112 C CA . LEU A 1 400 ? -25.474 11.734 6.933 1.00 98.56 400 LEU A CA 1
ATOM 3113 C C . LEU A 1 400 ? -26.036 10.755 5.893 1.00 98.56 400 LEU A C 1
ATOM 3115 O O . LEU A 1 400 ? -26.577 9.714 6.257 1.00 98.56 400 LEU A O 1
ATOM 3119 N N . ARG A 1 401 ? -25.869 11.047 4.596 1.00 98.50 401 ARG A N 1
ATOM 3120 C CA . ARG A 1 401 ? -26.253 10.108 3.533 1.00 98.50 401 ARG A CA 1
ATOM 3121 C C . ARG A 1 401 ? -25.398 8.840 3.561 1.00 98.50 401 ARG A C 1
ATOM 3123 O O . ARG A 1 401 ? -25.903 7.766 3.264 1.00 98.50 401 ARG A O 1
ATOM 3130 N N . THR A 1 402 ? -24.122 8.945 3.928 1.00 98.62 402 THR A N 1
ATOM 3131 C CA . THR A 1 402 ? -23.233 7.779 4.051 1.00 98.62 402 THR A CA 1
ATOM 3132 C C . THR A 1 402 ? -23.764 6.806 5.101 1.00 98.62 402 THR A C 1
ATOM 3134 O O . THR A 1 402 ? -23.872 5.620 4.803 1.00 98.62 402 THR A O 1
ATOM 3137 N N . ILE A 1 403 ? -24.189 7.313 6.265 1.00 98.56 403 ILE A N 1
ATOM 3138 C CA . ILE A 1 403 ? -24.859 6.519 7.310 1.00 98.56 403 ILE A CA 1
ATOM 3139 C C . ILE A 1 403 ? -26.099 5.811 6.739 1.00 98.56 403 ILE A C 1
ATOM 3141 O O . ILE A 1 403 ? -26.223 4.596 6.861 1.00 98.56 403 ILE A O 1
ATOM 3145 N N . GLU A 1 404 ? -26.968 6.539 6.027 1.00 98.50 404 GLU A N 1
ATOM 3146 C CA . GLU A 1 404 ? -28.175 5.965 5.410 1.00 98.50 404 GLU A CA 1
ATOM 3147 C C . GLU A 1 404 ? -27.853 4.834 4.416 1.00 98.50 404 GLU A C 1
ATOM 3149 O O . GLU A 1 404 ? -28.549 3.817 4.371 1.00 98.50 404 GLU A O 1
ATOM 3154 N N . VAL A 1 405 ? -26.805 4.991 3.600 1.00 98.69 405 VAL A N 1
ATOM 3155 C CA . VAL A 1 405 ? -26.396 3.961 2.634 1.00 98.69 405 VAL A CA 1
ATOM 3156 C C . VAL A 1 405 ? -25.860 2.721 3.346 1.00 98.69 405 VAL A C 1
ATOM 3158 O O . VAL A 1 405 ? -26.214 1.612 2.942 1.00 98.69 405 VAL A O 1
ATOM 3161 N N . LEU A 1 406 ? -25.052 2.883 4.397 1.00 98.62 406 LEU A N 1
ATOM 3162 C CA . LEU A 1 406 ? -24.532 1.765 5.191 1.00 98.62 406 LEU A CA 1
ATOM 3163 C C . LEU A 1 406 ? -25.677 1.000 5.876 1.00 98.62 406 LEU A C 1
ATOM 3165 O O . LEU A 1 406 ? -25.782 -0.217 5.698 1.00 98.62 406 LEU A O 1
ATOM 3169 N N . ASP A 1 407 ? -26.608 1.718 6.515 1.00 98.19 407 ASP A N 1
ATOM 3170 C CA . ASP A 1 407 ? -27.811 1.150 7.140 1.00 98.19 407 ASP A CA 1
ATOM 3171 C C . ASP A 1 407 ? -28.664 0.369 6.129 1.00 98.19 407 ASP A C 1
ATOM 3173 O O . ASP A 1 407 ? -29.077 -0.764 6.384 1.00 98.19 407 ASP A O 1
ATOM 3177 N N . ARG A 1 408 ? -28.908 0.948 4.945 1.00 98.12 408 ARG A N 1
ATOM 3178 C CA . ARG A 1 408 ? -29.688 0.306 3.874 1.00 98.12 408 ARG A CA 1
ATOM 3179 C C . ARG A 1 408 ? -28.994 -0.933 3.311 1.00 98.12 408 ARG A C 1
ATOM 3181 O O . ARG A 1 408 ? -29.669 -1.885 2.920 1.00 98.12 408 ARG A O 1
ATOM 3188 N N . THR A 1 409 ? -27.667 -0.909 3.244 1.00 97.88 409 THR A N 1
ATOM 3189 C CA . THR A 1 409 ? -26.853 -2.035 2.772 1.00 97.88 409 THR A CA 1
ATOM 3190 C C . THR A 1 409 ? -26.782 -3.143 3.827 1.00 97.88 409 THR A C 1
ATOM 3192 O O . THR A 1 409 ? -26.566 -4.305 3.485 1.00 97.88 409 THR A O 1
ATOM 3195 N N . GLY A 1 410 ? -27.028 -2.824 5.100 1.00 97.50 410 GLY A N 1
ATOM 3196 C CA . GLY A 1 410 ? -26.866 -3.754 6.215 1.00 97.50 410 GLY A CA 1
ATOM 3197 C C . GLY A 1 410 ? -25.398 -4.035 6.535 1.00 97.50 410 GLY A C 1
ATOM 3198 O O . GLY A 1 410 ? -25.089 -5.114 7.028 1.00 97.50 410 GLY A O 1
ATOM 3199 N N . LEU A 1 411 ? -24.507 -3.098 6.199 1.00 97.94 411 LEU A N 1
ATOM 3200 C CA . LEU A 1 411 ? -23.113 -3.111 6.630 1.00 97.94 411 LEU A CA 1
ATOM 3201 C C . LEU A 1 411 ? -23.042 -2.324 7.937 1.00 97.94 411 LEU A C 1
ATOM 3203 O O . LEU A 1 411 ? -23.341 -1.128 7.939 1.00 97.94 411 LEU A O 1
ATOM 3207 N N . ASP A 1 412 ? -22.712 -2.994 9.042 1.00 97.81 412 ASP A N 1
ATOM 3208 C CA . ASP A 1 412 ? -22.722 -2.336 10.344 1.00 97.81 412 ASP A CA 1
ATOM 3209 C C . ASP A 1 412 ? -21.646 -1.248 10.395 1.00 97.81 412 ASP A C 1
ATOM 3211 O O . ASP A 1 412 ? -20.602 -1.349 9.743 1.00 97.81 412 ASP A O 1
ATOM 3215 N N . HIS A 1 413 ? -21.884 -0.189 11.166 1.00 98.06 413 HIS A N 1
ATOM 3216 C CA . HIS A 1 413 ? -20.952 0.934 11.219 1.00 98.06 413 HIS A CA 1
ATOM 3217 C C . HIS A 1 413 ? -20.853 1.609 12.586 1.00 98.06 413 HIS A C 1
ATOM 3219 O O . HIS A 1 413 ? -21.687 1.428 13.481 1.00 98.06 413 HIS A O 1
ATOM 3225 N N . THR A 1 414 ? -19.758 2.353 12.743 1.00 98.00 414 THR A N 1
ATOM 3226 C CA . THR A 1 414 ? -19.453 3.202 13.898 1.00 98.00 414 THR A CA 1
ATOM 3227 C C . THR A 1 414 ? -18.591 4.397 13.473 1.00 98.00 414 THR A C 1
ATOM 3229 O O . THR A 1 414 ? -18.045 4.440 12.369 1.00 98.00 414 THR A O 1
ATOM 3232 N N . GLY A 1 415 ? -18.439 5.385 14.352 1.00 97.00 415 GLY A N 1
ATOM 3233 C CA . GLY A 1 415 ? -17.542 6.519 14.138 1.00 97.00 415 GLY A CA 1
ATOM 3234 C C . GLY A 1 415 ? -18.180 7.739 13.468 1.00 97.00 415 GLY A C 1
ATOM 3235 O O . GLY A 1 415 ? -17.551 8.799 13.451 1.00 97.00 415 GLY A O 1
ATOM 3236 N N . SER A 1 416 ? -19.425 7.649 12.987 1.00 97.69 416 SER A N 1
ATOM 3237 C CA . SER A 1 416 ? -20.243 8.826 12.675 1.00 97.69 416 SER A CA 1
ATOM 3238 C C . SER A 1 416 ? -21.687 8.708 13.166 1.00 97.69 416 SER A C 1
ATOM 3240 O O . SER A 1 416 ? -22.186 7.602 13.354 1.00 97.69 416 SER A O 1
ATOM 3242 N N . TYR A 1 417 ? -22.339 9.848 13.428 1.00 98.06 417 TYR A N 1
ATOM 3243 C CA . TYR A 1 417 ? -23.639 9.885 14.110 1.00 98.06 417 TYR A CA 1
ATOM 3244 C C . TYR A 1 417 ? -24.579 10.948 13.545 1.00 98.06 417 TYR A C 1
ATOM 3246 O O . TYR A 1 417 ? -24.163 12.023 13.116 1.00 98.06 417 TYR A O 1
ATOM 3254 N N . THR A 1 418 ? -25.878 10.675 13.612 1.00 97.56 418 THR A N 1
ATOM 3255 C CA . THR A 1 418 ? -26.920 11.542 13.034 1.00 97.56 418 THR A CA 1
ATOM 3256 C C . THR A 1 418 ? -27.348 12.697 13.943 1.00 97.56 418 THR A C 1
ATOM 3258 O O . THR A 1 418 ? -27.973 13.653 13.486 1.00 97.56 418 THR A O 1
ATOM 3261 N N . SER A 1 419 ? -27.037 12.619 15.240 1.00 97.56 419 SER A N 1
ATOM 3262 C CA . SER A 1 419 ? -27.341 13.647 16.243 1.00 97.56 419 SER A CA 1
ATOM 3263 C C . SER A 1 419 ? -26.500 13.466 17.513 1.00 97.56 419 SER A C 1
ATOM 3265 O O . SER A 1 419 ? -25.849 12.439 17.697 1.00 97.56 419 SER A O 1
ATOM 3267 N N . GLU A 1 420 ? -26.545 14.428 18.441 1.00 96.12 420 GLU A N 1
ATOM 3268 C CA . GLU A 1 420 ? -25.877 14.303 19.751 1.00 96.12 420 GLU A CA 1
ATOM 3269 C C . GLU A 1 420 ? -26.425 13.140 20.590 1.00 96.12 420 GLU A C 1
ATOM 3271 O O . GLU A 1 420 ? -25.684 12.476 21.315 1.00 96.12 420 GLU A O 1
ATOM 3276 N N . GLU A 1 421 ? -27.735 12.892 20.512 1.00 97.12 421 GLU A N 1
ATOM 3277 C CA . GLU A 1 421 ? -28.370 11.764 21.192 1.00 97.12 421 GLU A CA 1
ATOM 3278 C C . GLU A 1 421 ? -27.916 10.433 20.598 1.00 97.12 421 GLU A C 1
ATOM 3280 O O . GLU A 1 421 ? -27.622 9.501 21.348 1.00 97.12 421 GLU A O 1
ATOM 3285 N N . ASP A 1 422 ? -27.804 10.381 19.273 1.00 96.75 422 ASP A N 1
ATOM 3286 C CA . ASP A 1 422 ? -27.299 9.222 18.551 1.00 96.75 422 ASP A CA 1
ATOM 3287 C C . ASP A 1 422 ? -25.838 8.940 18.921 1.00 96.75 422 ASP A C 1
ATOM 3289 O O . ASP A 1 422 ? -25.530 7.852 19.395 1.00 96.75 422 ASP A O 1
ATOM 3293 N N . LYS A 1 423 ? -24.964 9.958 18.898 1.00 96.69 423 LYS A N 1
ATOM 3294 C CA . LYS A 1 423 ? -23.578 9.847 19.389 1.00 96.69 423 LYS A CA 1
ATOM 3295 C C . LYS A 1 423 ? -23.522 9.373 20.837 1.00 96.69 423 LYS A C 1
ATOM 3297 O O . LYS A 1 423 ? -22.727 8.506 21.191 1.00 96.69 423 LYS A O 1
ATOM 3302 N N . ARG A 1 424 ? -24.379 9.899 21.714 1.00 94.25 424 ARG A N 1
ATOM 3303 C CA . ARG A 1 424 ? -24.412 9.465 23.118 1.00 94.25 424 ARG A CA 1
ATOM 3304 C C . ARG A 1 424 ? -24.799 7.987 23.263 1.00 94.25 424 ARG A C 1
ATOM 3306 O O . ARG A 1 424 ? -24.350 7.352 24.214 1.00 94.25 424 ARG A O 1
ATOM 3313 N N . ARG A 1 425 ? -25.621 7.443 22.369 1.00 93.31 425 ARG A N 1
ATOM 3314 C CA . ARG A 1 425 ? -26.042 6.039 22.418 1.00 93.31 425 ARG A CA 1
ATOM 3315 C C . ARG A 1 425 ? -25.042 5.108 21.732 1.00 93.31 425 ARG A C 1
ATOM 3317 O O . ARG A 1 425 ? -24.712 4.079 22.305 1.00 93.31 425 ARG A O 1
ATOM 3324 N N . GLU A 1 426 ? -24.550 5.496 20.560 1.00 94.12 426 GLU A N 1
ATOM 3325 C CA . GLU A 1 426 ? -23.839 4.612 19.629 1.00 94.12 426 GLU A CA 1
ATOM 3326 C C . GLU A 1 426 ? -22.312 4.786 19.637 1.00 94.12 426 GLU A C 1
ATOM 3328 O O . GLU A 1 426 ? -21.613 3.987 19.020 1.00 94.12 426 GLU A O 1
ATOM 3333 N N . ARG A 1 427 ? -21.746 5.781 20.348 1.00 94.81 427 ARG A N 1
ATOM 3334 C CA . ARG A 1 427 ? -20.279 5.998 20.360 1.00 94.81 427 ARG A CA 1
ATOM 3335 C C . ARG A 1 427 ? -19.447 4.844 20.916 1.00 94.81 427 ARG A C 1
ATOM 3337 O O . ARG A 1 427 ? -18.239 4.807 20.704 1.00 94.81 427 ARG A O 1
ATOM 3344 N N . ILE A 1 428 ? -20.087 3.933 21.645 1.00 97.81 428 ILE A N 1
ATOM 3345 C CA . ILE A 1 428 ? -19.514 2.648 22.035 1.00 97.81 428 ILE A CA 1
ATOM 3346 C C . ILE A 1 428 ? -20.373 1.584 21.370 1.00 97.81 428 ILE A C 1
ATOM 3348 O O . ILE A 1 428 ? -21.454 1.243 21.857 1.00 97.81 428 ILE A O 1
ATOM 3352 N N . LYS A 1 429 ? -19.890 1.066 20.246 1.00 97.12 429 LYS A N 1
ATOM 3353 C CA . LYS A 1 429 ? -20.601 0.051 19.484 1.00 97.12 429 LYS A CA 1
ATOM 3354 C C . LYS A 1 429 ? -20.380 -1.304 20.141 1.00 97.12 429 LYS A C 1
ATOM 3356 O O . LYS A 1 429 ? -19.284 -1.851 20.080 1.00 97.12 429 LYS A O 1
ATOM 3361 N N . LEU A 1 430 ? -21.401 -1.842 20.799 1.00 97.06 430 LEU A N 1
ATOM 3362 C CA . LEU A 1 430 ? -21.338 -3.180 21.380 1.00 97.06 430 LEU A CA 1
ATOM 3363 C C . LEU A 1 430 ? -21.905 -4.200 20.394 1.00 97.06 430 LEU A C 1
ATOM 3365 O O . LEU A 1 430 ? -23.100 -4.181 20.107 1.00 97.06 430 LEU A O 1
ATOM 3369 N N . VAL A 1 431 ? -21.056 -5.113 19.939 1.00 95.19 431 VAL A N 1
ATOM 3370 C CA . VAL A 1 431 ? -21.421 -6.197 19.023 1.00 95.19 431 VAL A CA 1
ATOM 3371 C C . VAL A 1 431 ? -21.247 -7.544 19.713 1.00 95.19 431 VAL A C 1
ATOM 3373 O O . VAL A 1 431 ? -20.397 -7.701 20.589 1.00 95.19 431 VAL A O 1
ATOM 3376 N N . GLU A 1 432 ? -22.076 -8.519 19.357 1.00 94.19 432 GLU A N 1
ATOM 3377 C CA . GLU A 1 432 ? -21.982 -9.883 19.876 1.00 94.19 432 GLU A CA 1
ATOM 3378 C C . GLU A 1 432 ? -21.873 -10.857 18.706 1.00 94.19 432 GLU A C 1
ATOM 3380 O O . GLU A 1 432 ? -22.802 -10.984 17.911 1.00 94.19 432 GLU A O 1
ATOM 3385 N N . CYS A 1 433 ? -20.741 -11.555 18.610 1.00 89.19 433 CYS A N 1
ATOM 3386 C CA . CYS A 1 433 ? -20.503 -12.569 17.589 1.00 89.19 433 CYS A CA 1
ATOM 3387 C C . CYS A 1 433 ? -19.999 -13.853 18.251 1.00 89.19 433 CYS A C 1
ATOM 3389 O O . CYS A 1 433 ? -19.090 -13.819 19.077 1.00 89.19 433 CYS A O 1
ATOM 3391 N N . GLN A 1 434 ? -20.629 -14.991 17.942 1.00 86.88 434 GLN A N 1
ATOM 3392 C CA . GLN A 1 434 ? -20.300 -16.309 18.510 1.00 86.88 434 GLN A CA 1
ATOM 3393 C C . GLN A 1 434 ? -20.182 -16.334 20.054 1.00 86.88 434 GLN A C 1
ATOM 3395 O O . GLN A 1 434 ? -19.377 -17.066 20.631 1.00 86.88 434 GLN A O 1
ATOM 3400 N N . GLY A 1 435 ? -20.996 -15.529 20.748 1.00 86.81 435 GLY A N 1
ATOM 3401 C CA . GLY A 1 435 ? -20.970 -15.419 22.212 1.00 86.81 435 GLY A CA 1
ATOM 3402 C C . GLY A 1 435 ? -19.743 -14.687 22.775 1.00 86.81 435 GLY A C 1
ATOM 3403 O O . GLY A 1 435 ? -19.417 -14.869 23.955 1.00 86.81 435 GLY A O 1
ATOM 3404 N N . ILE A 1 436 ? -19.049 -13.905 21.942 1.00 88.62 436 ILE A N 1
ATOM 3405 C CA . ILE A 1 436 ? -18.039 -12.911 22.320 1.00 88.62 436 ILE A CA 1
ATOM 3406 C C . ILE A 1 436 ? -18.657 -11.523 22.158 1.00 88.62 436 ILE A C 1
ATOM 3408 O O . ILE A 1 436 ? -19.116 -11.162 21.075 1.00 88.62 436 ILE A O 1
ATOM 3412 N N . ARG A 1 437 ? -18.662 -10.741 23.236 1.00 95.00 437 ARG A N 1
ATOM 3413 C CA . ARG A 1 437 ? -19.133 -9.354 23.261 1.00 95.00 437 ARG A CA 1
ATOM 3414 C C . ARG A 1 437 ? -17.954 -8.411 23.051 1.00 95.00 437 ARG A C 1
ATOM 3416 O O . ARG A 1 437 ? -17.028 -8.399 23.856 1.00 95.00 437 ARG A O 1
ATOM 3423 N N . ILE A 1 438 ? -17.994 -7.599 22.006 1.00 96.00 438 ILE A N 1
ATOM 3424 C CA . ILE A 1 438 ? -16.911 -6.692 21.622 1.00 96.00 438 ILE A CA 1
ATOM 3425 C C . ILE A 1 438 ? -17.440 -5.261 21.699 1.00 96.00 438 ILE A C 1
ATOM 3427 O O . ILE A 1 438 ? -18.417 -4.929 21.035 1.00 96.00 438 ILE A O 1
ATOM 3431 N N . ALA A 1 439 ? -16.819 -4.415 22.516 1.00 97.81 439 ALA A N 1
ATOM 3432 C CA . ALA A 1 439 ? -17.071 -2.979 22.518 1.00 97.81 439 ALA A CA 1
ATOM 3433 C C . ALA A 1 439 ? -16.068 -2.296 21.583 1.00 97.81 439 ALA A C 1
ATOM 3435 O O . ALA A 1 439 ? -14.862 -2.393 21.800 1.00 97.81 439 ALA A O 1
ATOM 3436 N N . VAL A 1 440 ? -16.561 -1.612 20.554 1.00 98.12 440 VAL A N 1
ATOM 3437 C CA . VAL A 1 440 ? -15.752 -0.922 19.547 1.00 98.12 440 VAL A CA 1
ATOM 3438 C C . VAL A 1 440 ? -15.902 0.588 19.713 1.00 98.12 440 VAL A C 1
ATOM 3440 O O . VAL A 1 440 ? -17.019 1.109 19.739 1.00 98.12 440 VAL A O 1
ATOM 3443 N N . LEU A 1 441 ? -14.775 1.289 19.823 1.00 98.44 441 LEU A N 1
ATOM 3444 C CA . LEU A 1 441 ? -14.705 2.748 19.884 1.00 98.44 441 LEU A CA 1
ATOM 3445 C C . LEU A 1 441 ? -13.894 3.268 18.702 1.00 98.44 441 LEU A C 1
ATOM 3447 O O . LEU A 1 441 ? -12.833 2.725 18.399 1.00 98.44 441 LEU A O 1
ATOM 3451 N N . SER A 1 442 ? -14.360 4.334 18.059 1.00 98.06 442 SER A N 1
ATOM 3452 C CA . SER A 1 442 ? -13.733 4.873 16.849 1.00 98.06 442 SER A CA 1
ATOM 3453 C C . SER A 1 442 ? -13.488 6.367 16.970 1.00 98.06 442 SER A C 1
ATOM 3455 O O . SER A 1 442 ? -14.357 7.111 17.431 1.00 98.06 442 SER A O 1
ATOM 3457 N N . TYR A 1 443 ? -12.302 6.794 16.544 1.00 98.06 443 TYR A N 1
ATOM 3458 C CA . TYR A 1 443 ? -11.838 8.172 16.662 1.00 98.06 443 TYR A CA 1
ATOM 3459 C C . TYR A 1 443 ? -11.085 8.592 15.399 1.00 98.06 443 TYR A C 1
ATOM 3461 O O . TYR A 1 443 ? -10.417 7.768 14.787 1.00 98.06 443 TYR A O 1
ATOM 3469 N N . THR A 1 444 ? -11.138 9.877 15.051 1.00 97.56 444 THR A N 1
ATOM 3470 C CA . THR A 1 444 ? -10.319 10.479 13.982 1.00 97.56 444 THR A CA 1
ATOM 3471 C C . THR A 1 444 ? -9.464 11.623 14.523 1.00 97.56 444 THR A C 1
ATOM 3473 O O . THR A 1 444 ? -9.851 12.266 15.499 1.00 97.56 444 THR A O 1
ATOM 3476 N N . TYR A 1 445 ? -8.328 11.933 13.895 1.00 95.19 445 TYR A N 1
ATOM 3477 C CA . TYR A 1 445 ? -7.564 13.144 14.236 1.00 95.19 445 TYR A CA 1
ATOM 3478 C C . TYR A 1 445 ? -8.240 14.451 13.791 1.00 95.19 445 TYR A C 1
ATOM 3480 O O . TYR A 1 445 ? -7.918 15.538 14.283 1.00 95.19 445 TYR A O 1
ATOM 3488 N N . GLY A 1 446 ? -9.187 14.362 12.858 1.00 95.81 446 GLY A N 1
ATOM 3489 C CA . GLY A 1 446 ? -9.919 15.505 12.327 1.00 95.81 446 GLY A CA 1
ATOM 3490 C C . GLY A 1 446 ? -10.631 15.174 11.022 1.00 95.81 446 GLY A C 1
ATOM 3491 O O . GLY A 1 446 ? -10.795 14.006 10.678 1.00 95.81 446 GLY A O 1
ATOM 3492 N N . CYS A 1 447 ? -11.039 16.210 10.289 1.00 95.94 447 CYS A N 1
ATOM 3493 C CA . CYS A 1 447 ? -11.550 16.091 8.924 1.00 95.94 447 CYS A CA 1
ATOM 3494 C C . CYS A 1 447 ? -10.835 17.074 7.995 1.00 95.94 447 CYS A C 1
ATOM 3496 O O . CYS A 1 447 ? -10.589 18.227 8.357 1.00 95.94 447 CYS A O 1
ATOM 3498 N N . ASN A 1 448 ? -10.533 16.637 6.776 1.00 92.75 448 ASN A N 1
ATOM 3499 C CA . ASN A 1 448 ? -9.890 17.453 5.761 1.00 92.75 448 ASN A CA 1
ATOM 3500 C C . ASN A 1 448 ? -10.719 18.709 5.487 1.00 92.75 448 ASN A C 1
ATOM 3502 O O . ASN A 1 448 ? -11.945 18.671 5.395 1.00 92.75 448 ASN A O 1
ATOM 3506 N N . TYR A 1 449 ? -10.030 19.842 5.339 1.00 91.88 449 TYR A N 1
ATOM 3507 C CA . TYR A 1 449 ? -10.638 21.144 5.037 1.00 91.88 449 TYR A CA 1
ATOM 3508 C C . TYR A 1 449 ? -11.586 21.698 6.122 1.00 91.88 449 TYR A C 1
ATOM 3510 O O . TYR A 1 449 ? -12.223 22.728 5.892 1.00 91.88 449 TYR A O 1
ATOM 3518 N N . ILE A 1 450 ? -11.659 21.066 7.299 1.00 94.12 450 ILE A N 1
ATOM 3519 C CA . ILE A 1 450 ? -12.483 21.477 8.442 1.00 94.12 450 ILE A CA 1
ATOM 3520 C C . ILE A 1 450 ? -11.570 21.733 9.645 1.00 94.12 450 ILE A C 1
ATOM 3522 O O . ILE A 1 450 ? -10.629 20.987 9.893 1.00 94.12 450 ILE A O 1
ATOM 3526 N N . SER A 1 451 ? -11.818 22.807 10.400 1.00 93.75 451 SER A N 1
ATOM 3527 C CA . SER A 1 451 ? -11.067 23.056 11.634 1.00 93.75 451 SER A CA 1
ATOM 3528 C C . SER A 1 451 ? -11.539 22.131 12.755 1.00 93.75 451 SER A C 1
ATOM 3530 O O . SER A 1 451 ? -12.740 21.921 12.931 1.00 93.75 451 SER A O 1
ATOM 3532 N N . ASN A 1 452 ? -10.605 21.644 13.574 1.00 92.12 452 ASN A N 1
ATOM 3533 C CA . ASN A 1 452 ? -10.939 20.760 14.693 1.00 92.12 452 ASN A CA 1
ATOM 3534 C C . ASN A 1 452 ? -11.872 21.410 15.729 1.00 92.12 452 ASN A C 1
ATOM 3536 O O . ASN A 1 452 ? -12.700 20.714 16.298 1.00 92.12 452 ASN A O 1
ATOM 3540 N N . GLU A 1 453 ? -11.847 22.737 15.890 1.00 92.19 453 GLU A N 1
ATOM 3541 C CA . GLU A 1 453 ? -12.799 23.473 16.743 1.00 92.19 453 GLU A CA 1
ATOM 3542 C C . GLU A 1 453 ? -14.264 23.230 16.332 1.00 92.19 453 GLU A C 1
ATOM 3544 O O . GLU A 1 453 ? -15.146 23.082 17.178 1.00 92.19 453 GLU A O 1
ATOM 3549 N N . LEU A 1 454 ? -14.542 23.112 15.025 1.00 94.38 454 LEU A N 1
ATOM 3550 C CA . LEU A 1 454 ? -15.891 22.805 14.543 1.00 94.38 454 LEU A CA 1
ATOM 3551 C C . LEU A 1 454 ? -16.328 21.372 14.871 1.00 94.38 454 LEU A C 1
ATOM 3553 O O . LEU A 1 454 ? -17.533 21.118 14.915 1.00 94.38 454 LEU A O 1
ATOM 3557 N N . LEU A 1 455 ? -15.368 20.469 15.087 1.00 94.00 455 LEU A N 1
ATOM 3558 C CA . LEU A 1 455 ? -15.572 19.058 15.415 1.00 94.00 455 LEU A CA 1
ATOM 3559 C C . LEU A 1 455 ? -15.538 18.777 16.926 1.00 94.00 455 LEU A C 1
ATOM 3561 O O . LEU A 1 455 ? -16.021 17.731 17.345 1.00 94.00 455 LEU A O 1
ATOM 3565 N N . THR A 1 456 ? -14.976 19.662 17.752 1.00 91.06 456 THR A N 1
ATOM 3566 C CA . THR A 1 456 ? -14.957 19.496 19.216 1.00 91.06 456 THR A CA 1
ATOM 3567 C C . THR A 1 456 ? -16.092 20.254 19.891 1.00 91.06 456 THR A C 1
ATOM 3569 O O . THR A 1 456 ? -16.813 19.677 20.702 1.00 91.06 456 THR A O 1
ATOM 3572 N N . GLU A 1 457 ? -16.297 21.521 19.526 1.00 89.00 457 GLU A N 1
ATOM 3573 C CA . GLU A 1 457 ? -17.249 22.419 20.200 1.00 89.00 457 GLU A CA 1
ATOM 3574 C C . GLU A 1 457 ? -18.241 23.092 19.231 1.00 89.00 457 GLU A C 1
ATOM 3576 O O . GLU A 1 457 ? -19.229 23.690 19.657 1.00 89.00 457 GLU A O 1
ATOM 3581 N N . GLY A 1 458 ? -18.011 22.996 17.918 1.00 90.62 458 GLY A N 1
ATOM 3582 C CA . GLY A 1 458 ? -18.854 23.631 16.906 1.00 90.62 458 GLY A CA 1
ATOM 3583 C C . GLY A 1 458 ? -19.974 22.755 16.338 1.00 90.62 458 GLY A C 1
ATOM 3584 O O . GLY A 1 458 ? -20.407 21.762 16.920 1.00 90.62 458 GLY A O 1
ATOM 3585 N N . ARG A 1 459 ? -20.457 23.151 15.151 1.00 94.12 459 ARG A N 1
ATOM 3586 C CA . ARG A 1 459 ? -21.625 22.554 14.472 1.00 94.12 459 ARG A CA 1
ATOM 3587 C C . ARG A 1 459 ? -21.492 21.049 14.209 1.00 94.12 459 ARG A C 1
ATOM 3589 O O . ARG A 1 459 ? -22.513 20.379 14.126 1.00 94.12 459 ARG A O 1
ATOM 3596 N N . PHE A 1 460 ? -20.277 20.531 14.049 1.00 96.44 460 PHE A N 1
ATOM 3597 C CA . PHE A 1 460 ? -20.028 19.132 13.695 1.00 96.44 460 PHE A CA 1
ATOM 3598 C C . PHE A 1 460 ? -19.603 18.278 14.898 1.00 96.44 460 PHE A C 1
ATOM 3600 O O . PHE A 1 460 ? -19.231 17.122 14.717 1.00 96.44 460 PHE A O 1
ATOM 3607 N N . SER A 1 461 ? -19.690 18.806 16.125 1.00 95.06 461 SER A N 1
ATOM 3608 C CA . SER A 1 461 ? -19.277 18.102 17.351 1.00 95.06 461 SER A CA 1
ATOM 3609 C C . SER A 1 461 ? -20.048 16.815 17.634 1.00 95.06 461 SER A C 1
ATOM 3611 O O . SER A 1 461 ? -19.534 15.884 18.261 1.00 95.06 461 SER A O 1
ATOM 3613 N N . TYR A 1 462 ? -21.276 16.725 17.131 1.00 96.44 462 TYR A N 1
ATOM 3614 C CA . TYR A 1 462 ? -22.091 15.524 17.229 1.00 96.44 462 TYR A CA 1
ATOM 3615 C C . TYR A 1 462 ? -21.718 14.457 16.193 1.00 96.44 462 TYR A C 1
ATOM 3617 O O . TYR A 1 462 ? -22.058 13.297 16.391 1.00 96.44 462 TYR A O 1
ATOM 3625 N N . LEU A 1 463 ? -21.045 14.832 15.098 1.00 97.44 463 LEU A N 1
ATOM 3626 C CA . LEU A 1 463 ? -20.943 13.996 13.902 1.00 97.44 463 LEU A CA 1
ATOM 3627 C C . LEU A 1 463 ? -19.900 12.887 14.039 1.00 97.44 463 LEU A C 1
ATOM 3629 O O . LEU A 1 463 ? -20.108 11.818 13.490 1.00 97.44 463 LEU A O 1
ATOM 3633 N N . THR A 1 464 ? -18.795 13.116 14.752 1.00 97.44 464 THR A N 1
ATOM 3634 C CA . THR A 1 464 ? -17.738 12.114 14.982 1.00 97.44 464 THR A CA 1
ATOM 3635 C C . THR A 1 464 ? -16.989 12.397 16.287 1.00 97.44 464 THR A C 1
ATOM 3637 O O . THR A 1 464 ? -17.183 13.445 16.907 1.00 97.44 464 THR A O 1
ATOM 3640 N N . SER A 1 465 ? -16.170 11.455 16.750 1.00 96.69 465 SER A N 1
ATOM 3641 C CA . SER A 1 465 ? -15.311 11.608 17.930 1.00 96.69 465 SER A CA 1
ATOM 3642 C C . SER A 1 465 ? -13.879 11.905 17.487 1.00 96.69 465 SER A C 1
ATOM 3644 O O . SER A 1 465 ? -13.331 11.184 16.656 1.00 96.69 465 SER A O 1
ATOM 3646 N N . VAL A 1 466 ? -13.272 12.959 18.039 1.00 96.56 466 VAL A N 1
ATOM 3647 C CA . VAL A 1 466 ? -11.958 13.449 17.594 1.00 96.56 466 VAL A CA 1
ATOM 3648 C C . VAL A 1 466 ? -10.918 13.338 18.707 1.00 96.56 466 VAL A C 1
ATOM 3650 O O . VAL A 1 466 ? -11.235 13.590 19.869 1.00 96.56 466 VAL A O 1
ATOM 3653 N N . ILE A 1 467 ? -9.688 12.973 18.341 1.00 96.50 467 ILE A N 1
ATOM 3654 C CA . ILE A 1 467 ? -8.507 12.947 19.214 1.00 96.50 467 ILE A CA 1
ATOM 3655 C C . ILE A 1 467 ? -7.329 13.637 18.513 1.00 96.50 467 ILE A C 1
ATOM 3657 O O . ILE A 1 467 ? -6.933 13.232 17.433 1.00 96.50 467 ILE A O 1
ATOM 3661 N N . TYR A 1 468 ? -6.753 14.693 19.083 1.00 94.12 468 TYR A N 1
ATOM 3662 C CA . TYR A 1 468 ? -5.560 15.335 18.510 1.00 94.12 468 TYR A CA 1
ATOM 3663 C C . TYR A 1 468 ? -4.737 16.059 19.573 1.00 94.12 468 TYR A C 1
ATOM 3665 O O . TYR A 1 468 ? -5.183 16.307 20.695 1.00 94.12 468 TYR A O 1
ATOM 3673 N N . GLY A 1 469 ? -3.520 16.427 19.199 1.00 93.19 469 GLY A N 1
ATOM 3674 C CA . GLY A 1 469 ? -2.527 17.021 20.071 1.00 93.19 469 GLY A CA 1
ATOM 3675 C C . GLY A 1 469 ? -1.940 16.022 21.068 1.00 93.19 469 GLY A C 1
ATOM 3676 O O . GLY A 1 469 ? -2.373 14.878 21.199 1.00 93.19 469 GLY A O 1
ATOM 3677 N N . THR A 1 470 ? -0.929 16.494 21.798 1.00 94.44 470 THR A N 1
ATOM 3678 C CA . THR A 1 470 ? -0.269 15.739 22.880 1.00 94.44 470 THR A CA 1
ATOM 3679 C C . THR A 1 470 ? -0.261 16.484 24.214 1.00 94.44 470 THR A C 1
ATOM 3681 O O . THR A 1 470 ? 0.240 15.966 25.206 1.00 94.44 470 THR A O 1
ATOM 3684 N N . GLU A 1 471 ? -0.708 17.741 24.223 1.00 94.19 471 GLU A N 1
ATOM 3685 C CA . GLU A 1 471 ? -0.688 18.642 25.376 1.00 94.19 471 GLU A CA 1
ATOM 3686 C C . GLU A 1 471 ? -1.643 19.825 25.150 1.00 94.19 471 GLU A C 1
ATOM 3688 O O . GLU A 1 471 ? -2.049 20.103 24.020 1.00 94.19 471 GLU A O 1
ATOM 3693 N N . GLY A 1 472 ? -1.982 20.541 26.225 1.00 94.81 472 GLY A N 1
ATOM 3694 C CA . GLY A 1 472 ? -2.863 21.712 26.191 1.00 94.81 472 GLY A CA 1
ATOM 3695 C C . GLY A 1 472 ? -4.285 21.427 26.676 1.00 94.81 472 GLY A C 1
ATOM 3696 O O . GLY A 1 472 ? -4.643 20.294 26.984 1.00 94.81 472 GLY A O 1
ATOM 3697 N N . GLU A 1 473 ? -5.099 22.479 26.774 1.00 94.25 473 GLU A N 1
ATOM 3698 C CA . GLU A 1 473 ? -6.449 22.396 27.350 1.00 94.25 473 GLU A CA 1
ATOM 3699 C C . GLU A 1 473 ? -7.379 21.482 26.538 1.00 94.25 473 GLU A C 1
ATOM 3701 O O . GLU A 1 473 ? -8.035 20.614 27.109 1.00 94.25 473 GLU A O 1
ATOM 3706 N N . GLU A 1 474 ? -7.377 21.617 25.209 1.00 92.19 474 GLU A N 1
ATOM 3707 C CA . GLU A 1 474 ? -8.184 20.777 24.314 1.00 92.19 474 GLU A CA 1
ATOM 3708 C C . GLU A 1 474 ? -7.780 19.300 24.388 1.00 92.19 474 GLU A C 1
ATOM 3710 O O . GLU A 1 474 ? -8.640 18.423 24.463 1.00 92.19 474 GLU A O 1
ATOM 3715 N N . PHE A 1 475 ? -6.474 19.020 24.440 1.00 96.25 475 PHE A N 1
ATOM 3716 C CA . PHE A 1 475 ? -5.958 17.665 24.620 1.00 96.25 475 PHE A CA 1
ATOM 3717 C C . PHE A 1 475 ? -6.454 17.040 25.930 1.00 96.25 475 PHE A C 1
ATOM 3719 O O . PHE A 1 475 ? -6.957 15.920 25.917 1.00 96.25 475 PHE A O 1
ATOM 3726 N N . GLU A 1 476 ? -6.388 17.764 27.052 1.00 97.56 476 GLU A N 1
ATOM 3727 C CA . GLU A 1 476 ? -6.868 17.255 28.344 1.00 97.56 476 GLU A CA 1
ATOM 3728 C C . GLU A 1 476 ? -8.393 17.052 28.366 1.00 97.56 476 GLU A C 1
ATOM 3730 O O . GLU A 1 476 ? -8.875 16.073 28.943 1.00 97.56 476 GLU A O 1
ATOM 3735 N N . LYS A 1 477 ? -9.170 17.920 27.698 1.00 95.50 477 LYS A N 1
ATOM 3736 C CA . LYS A 1 477 ? -10.620 17.721 27.517 1.00 95.50 477 LYS A CA 1
ATOM 3737 C C . LYS A 1 477 ? -10.913 16.436 26.734 1.00 95.50 477 LYS A C 1
ATOM 3739 O O . LYS A 1 477 ? -11.712 15.617 27.190 1.00 95.50 477 LYS A O 1
ATOM 3744 N N . MET A 1 478 ? -10.257 16.237 25.587 1.00 96.69 478 MET A N 1
ATOM 3745 C CA . MET A 1 478 ? -10.436 15.039 24.755 1.00 96.69 478 MET A CA 1
ATOM 3746 C C . MET A 1 478 ? -9.984 13.776 25.484 1.00 96.69 478 MET A C 1
ATOM 3748 O O . MET A 1 478 ? -10.705 12.781 25.494 1.00 96.69 478 MET A O 1
ATOM 3752 N N . LYS A 1 479 ? -8.835 13.824 26.165 1.00 97.88 479 LYS A N 1
ATOM 3753 C CA . LYS A 1 479 ? -8.331 12.715 26.977 1.00 97.88 479 LYS A CA 1
ATOM 3754 C C . LYS A 1 479 ? -9.340 12.312 28.047 1.00 97.88 479 LYS A C 1
ATOM 3756 O O . LYS A 1 479 ? -9.639 11.130 28.176 1.00 97.88 479 LYS A O 1
ATOM 3761 N N . LYS A 1 480 ? -9.929 13.277 28.758 1.00 97.75 480 LYS A N 1
ATOM 3762 C CA . LYS A 1 480 ? -10.978 12.999 29.746 1.00 97.75 480 LYS A CA 1
ATOM 3763 C C . LYS A 1 480 ? -12.224 12.366 29.111 1.00 97.75 480 LYS A C 1
ATOM 3765 O O . LYS A 1 480 ? -12.786 11.438 29.688 1.00 97.75 480 LYS A O 1
ATOM 3770 N N . SER A 1 481 ? -12.633 12.827 27.926 1.00 95.88 481 SER A N 1
ATOM 3771 C CA . SER A 1 481 ? -13.733 12.208 27.168 1.00 95.88 481 SER A CA 1
ATOM 3772 C C . SER A 1 481 ? -13.418 10.753 26.808 1.00 95.88 481 SER A C 1
ATOM 3774 O O . SER A 1 481 ? -14.263 9.884 26.993 1.00 95.88 481 SER A O 1
ATOM 3776 N N . VAL A 1 482 ? -12.192 10.463 26.360 1.00 97.88 482 VAL A N 1
ATOM 3777 C CA . VAL A 1 482 ? -11.736 9.093 26.076 1.00 97.88 482 VAL A CA 1
ATOM 3778 C C . VAL A 1 482 ? -11.739 8.237 27.345 1.00 97.88 482 VAL A C 1
ATOM 3780 O O . VAL A 1 482 ? -12.229 7.114 27.326 1.00 97.88 482 VAL A O 1
ATOM 3783 N N . GLU A 1 483 ? -11.249 8.749 28.475 1.00 98.19 483 GLU A N 1
ATOM 3784 C CA . GLU A 1 483 ? -11.285 8.039 29.764 1.00 98.19 483 GLU A CA 1
ATOM 3785 C C . GLU A 1 483 ? -12.726 7.721 30.216 1.00 98.19 483 GLU A C 1
ATOM 3787 O O . GLU A 1 483 ? -12.997 6.652 30.775 1.00 98.19 483 GLU A O 1
ATOM 3792 N N . GLU A 1 484 ? -13.670 8.633 29.969 1.00 97.69 484 GLU A N 1
ATOM 3793 C CA . GLU A 1 484 ? -15.105 8.437 30.204 1.00 97.69 484 GLU A CA 1
ATOM 3794 C C . GLU A 1 484 ? -15.701 7.358 29.293 1.00 97.69 484 GLU A C 1
ATOM 3796 O O . GLU A 1 484 ? -16.400 6.470 29.788 1.00 97.69 484 GLU A O 1
ATOM 3801 N N . ASP A 1 485 ? -15.382 7.387 28.000 1.00 97.62 485 ASP A N 1
ATOM 3802 C CA . ASP A 1 485 ? -15.838 6.392 27.028 1.00 97.62 485 ASP A CA 1
ATOM 3803 C C . ASP A 1 485 ? -15.296 4.995 27.349 1.00 97.62 485 ASP A C 1
ATOM 3805 O O . ASP A 1 485 ? -16.055 4.029 27.404 1.00 97.62 485 ASP A O 1
ATOM 3809 N N . MET A 1 486 ? -14.002 4.883 27.657 1.00 97.75 486 MET A N 1
ATOM 3810 C CA . MET A 1 486 ? -13.365 3.614 28.018 1.00 97.75 486 MET A CA 1
ATOM 3811 C C . MET A 1 486 ? -13.939 3.030 29.316 1.00 97.75 486 MET A C 1
ATOM 3813 O O . MET A 1 486 ? -14.106 1.816 29.444 1.00 97.75 486 MET A O 1
ATOM 3817 N N . ARG A 1 487 ? -14.282 3.879 30.292 1.00 97.88 487 ARG A N 1
ATOM 3818 C CA . ARG A 1 487 ? -14.971 3.446 31.516 1.00 97.88 487 ARG A CA 1
ATOM 3819 C C . ARG A 1 487 ? -16.389 2.963 31.224 1.00 97.88 487 ARG A C 1
ATOM 3821 O O . ARG A 1 487 ? -16.750 1.887 31.692 1.00 97.88 487 ARG A O 1
ATOM 3828 N N . ALA A 1 488 ? -17.160 3.707 30.434 1.00 97.62 488 ALA A N 1
ATOM 3829 C CA . ALA A 1 488 ? -18.500 3.293 30.030 1.00 97.62 488 ALA A CA 1
ATOM 3830 C C . ALA A 1 488 ? -18.468 1.975 29.233 1.00 97.62 488 ALA A C 1
ATOM 3832 O O . ALA A 1 488 ? -19.284 1.091 29.481 1.00 97.62 488 ALA A O 1
ATOM 3833 N N . ALA A 1 489 ? -17.473 1.785 28.359 1.00 97.44 489 ALA A N 1
ATOM 3834 C CA . ALA A 1 489 ? -17.281 0.539 27.622 1.00 97.44 489 ALA A CA 1
ATOM 3835 C C . ALA A 1 489 ? -17.043 -0.644 28.571 1.00 97.44 489 ALA A C 1
ATOM 3837 O O . ALA A 1 489 ? -17.668 -1.689 28.416 1.00 97.44 489 ALA A O 1
ATOM 3838 N N . LYS A 1 490 ? -16.222 -0.475 29.616 1.00 96.62 490 LYS A N 1
ATOM 3839 C CA . LYS A 1 490 ? -16.032 -1.506 30.654 1.00 96.62 490 LYS A CA 1
ATOM 3840 C C . LYS A 1 490 ? -17.305 -1.805 31.440 1.00 96.62 490 LYS A C 1
ATOM 3842 O O . LYS A 1 490 ? -17.557 -2.963 31.761 1.00 96.62 490 LYS A O 1
ATOM 3847 N N . GLU A 1 491 ? -18.116 -0.794 31.747 1.00 97.12 491 GLU A N 1
ATOM 3848 C CA . GLU A 1 491 ? -19.390 -0.967 32.464 1.00 97.12 491 GLU A CA 1
ATOM 3849 C C . GLU A 1 491 ? -20.392 -1.817 31.666 1.00 97.12 491 GLU A C 1
ATOM 3851 O O . GLU A 1 491 ? -21.177 -2.562 32.255 1.00 97.12 491 GLU A O 1
ATOM 3856 N N . MET A 1 492 ? -20.300 -1.818 30.331 1.00 96.25 492 MET A N 1
ATOM 3857 C CA . MET A 1 492 ? -21.076 -2.720 29.470 1.00 96.25 492 MET A CA 1
ATOM 3858 C C . MET A 1 492 ? -20.653 -4.195 29.611 1.00 96.25 492 MET A C 1
ATOM 3860 O O . MET A 1 492 ? -21.357 -5.080 29.122 1.00 96.25 492 MET A O 1
ATOM 3864 N N . SER A 1 493 ? -19.557 -4.487 30.320 1.00 94.19 493 SER A N 1
ATOM 3865 C CA . SER A 1 493 ? -18.996 -5.828 30.544 1.00 94.19 493 SER A CA 1
ATOM 3866 C C . SER A 1 493 ? -18.711 -6.623 29.251 1.00 94.19 493 SER A C 1
ATOM 3868 O O . SER A 1 493 ? -19.187 -7.757 29.136 1.00 94.19 493 SER A O 1
ATOM 3870 N N . PRO A 1 494 ? -18.011 -6.050 28.250 1.00 95.62 494 PRO A N 1
ATOM 3871 C CA . PRO A 1 494 ? -17.608 -6.777 27.049 1.00 95.62 494 PRO A CA 1
ATOM 3872 C C . PRO A 1 494 ? -16.513 -7.807 27.368 1.00 95.62 494 PRO A C 1
ATOM 3874 O O . PRO A 1 494 ? -15.802 -7.688 28.366 1.00 95.62 494 PRO A O 1
ATOM 3877 N N . ASP A 1 495 ? -16.361 -8.804 26.500 1.00 89.25 495 ASP A N 1
ATOM 3878 C CA . ASP A 1 495 ? -15.211 -9.711 26.503 1.00 89.25 495 ASP A CA 1
ATOM 3879 C C . ASP A 1 495 ? -13.952 -9.025 25.934 1.00 89.25 495 ASP A C 1
ATOM 3881 O O . ASP A 1 495 ? -12.841 -9.400 26.306 1.00 89.25 495 ASP A O 1
ATOM 3885 N N . LEU A 1 496 ? -14.123 -8.046 25.031 1.00 90.75 496 LEU A N 1
ATOM 3886 C CA . LEU A 1 496 ? -13.044 -7.298 24.372 1.00 90.75 496 LEU A CA 1
ATOM 3887 C C . LEU A 1 496 ? -13.406 -5.823 24.172 1.00 90.75 496 LEU A C 1
ATOM 3889 O O . LEU A 1 496 ? -14.521 -5.510 23.755 1.00 90.75 496 LEU A O 1
ATOM 3893 N N . ILE A 1 497 ? -12.440 -4.928 24.371 1.00 94.06 497 ILE A N 1
ATOM 3894 C CA . ILE A 1 497 ? -12.521 -3.518 23.974 1.00 94.06 497 ILE A CA 1
ATOM 3895 C C . ILE A 1 497 ? -11.552 -3.259 22.813 1.00 94.06 497 ILE A C 1
ATOM 3897 O O . ILE A 1 497 ? -10.332 -3.349 22.974 1.00 94.06 497 ILE A O 1
ATOM 3901 N N . VAL A 1 498 ? -12.094 -2.919 21.645 1.00 95.44 498 VAL A N 1
ATOM 3902 C CA . VAL A 1 498 ? -11.345 -2.615 20.419 1.00 95.44 498 VAL A CA 1
ATOM 3903 C C . VAL A 1 498 ? -11.428 -1.119 20.138 1.00 95.44 498 VAL A C 1
ATOM 3905 O O . VAL A 1 498 ? -12.518 -0.553 20.079 1.00 95.44 498 VAL A O 1
ATOM 3908 N N . VAL A 1 499 ? -10.283 -0.470 19.946 1.00 96.38 499 VAL A N 1
ATOM 3909 C CA . VAL A 1 499 ? -10.213 0.953 19.594 1.00 96.38 499 VAL A CA 1
ATOM 3910 C C . VAL A 1 499 ? -9.684 1.101 18.170 1.00 96.38 499 VAL A C 1
ATOM 3912 O O . VAL A 1 499 ? -8.647 0.524 17.840 1.00 96.38 499 VAL A O 1
ATOM 3915 N N . LEU A 1 500 ? -10.385 1.887 17.349 1.00 95.88 500 LEU A N 1
ATOM 3916 C CA . LEU A 1 500 ? -10.071 2.191 15.948 1.00 95.88 500 LEU A CA 1
ATOM 3917 C C . LEU A 1 500 ? -9.711 3.685 15.798 1.00 95.88 500 LEU A C 1
ATOM 3919 O O . LEU A 1 500 ? -10.599 4.499 15.519 1.00 95.88 500 LEU A O 1
ATOM 3923 N N . PRO A 1 501 ? -8.461 4.091 16.089 1.00 94.88 501 PRO A N 1
ATOM 3924 C CA . PRO A 1 501 ? -8.024 5.471 15.922 1.00 94.88 501 PRO A CA 1
ATOM 3925 C C . PRO A 1 501 ? -7.427 5.725 14.523 1.00 94.88 501 PRO A C 1
ATOM 3927 O O . PRO A 1 501 ? -6.322 5.275 14.221 1.00 94.88 501 PRO A O 1
ATOM 3930 N N . HIS A 1 502 ? -8.107 6.543 13.722 1.00 94.81 502 HIS A N 1
ATOM 3931 C CA . HIS A 1 502 ? -7.617 7.067 12.447 1.00 94.81 502 HIS A CA 1
ATOM 3932 C C . HIS A 1 502 ? -6.697 8.267 12.719 1.00 94.81 502 HIS A C 1
ATOM 3934 O O . HIS A 1 502 ? -7.170 9.405 12.807 1.00 94.81 502 HIS A O 1
ATOM 3940 N N . ILE A 1 503 ? -5.401 8.015 12.962 1.00 91.19 503 ILE A N 1
ATOM 3941 C CA . ILE A 1 503 ? -4.422 9.021 13.416 1.00 91.19 503 ILE A CA 1
ATOM 3942 C C . ILE A 1 503 ? -2.997 8.755 12.901 1.00 91.19 503 ILE A C 1
ATOM 3944 O O . ILE A 1 503 ? -2.561 7.611 12.766 1.00 91.19 503 ILE A O 1
ATOM 3948 N N . GLY A 1 504 ? -2.218 9.825 12.729 1.00 83.06 504 GLY A N 1
ATOM 3949 C CA . GLY A 1 504 ? -0.776 9.763 12.483 1.00 83.06 504 GLY A CA 1
ATOM 3950 C C . GLY A 1 504 ? -0.306 10.512 11.244 1.00 83.06 504 GLY A C 1
ATOM 3951 O O . GLY A 1 504 ? -1.070 11.135 10.518 1.00 83.06 504 GLY A O 1
ATOM 3952 N N . THR A 1 505 ? 0.994 10.452 10.984 1.00 78.12 505 THR A N 1
ATOM 3953 C CA . THR A 1 505 ? 1.591 11.124 9.829 1.00 78.12 505 THR A CA 1
ATOM 3954 C C . THR A 1 505 ? 1.470 10.258 8.570 1.00 78.12 505 THR A C 1
ATOM 3956 O O . THR A 1 505 ? 2.078 9.187 8.490 1.00 78.12 505 THR A O 1
ATOM 3959 N N . GLN A 1 506 ? 0.745 10.746 7.556 1.00 72.19 506 GLN A N 1
ATOM 3960 C CA . GLN A 1 506 ? 0.628 10.087 6.247 1.00 72.19 506 GLN A CA 1
ATOM 3961 C C . GLN A 1 506 ? 1.996 9.762 5.632 1.00 72.19 506 GLN A C 1
ATOM 3963 O O . GLN A 1 506 ? 2.917 10.583 5.637 1.00 72.19 506 GLN A O 1
ATOM 3968 N N . PHE A 1 507 ? 2.112 8.557 5.072 1.00 69.44 507 PHE A N 1
ATOM 3969 C CA . PHE A 1 507 ? 3.304 8.016 4.412 1.00 69.44 507 PHE A CA 1
ATOM 3970 C C . PHE A 1 507 ? 4.534 7.871 5.323 1.00 69.44 507 PHE A C 1
ATOM 3972 O O . PHE A 1 507 ? 5.665 7.759 4.838 1.00 69.44 507 PHE A O 1
ATOM 3979 N N . SER A 1 508 ? 4.328 7.850 6.643 1.00 68.00 508 SER A N 1
ATOM 3980 C CA . SER A 1 508 ? 5.359 7.506 7.620 1.00 68.00 508 SER A CA 1
ATOM 3981 C C . SER A 1 508 ? 5.377 6.001 7.889 1.00 68.00 508 SER A C 1
ATOM 3983 O O . SER A 1 508 ? 4.338 5.357 8.000 1.00 68.00 508 SER A O 1
ATOM 3985 N N . ASN A 1 509 ? 6.575 5.432 8.034 1.00 63.38 509 ASN A N 1
ATOM 3986 C CA . ASN A 1 509 ? 6.781 4.031 8.416 1.00 63.38 509 ASN A CA 1
ATOM 3987 C C . ASN A 1 509 ? 7.161 3.853 9.897 1.00 63.38 509 ASN A C 1
ATOM 3989 O O . ASN A 1 509 ? 7.522 2.748 10.307 1.00 63.38 509 ASN A O 1
ATOM 3993 N N . THR A 1 510 ? 7.126 4.935 10.671 1.00 64.50 510 THR A N 1
ATOM 3994 C CA . THR A 1 510 ? 7.353 4.948 12.118 1.00 64.50 510 THR A CA 1
ATOM 3995 C C . THR A 1 510 ? 6.236 5.733 12.794 1.00 64.50 510 THR A C 1
ATOM 3997 O O . THR A 1 510 ? 5.897 6.805 12.275 1.00 64.50 510 THR A O 1
ATOM 4000 N N . PRO A 1 511 ? 5.711 5.257 13.937 1.00 71.56 511 PRO A N 1
ATOM 4001 C CA . PRO A 1 511 ? 4.736 6.012 14.710 1.00 71.56 511 PRO A CA 1
ATOM 4002 C C . PRO A 1 511 ? 5.271 7.392 15.076 1.00 71.56 511 PRO A C 1
ATOM 4004 O O . PRO A 1 511 ? 6.449 7.533 15.413 1.00 71.56 511 PRO A O 1
ATOM 4007 N N . ASP A 1 512 ? 4.422 8.408 14.989 1.00 78.56 512 ASP A N 1
ATOM 4008 C CA . ASP A 1 512 ? 4.743 9.726 15.525 1.00 78.56 512 ASP A CA 1
ATOM 4009 C C . ASP A 1 512 ? 4.341 9.858 17.005 1.00 78.56 512 ASP A C 1
ATOM 4011 O O . ASP A 1 512 ? 3.696 8.990 17.599 1.00 78.56 512 ASP A O 1
ATOM 4015 N N . LYS A 1 513 ? 4.744 10.974 17.620 1.00 86.94 513 LYS A N 1
ATOM 4016 C CA . LYS A 1 513 ? 4.500 11.245 19.042 1.00 86.94 513 LYS A CA 1
ATOM 4017 C C . LYS A 1 513 ? 3.004 11.287 19.384 1.00 86.94 513 LYS A C 1
ATOM 4019 O O . LYS A 1 513 ? 2.635 10.968 20.514 1.00 86.94 513 LYS A O 1
ATOM 4024 N N . GLU A 1 514 ? 2.154 11.718 18.456 1.00 86.88 514 GLU A N 1
ATOM 4025 C CA . GLU A 1 514 ? 0.709 11.788 18.678 1.00 86.88 514 GLU A CA 1
ATOM 4026 C C . GLU A 1 514 ? 0.121 10.377 18.741 1.00 86.88 514 GLU A C 1
ATOM 4028 O O . GLU A 1 514 ? -0.573 10.055 19.708 1.00 86.88 514 GLU A O 1
ATOM 4033 N N . GLN A 1 515 ? 0.510 9.505 17.805 1.00 85.88 515 GLN A N 1
ATOM 4034 C CA . GLN A 1 515 ? 0.145 8.086 17.822 1.00 85.88 515 GLN A CA 1
ATOM 4035 C C . GLN A 1 515 ? 0.596 7.397 19.113 1.00 85.88 515 GLN A C 1
ATOM 4037 O O . GLN A 1 515 ? -0.218 6.784 19.802 1.00 85.88 515 GLN A O 1
ATOM 4042 N N . GLU A 1 516 ? 1.871 7.546 19.489 1.00 86.81 516 GLU A N 1
ATOM 4043 C CA . GLU A 1 516 ? 2.416 6.964 20.723 1.00 86.81 516 GLU A CA 1
ATOM 4044 C C . GLU A 1 516 ? 1.646 7.426 21.971 1.00 86.81 516 GLU A C 1
ATOM 4046 O O . GLU A 1 516 ? 1.332 6.619 22.850 1.00 86.81 516 GLU A O 1
ATOM 4051 N N . THR A 1 517 ? 1.306 8.717 22.038 1.00 90.56 517 THR A N 1
ATOM 4052 C CA . THR A 1 517 ? 0.600 9.309 23.183 1.00 90.56 517 THR A CA 1
ATOM 4053 C C . THR A 1 517 ? -0.814 8.747 23.314 1.00 90.56 517 THR A C 1
ATOM 4055 O O . THR A 1 517 ? -1.191 8.274 24.388 1.00 90.56 517 THR A O 1
ATOM 4058 N N . TRP A 1 518 ? -1.600 8.768 22.235 1.00 92.88 518 TRP A N 1
ATOM 4059 C CA . TRP A 1 518 ? -2.985 8.295 22.270 1.00 92.88 518 TRP A CA 1
ATOM 4060 C C . TRP A 1 518 ? -3.079 6.783 22.463 1.00 92.88 518 TRP A C 1
ATOM 4062 O O . TRP A 1 518 ? -3.922 6.317 23.230 1.00 92.88 518 TRP A O 1
ATOM 4072 N N . PHE A 1 519 ? -2.177 6.007 21.861 1.00 90.06 519 PHE A N 1
ATOM 4073 C CA . PHE A 1 519 ? -2.155 4.554 22.045 1.00 90.06 519 PHE A CA 1
ATOM 4074 C C . PHE A 1 519 ? -1.851 4.174 23.495 1.00 90.06 519 PHE A C 1
ATOM 4076 O O . PHE A 1 519 ? -2.504 3.289 24.051 1.00 90.06 519 PHE A O 1
ATOM 4083 N N . GLU A 1 520 ? -0.920 4.875 24.146 1.00 87.50 520 GLU A N 1
ATOM 4084 C CA . GLU A 1 520 ? -0.641 4.655 25.563 1.00 87.50 520 GLU A CA 1
ATOM 4085 C C . GLU A 1 520 ? -1.836 5.063 26.449 1.00 87.50 520 GLU A C 1
ATOM 4087 O O . GLU A 1 520 ? -2.142 4.353 27.407 1.00 87.50 520 GLU A O 1
ATOM 4092 N N . ILE A 1 521 ? -2.585 6.119 26.101 1.00 92.31 521 ILE A N 1
ATOM 4093 C CA . ILE A 1 521 ? -3.832 6.495 26.798 1.00 92.31 521 ILE A CA 1
ATOM 4094 C C . ILE A 1 521 ? -4.885 5.385 26.688 1.00 92.31 521 ILE A C 1
ATOM 4096 O O . ILE A 1 521 ? -5.443 4.976 27.710 1.00 92.31 521 ILE A O 1
ATOM 4100 N N . PHE A 1 522 ? -5.154 4.864 25.488 1.00 93.06 522 PHE A N 1
ATOM 4101 C CA . PHE A 1 522 ? -6.136 3.788 25.292 1.00 93.06 522 PHE A CA 1
ATOM 4102 C C . PHE A 1 522 ? -5.759 2.526 26.066 1.00 93.06 522 PHE A C 1
ATOM 4104 O O . PHE A 1 522 ? -6.586 1.936 26.765 1.00 93.06 522 PHE A O 1
ATOM 4111 N N . LYS A 1 523 ? -4.482 2.152 26.005 1.00 89.12 523 LYS A N 1
ATOM 4112 C CA . LYS A 1 523 ? -3.919 1.018 26.736 1.00 89.12 523 LYS A CA 1
ATOM 4113 C C . LYS A 1 523 ? -4.057 1.174 28.250 1.00 89.12 523 LYS A C 1
ATOM 4115 O O . LYS A 1 523 ? -4.548 0.262 28.913 1.00 89.12 523 LYS A O 1
ATOM 4120 N N . GLN A 1 524 ? -3.670 2.321 28.811 1.00 92.69 524 GLN A N 1
ATOM 4121 C CA . GLN A 1 524 ? -3.814 2.596 30.248 1.00 92.69 524 GLN A CA 1
ATOM 4122 C C . GLN A 1 524 ? -5.280 2.563 30.689 1.00 92.69 524 GLN A C 1
ATOM 4124 O O . GLN A 1 524 ? -5.592 2.153 31.809 1.00 92.69 524 GLN A O 1
ATOM 4129 N N . ASN A 1 525 ? -6.188 2.918 29.781 1.00 92.69 525 ASN A N 1
ATOM 4130 C CA . ASN A 1 525 ? -7.624 2.862 29.996 1.00 92.69 525 ASN A CA 1
ATOM 4131 C C . ASN A 1 525 ? -8.256 1.515 29.631 1.00 92.69 525 ASN A C 1
ATOM 4133 O O . ASN A 1 525 ? -9.475 1.386 29.702 1.00 92.69 525 ASN A O 1
ATOM 4137 N N . GLY A 1 526 ? -7.461 0.469 29.396 1.00 86.12 526 GLY A N 1
ATOM 4138 C CA . GLY A 1 526 ? -7.923 -0.914 29.285 1.00 86.12 526 GLY A CA 1
ATOM 4139 C C . GLY A 1 526 ? -8.573 -1.263 27.954 1.00 86.12 526 GLY A C 1
ATOM 4140 O O . GLY A 1 526 ? -9.499 -2.065 27.952 1.00 86.12 526 GLY A O 1
ATOM 4141 N N . ALA A 1 527 ? -8.104 -0.675 26.852 1.00 87.75 527 ALA A N 1
ATOM 4142 C CA . ALA A 1 527 ? -8.272 -1.306 25.548 1.00 87.75 527 ALA A CA 1
ATOM 4143 C C . ALA A 1 527 ? -7.657 -2.715 25.594 1.00 87.75 527 ALA A C 1
ATOM 4145 O O . ALA A 1 527 ? -6.688 -2.940 26.324 1.00 87.75 527 ALA A O 1
ATOM 4146 N N . ASP A 1 528 ? -8.195 -3.645 24.811 1.00 85.81 528 ASP A N 1
ATOM 4147 C CA . ASP A 1 528 ? -7.599 -4.964 24.577 1.00 85.81 528 ASP A CA 1
ATOM 4148 C C . ASP A 1 528 ? -6.876 -5.008 23.234 1.00 85.81 528 ASP A C 1
ATOM 4150 O O . ASP A 1 528 ? -5.840 -5.666 23.122 1.00 85.81 528 ASP A O 1
ATOM 4154 N N . ILE A 1 529 ? -7.409 -4.290 22.237 1.00 87.88 529 ILE A N 1
ATOM 4155 C CA . ILE A 1 529 ? -6.851 -4.174 20.889 1.00 87.88 529 ILE A CA 1
ATOM 4156 C C . ILE A 1 529 ? -6.934 -2.718 20.435 1.00 87.88 529 ILE A C 1
ATOM 4158 O O . ILE A 1 529 ? -7.977 -2.079 20.568 1.00 87.88 529 ILE A O 1
ATOM 4162 N N . ILE A 1 530 ? -5.842 -2.209 19.869 1.00 87.25 530 ILE A N 1
ATOM 4163 C CA . ILE A 1 530 ? -5.815 -0.918 19.174 1.00 87.25 530 ILE A CA 1
ATOM 4164 C C . ILE A 1 530 ? -5.436 -1.201 17.720 1.00 87.25 530 ILE A C 1
ATOM 4166 O O . ILE A 1 530 ? -4.350 -1.726 17.462 1.00 87.25 530 ILE A O 1
ATOM 4170 N N . LEU A 1 531 ? -6.342 -0.888 16.796 1.00 86.94 531 LEU A N 1
ATOM 4171 C CA . LEU A 1 531 ? -6.163 -1.045 15.351 1.00 86.94 531 LEU A CA 1
ATOM 4172 C C . LEU A 1 531 ? -6.131 0.353 14.732 1.00 86.94 531 LEU A C 1
ATOM 4174 O O . LEU A 1 531 ? -7.164 0.873 14.324 1.00 86.94 531 LEU A O 1
ATOM 4178 N N . GLY A 1 532 ? -4.961 0.992 14.769 1.00 84.19 532 GLY A N 1
ATOM 4179 C CA . GLY A 1 532 ? -4.781 2.314 14.172 1.00 84.19 532 GLY A CA 1
ATOM 4180 C C . GLY A 1 532 ? -4.596 2.245 12.660 1.00 84.19 532 GLY A C 1
ATOM 4181 O O . GLY A 1 532 ? -3.994 1.298 12.158 1.00 84.19 532 GLY A O 1
ATOM 4182 N N . ASP A 1 533 ? -5.070 3.269 11.964 1.00 83.44 533 ASP A N 1
ATOM 4183 C CA . ASP A 1 533 ? -5.031 3.455 10.508 1.00 83.44 533 ASP A CA 1
ATOM 4184 C C . ASP A 1 533 ? -4.711 4.928 10.167 1.00 83.44 533 ASP A C 1
ATOM 4186 O O . ASP A 1 533 ? -4.298 5.647 11.076 1.00 83.44 533 ASP A O 1
ATOM 4190 N N . HIS A 1 534 ? -4.841 5.363 8.899 1.00 83.06 534 HIS A N 1
ATOM 4191 C CA . HIS A 1 534 ? -4.477 6.684 8.327 1.00 83.06 534 HIS A CA 1
ATOM 4192 C C . HIS A 1 534 ? -3.086 6.866 7.670 1.00 83.06 534 HIS A C 1
ATOM 4194 O O . HIS A 1 534 ? -3.018 7.455 6.589 1.00 83.06 534 HIS A O 1
ATOM 4200 N N . PRO A 1 535 ? -1.937 6.405 8.217 1.00 74.25 535 PRO A N 1
ATOM 4201 C CA . PRO A 1 535 ? -0.634 6.625 7.580 1.00 74.25 535 PRO A CA 1
ATOM 4202 C C . PRO A 1 535 ? -0.471 6.051 6.160 1.00 74.25 535 PRO A C 1
ATOM 4204 O O . PRO A 1 535 ? 0.567 6.285 5.539 1.00 74.25 535 PRO A O 1
ATOM 4207 N N . MET A 1 536 ? -1.455 5.292 5.651 1.00 55.41 536 MET A N 1
ATOM 4208 C CA . MET A 1 536 ? -1.483 4.675 4.318 1.00 55.41 536 MET A CA 1
ATOM 4209 C C . MET A 1 536 ? -0.206 3.878 3.974 1.00 55.41 536 MET A C 1
ATOM 4211 O O . MET A 1 536 ? 0.162 3.733 2.806 1.00 55.41 536 MET A O 1
ATOM 4215 N N . TRP A 1 537 ? 0.497 3.350 4.988 1.00 44.81 537 TRP A N 1
ATOM 4216 C CA . TRP A 1 537 ? 1.722 2.566 4.817 1.00 44.81 537 TRP A CA 1
ATOM 4217 C C . TRP A 1 537 ? 1.745 1.292 5.667 1.00 44.81 537 TRP A C 1
ATOM 4219 O O . TRP A 1 537 ? 1.175 1.221 6.752 1.00 44.81 537 TRP A O 1
ATOM 4229 N N . GLN A 1 538 ? 2.457 0.277 5.164 1.00 41.00 538 GLN A N 1
ATOM 4230 C CA . GLN A 1 538 ? 2.352 -1.130 5.561 1.00 41.00 538 GLN A CA 1
ATOM 4231 C C . GLN A 1 538 ? 2.906 -1.521 6.961 1.00 41.00 538 GLN A C 1
ATOM 4233 O O . GLN A 1 538 ? 3.018 -2.708 7.248 1.00 41.00 538 GLN A O 1
ATOM 4238 N N . ASN A 1 539 ? 3.211 -0.572 7.854 1.00 35.47 539 ASN A N 1
ATOM 4239 C CA . ASN A 1 539 ? 3.686 -0.858 9.218 1.00 35.47 539 ASN A CA 1
ATOM 4240 C C . ASN A 1 539 ? 2.842 -0.100 10.256 1.00 35.47 539 ASN A C 1
ATOM 4242 O O . ASN A 1 539 ? 3.278 0.920 10.788 1.00 35.47 539 ASN A O 1
ATOM 4246 N N . LEU A 1 540 ? 1.633 -0.592 10.532 1.00 39.66 540 LEU A N 1
ATOM 4247 C CA . LEU A 1 540 ? 0.774 -0.050 11.586 1.00 39.66 540 LEU A CA 1
ATOM 4248 C C . LEU A 1 540 ? 1.101 -0.736 12.926 1.00 39.66 540 LEU A C 1
ATOM 4250 O O . LEU A 1 540 ? 1.303 -1.954 12.944 1.00 39.66 540 LEU A O 1
ATOM 4254 N N . PRO A 1 541 ? 1.168 -0.005 14.055 1.00 41.19 541 PRO A N 1
ATOM 4255 C CA . PRO A 1 541 ? 1.321 -0.622 15.368 1.00 41.19 541 PRO A CA 1
ATOM 4256 C C . PRO A 1 541 ? 0.023 -1.336 15.738 1.00 41.19 541 PRO A C 1
ATOM 4258 O O . PRO A 1 541 ? -1.004 -0.693 15.933 1.00 41.19 541 PRO A O 1
ATOM 4261 N N . VAL A 1 542 ? 0.071 -2.660 15.865 1.00 41.75 542 VAL A N 1
ATOM 4262 C CA . VAL A 1 542 ? -1.005 -3.429 16.498 1.00 41.75 542 VAL A CA 1
ATOM 4263 C C . VAL A 1 542 ? -0.617 -3.626 17.950 1.00 41.75 542 VAL A C 1
ATOM 4265 O O . VAL A 1 542 ? 0.431 -4.204 18.240 1.00 41.75 542 VAL A O 1
ATOM 4268 N N . TRP A 1 543 ? -1.454 -3.156 18.869 1.00 37.03 543 TRP A N 1
ATOM 4269 C CA . TRP A 1 543 ? -1.270 -3.431 20.290 1.00 37.03 543 TRP A CA 1
ATOM 4270 C C . TRP A 1 543 ? -2.304 -4.447 20.777 1.00 37.03 543 TRP A C 1
ATOM 4272 O O . TRP A 1 543 ? -3.477 -4.361 20.410 1.00 37.03 543 TRP A O 1
ATOM 4282 N N . ARG A 1 544 ? -1.865 -5.393 21.619 1.00 36.09 544 ARG A N 1
ATOM 4283 C CA . ARG A 1 544 ? -2.721 -6.405 22.244 1.00 36.09 544 ARG A CA 1
ATOM 4284 C C . ARG A 1 544 ? -2.365 -6.631 23.712 1.00 36.09 544 ARG A C 1
ATOM 4286 O O . ARG A 1 544 ? -1.199 -6.845 24.042 1.00 36.09 544 ARG A O 1
ATOM 4293 N N . ASN A 1 545 ? -3.373 -6.676 24.582 1.00 30.55 545 ASN A N 1
ATOM 4294 C CA . ASN A 1 545 ? -3.206 -7.118 25.967 1.00 30.55 545 ASN A CA 1
ATOM 4295 C C . ASN A 1 545 ? -3.257 -8.652 26.054 1.00 30.55 545 ASN A C 1
ATOM 4297 O O . ASN A 1 545 ? -4.274 -9.262 25.722 1.00 30.55 545 ASN A O 1
ATOM 4301 N N . MET A 1 546 ? -2.187 -9.300 26.519 1.00 30.97 546 MET A N 1
ATOM 4302 C CA . MET A 1 546 ? -2.207 -10.728 26.855 1.00 30.97 546 MET A CA 1
ATOM 4303 C C . MET A 1 546 ? -2.062 -10.892 28.361 1.00 30.97 546 MET A C 1
ATOM 4305 O O . MET A 1 546 ? -1.106 -10.418 28.976 1.00 30.97 546 MET A O 1
ATOM 4309 N N . THR A 1 547 ? -3.043 -11.544 28.987 1.00 28.66 547 THR A N 1
ATOM 4310 C CA . THR A 1 547 ? -3.004 -11.774 30.432 1.00 28.66 547 THR A CA 1
ATOM 4311 C C . THR A 1 547 ? -1.840 -12.707 30.785 1.00 28.66 547 THR A C 1
ATOM 4313 O O . THR A 1 547 ? -1.773 -13.832 30.300 1.00 28.66 547 THR A O 1
ATOM 4316 N N . ALA A 1 548 ? -0.976 -12.215 31.685 1.00 26.05 548 ALA A N 1
ATOM 4317 C CA . ALA A 1 548 ? 0.277 -12.786 32.204 1.00 26.05 548 ALA A CA 1
ATOM 4318 C C . ALA A 1 548 ? 1.585 -12.369 31.486 1.00 26.05 548 ALA A C 1
ATOM 4320 O O . ALA A 1 548 ? 2.322 -13.189 30.955 1.00 26.05 548 ALA A O 1
ATOM 4321 N N . GLY A 1 549 ? 1.969 -11.097 31.648 1.00 25.88 549 GLY A N 1
ATOM 4322 C CA . GLY A 1 549 ? 3.321 -10.801 32.144 1.00 25.88 549 GLY A CA 1
ATOM 4323 C C . GLY A 1 549 ? 4.455 -10.516 31.154 1.00 25.88 549 GLY A C 1
ATOM 4324 O O . GLY A 1 549 ? 5.581 -10.374 31.625 1.00 25.88 549 GLY A O 1
ATOM 4325 N N . LYS A 1 550 ? 4.215 -10.355 29.848 1.00 23.38 550 LYS A N 1
ATOM 4326 C CA . LYS A 1 550 ? 5.205 -9.762 28.928 1.00 23.38 550 LYS A CA 1
ATOM 4327 C C . LYS A 1 550 ? 4.521 -8.834 27.916 1.00 23.38 550 LYS A C 1
ATOM 4329 O O . LYS A 1 550 ? 3.568 -9.223 27.253 1.00 23.38 550 LYS A O 1
ATOM 4334 N N . CYS A 1 551 ? 5.005 -7.594 27.862 1.00 26.12 551 CYS A N 1
ATOM 4335 C CA . CYS A 1 551 ? 4.564 -6.511 26.983 1.00 26.12 551 CYS A CA 1
ATOM 4336 C C . CYS A 1 551 ? 5.634 -6.278 25.905 1.00 26.12 551 CYS A C 1
ATOM 4338 O O . CYS A 1 551 ? 6.808 -6.198 26.266 1.00 26.12 551 CYS A O 1
ATOM 4340 N N . SER A 1 552 ? 5.260 -6.057 24.641 1.00 25.06 552 SER A N 1
ATOM 4341 C CA . SER A 1 552 ? 6.166 -5.496 23.626 1.00 25.06 552 SER A CA 1
ATOM 4342 C C . SER A 1 552 ? 5.468 -4.408 22.797 1.00 25.06 552 SER A C 1
ATOM 4344 O O . SER A 1 552 ? 4.271 -4.475 22.523 1.00 25.06 552 SER A O 1
ATOM 4346 N N . TRP A 1 553 ? 6.226 -3.367 22.446 1.00 29.44 553 TRP A N 1
ATOM 4347 C CA . TRP A 1 553 ? 5.999 -2.589 21.231 1.00 29.44 553 TRP A CA 1
ATOM 4348 C C . TRP A 1 553 ? 6.832 -3.274 20.151 1.00 29.44 553 TRP A C 1
ATOM 4350 O O . TRP A 1 553 ? 8.041 -3.413 20.330 1.00 29.44 553 TRP A O 1
ATOM 4360 N N . GLY A 1 554 ? 6.217 -3.709 19.058 1.00 29.06 554 GLY A N 1
ATOM 4361 C CA . GLY A 1 554 ? 6.936 -4.369 17.978 1.00 29.06 554 GLY A CA 1
ATOM 4362 C C . GLY A 1 554 ? 6.124 -4.395 16.694 1.00 29.06 554 GLY A C 1
ATOM 4363 O O . GLY A 1 554 ? 4.900 -4.506 16.712 1.00 29.06 554 GLY A O 1
ATOM 4364 N N . THR A 1 555 ? 6.826 -4.350 15.563 1.00 35.97 555 THR A N 1
ATOM 4365 C CA . THR A 1 555 ? 6.478 -5.275 14.484 1.00 35.97 555 THR A CA 1
ATOM 4366 C C . THR A 1 555 ? 6.432 -6.666 15.122 1.00 35.97 555 THR A C 1
ATOM 4368 O O . THR A 1 555 ? 7.362 -7.022 15.837 1.00 35.97 555 THR A O 1
ATOM 4371 N N . VAL A 1 556 ? 5.289 -7.348 14.982 1.00 35.59 556 VAL A N 1
ATOM 4372 C CA . VAL A 1 556 ? 4.941 -8.680 15.533 1.00 35.59 556 VAL A CA 1
ATOM 4373 C C . VAL A 1 556 ? 6.191 -9.518 15.870 1.00 35.59 556 VAL A C 1
ATOM 4375 O O . VAL A 1 556 ? 6.913 -9.839 14.925 1.00 35.59 556 VAL A O 1
ATOM 4378 N N . PRO A 1 557 ? 6.502 -9.827 17.156 1.00 32.78 557 PRO A N 1
ATOM 4379 C CA . PRO A 1 557 ? 5.963 -11.010 17.873 1.00 32.78 557 PRO A CA 1
ATOM 4380 C C . PRO A 1 557 ? 5.865 -10.787 19.424 1.00 32.78 557 PRO A C 1
ATOM 4382 O O . PRO A 1 557 ? 6.092 -9.678 19.899 1.00 32.78 557 PRO A O 1
ATOM 4385 N N . GLU A 1 558 ? 5.461 -11.683 20.339 1.00 30.73 558 GLU A N 1
ATOM 4386 C CA . GLU A 1 558 ? 5.313 -13.141 20.424 1.00 30.73 558 GLU A CA 1
ATOM 4387 C C . GLU A 1 558 ? 4.048 -13.521 21.229 1.00 30.73 558 GLU A C 1
ATOM 4389 O O . GLU A 1 558 ? 3.674 -12.852 22.192 1.00 30.73 558 GLU A O 1
ATOM 4394 N N . THR A 1 559 ? 3.493 -14.689 20.894 1.00 25.27 559 THR A N 1
ATOM 4395 C CA . THR A 1 559 ? 2.398 -15.468 21.512 1.00 25.27 559 THR A CA 1
ATOM 4396 C C . THR A 1 559 ? 1.071 -15.433 20.732 1.00 25.27 559 THR A C 1
ATOM 4398 O O . THR A 1 559 ? 0.228 -14.557 20.874 1.00 25.27 559 THR A O 1
ATOM 4401 N N . LEU A 1 560 ? 0.931 -16.477 19.893 1.00 27.89 560 LEU A N 1
ATOM 4402 C CA . LEU A 1 560 ? -0.009 -16.708 18.779 1.00 27.89 560 LEU A CA 1
ATOM 4403 C C . LEU A 1 560 ? 0.280 -15.845 17.527 1.00 27.89 560 LEU A C 1
ATOM 4405 O O . LEU A 1 560 ? 0.179 -14.623 17.601 1.00 27.89 560 LEU A O 1
ATOM 4409 N N . PRO A 1 561 ? 0.636 -16.451 16.371 1.00 23.95 561 PRO A N 1
ATOM 4410 C CA . PRO A 1 561 ? 0.938 -15.704 15.150 1.00 23.95 561 PRO A CA 1
ATOM 4411 C C . PRO A 1 561 ? -0.260 -14.858 14.709 1.00 23.95 561 PRO A C 1
ATOM 4413 O O . PRO A 1 561 ? -1.352 -15.384 14.491 1.00 23.95 561 PRO A O 1
ATOM 4416 N N . ILE A 1 562 ? -0.046 -13.553 14.537 1.00 30.88 562 ILE A N 1
ATOM 4417 C CA . ILE A 1 562 ? -0.858 -12.740 13.631 1.00 30.88 562 ILE A CA 1
ATOM 4418 C C . ILE A 1 562 ? -0.411 -13.150 12.228 1.00 30.88 562 ILE A C 1
ATOM 4420 O O . ILE A 1 562 ? 0.738 -12.917 11.851 1.00 30.88 562 ILE A O 1
ATOM 4424 N N . TYR A 1 563 ? -1.286 -13.797 11.463 1.00 28.00 563 TYR A N 1
ATOM 4425 C CA . TYR A 1 563 ? -1.003 -14.065 10.058 1.00 28.00 563 TYR A CA 1
ATOM 4426 C C . TYR A 1 563 ? -1.223 -12.782 9.263 1.00 28.00 563 TYR A C 1
ATOM 4428 O O . TYR A 1 563 ? -2.356 -12.374 9.015 1.00 28.00 563 TYR A O 1
ATOM 4436 N N . THR A 1 564 ? -0.131 -12.139 8.863 1.00 27.75 564 THR A N 1
ATOM 4437 C CA . THR A 1 564 ? -0.146 -11.088 7.848 1.00 27.75 564 THR A CA 1
ATOM 4438 C C . THR A 1 564 ? 0.005 -11.745 6.477 1.00 27.75 564 THR A C 1
ATOM 4440 O O . THR A 1 564 ? 1.061 -12.267 6.115 1.00 27.75 564 THR A O 1
ATOM 4443 N N . ALA A 1 565 ? -1.066 -11.756 5.684 1.00 24.08 565 ALA A N 1
ATOM 4444 C CA . ALA A 1 565 ? -0.959 -12.110 4.275 1.00 24.08 565 ALA A CA 1
ATOM 4445 C C . ALA A 1 565 ? -0.301 -10.934 3.540 1.00 24.08 565 ALA A C 1
ATOM 4447 O O . ALA A 1 565 ? -0.925 -9.904 3.293 1.00 24.08 565 ALA A O 1
ATOM 4448 N N . LYS A 1 566 ? 0.985 -11.067 3.201 1.00 23.80 566 LYS A N 1
ATOM 4449 C CA . LYS A 1 566 ? 1.686 -10.094 2.358 1.00 23.80 566 LYS A CA 1
ATOM 4450 C C . LYS A 1 566 ? 1.205 -10.251 0.911 1.00 23.80 566 LYS A C 1
ATOM 4452 O O . LYS A 1 566 ? 1.751 -11.053 0.155 1.00 23.80 566 LYS A O 1
ATOM 4457 N N . ILE A 1 567 ? 0.170 -9.505 0.531 1.00 24.06 567 ILE A N 1
ATOM 4458 C CA . ILE A 1 567 ? -0.218 -9.344 -0.875 1.00 24.06 567 ILE A CA 1
ATOM 4459 C C . ILE A 1 567 ? 0.898 -8.546 -1.573 1.00 24.06 567 ILE A C 1
ATOM 4461 O O . ILE A 1 567 ? 1.454 -7.607 -1.001 1.00 24.06 567 ILE A O 1
ATOM 4465 N N . ARG A 1 568 ? 1.304 -8.996 -2.768 1.00 22.41 568 ARG A N 1
ATOM 4466 C CA . ARG A 1 568 ? 2.410 -8.426 -3.561 1.00 22.41 568 ARG A CA 1
ATOM 4467 C C . ARG A 1 568 ? 2.292 -6.905 -3.694 1.00 22.41 568 ARG A C 1
ATOM 4469 O O . ARG A 1 568 ? 1.202 -6.383 -3.880 1.00 22.41 568 ARG A O 1
ATOM 4476 N N . GLU A 1 569 ? 3.445 -6.237 -3.669 1.00 24.34 569 GLU A N 1
ATOM 4477 C CA . GLU A 1 569 ? 3.607 -4.815 -3.984 1.00 24.34 569 GLU A CA 1
ATOM 4478 C C . GLU A 1 569 ? 2.923 -4.467 -5.316 1.00 24.34 569 GLU A C 1
ATOM 4480 O O . GLU A 1 569 ? 3.448 -4.746 -6.392 1.00 24.34 569 GLU A O 1
ATOM 4485 N N . THR A 1 570 ? 1.767 -3.817 -5.243 1.00 23.02 570 THR A N 1
ATOM 4486 C CA . THR A 1 570 ? 1.222 -3.001 -6.327 1.00 23.02 570 THR A CA 1
ATOM 4487 C C . THR A 1 570 ? 1.185 -1.560 -5.838 1.00 23.02 570 THR A C 1
ATOM 4489 O O . THR A 1 570 ? 0.743 -1.302 -4.724 1.00 23.02 570 THR A O 1
ATOM 4492 N N . GLN A 1 571 ? 1.662 -0.615 -6.653 1.00 23.53 571 GLN A N 1
ATOM 4493 C CA . GLN A 1 571 ? 1.730 0.833 -6.376 1.00 23.53 571 GLN A CA 1
ATOM 4494 C C . GLN A 1 571 ? 0.357 1.532 -6.206 1.00 23.53 571 GLN A C 1
ATOM 4496 O O . GLN A 1 571 ? 0.259 2.746 -6.353 1.00 23.53 571 GLN A O 1
ATOM 4501 N N . ALA A 1 572 ? -0.702 0.794 -5.887 1.00 24.14 572 ALA A N 1
ATOM 4502 C CA . ALA A 1 572 ? -2.004 1.340 -5.537 1.00 24.14 572 ALA A CA 1
ATOM 4503 C C . ALA A 1 572 ? -2.204 1.205 -4.025 1.00 24.14 572 ALA A C 1
ATOM 4505 O O . ALA A 1 572 ? -1.844 0.168 -3.462 1.00 24.14 572 ALA A O 1
ATOM 4506 N N . CYS A 1 573 ? -2.772 2.235 -3.389 1.00 29.38 573 CYS A N 1
ATOM 4507 C CA . CYS A 1 573 ? -3.254 2.212 -2.007 1.00 29.38 573 CYS A CA 1
ATOM 4508 C C . CYS A 1 573 ? -4.016 0.904 -1.759 1.00 29.38 573 CYS A C 1
ATOM 4510 O O . CYS A 1 573 ? -5.151 0.750 -2.198 1.00 29.38 573 CYS A O 1
ATOM 4512 N N . SER A 1 574 ? -3.346 -0.070 -1.148 1.00 27.83 574 SER A N 1
ATOM 4513 C CA . SER A 1 574 ? -3.904 -1.391 -0.882 1.00 27.83 574 SER A CA 1
ATOM 4514 C C . SER A 1 574 ? -4.132 -1.471 0.621 1.00 27.83 574 SER A C 1
ATOM 4516 O O . SER A 1 574 ? -3.170 -1.238 1.363 1.00 27.83 574 SER A O 1
ATOM 4518 N N . PRO A 1 575 ? -5.356 -1.772 1.087 1.00 31.23 575 PRO A N 1
ATOM 4519 C CA . PRO A 1 575 ? -5.617 -1.912 2.509 1.00 31.23 575 PRO A CA 1
ATOM 4520 C C . PRO A 1 575 ? -4.728 -3.020 3.083 1.00 31.23 575 PRO A C 1
ATOM 4522 O O . PRO A 1 575 ? -4.545 -4.083 2.485 1.00 31.23 575 PRO A O 1
ATOM 4525 N N . MET A 1 576 ? -4.129 -2.755 4.243 1.00 32.12 576 MET A N 1
ATOM 4526 C CA . MET A 1 576 ? -3.403 -3.776 4.990 1.00 32.12 576 MET A CA 1
ATOM 4527 C C . MET A 1 576 ? -4.413 -4.716 5.641 1.00 32.12 576 MET A C 1
ATOM 4529 O O . MET A 1 576 ? -5.288 -4.245 6.360 1.00 32.12 576 MET A O 1
ATOM 4533 N N . PHE A 1 577 ? -4.254 -6.023 5.430 1.00 31.09 577 PHE A N 1
ATOM 4534 C CA . PHE A 1 577 ? -5.039 -7.052 6.107 1.00 31.09 577 PHE A CA 1
ATOM 4535 C C . PHE A 1 577 ? -4.271 -7.596 7.315 1.00 31.09 577 PHE A C 1
ATOM 4537 O O . PHE A 1 577 ? -3.187 -8.167 7.170 1.00 31.09 577 PHE A O 1
ATOM 4544 N N . ILE A 1 578 ? -4.843 -7.433 8.505 1.00 37.78 578 ILE A N 1
ATOM 4545 C CA . ILE A 1 578 ? -4.317 -7.965 9.764 1.00 37.78 578 ILE A CA 1
ATOM 4546 C C . ILE A 1 578 ? -5.351 -8.931 10.340 1.00 37.78 578 ILE A C 1
ATOM 4548 O O . ILE A 1 578 ? -6.449 -8.514 10.690 1.00 37.78 578 ILE A O 1
ATOM 4552 N N . SER A 1 579 ? -5.004 -10.213 10.480 1.00 28.27 579 SER A N 1
ATOM 4553 C CA . SER A 1 579 ? -5.852 -11.203 11.158 1.00 28.27 579 SER A CA 1
ATOM 4554 C C . SER A 1 579 ? -5.321 -11.482 12.566 1.00 28.27 579 SER A C 1
ATOM 4556 O O . SER A 1 579 ? -4.229 -12.033 12.719 1.00 28.27 579 SER A O 1
ATOM 4558 N N . THR A 1 580 ? -6.091 -11.135 13.601 1.00 34.81 580 THR A N 1
ATOM 4559 C CA . THR A 1 580 ? -5.754 -11.383 15.015 1.00 34.81 580 THR A CA 1
ATOM 4560 C C . THR A 1 580 ? -6.629 -12.490 15.604 1.00 34.81 580 THR A C 1
ATOM 4562 O O . THR A 1 580 ? -7.838 -12.518 15.395 1.00 34.81 580 THR A O 1
ATOM 4565 N N . VAL A 1 581 ? -6.018 -13.399 16.373 1.00 28.33 581 VAL A N 1
ATOM 4566 C CA . VAL A 1 581 ? -6.668 -14.615 16.897 1.00 28.33 581 VAL A CA 1
ATOM 4567 C C . VAL A 1 581 ? -6.807 -14.593 18.416 1.00 28.33 581 VAL A C 1
ATOM 4569 O O . VAL A 1 581 ? -5.810 -14.484 19.130 1.00 28.33 581 VAL A O 1
ATOM 4572 N N . ILE A 1 582 ? -8.027 -14.731 18.936 1.00 35.91 582 ILE A N 1
ATOM 4573 C CA . ILE A 1 582 ? -8.381 -14.571 20.351 1.00 35.91 582 ILE A CA 1
ATOM 4574 C C . ILE A 1 582 ? -8.960 -15.870 20.911 1.00 35.91 582 ILE A C 1
ATOM 4576 O O . ILE A 1 582 ? -9.952 -16.395 20.421 1.00 35.91 582 ILE A O 1
ATOM 4580 N N . GLN A 1 583 ? -8.347 -16.396 21.975 1.00 28.34 583 GLN A N 1
ATOM 4581 C CA . GLN A 1 583 ? -8.873 -17.553 22.700 1.00 28.34 583 GLN A CA 1
ATOM 4582 C C . GLN A 1 583 ? -9.652 -17.109 23.939 1.00 28.34 583 GLN A C 1
ATOM 4584 O O . GLN A 1 583 ? -9.097 -16.472 24.837 1.00 28.34 583 GLN A O 1
ATOM 4589 N N . LYS A 1 584 ? -10.926 -17.508 24.026 1.00 29.98 584 LYS A N 1
ATOM 4590 C CA . LYS A 1 584 ? -11.713 -17.424 25.262 1.00 29.98 584 LYS A CA 1
ATOM 4591 C C . LYS A 1 584 ? -11.180 -18.471 26.244 1.00 29.98 584 LYS A C 1
ATOM 4593 O O . LYS A 1 584 ? -11.099 -19.651 25.906 1.00 29.98 584 LYS A O 1
ATOM 4598 N N . LYS A 1 585 ? -10.840 -18.082 27.477 1.00 26.34 585 LYS A N 1
ATOM 4599 C CA . LYS A 1 585 ? -10.642 -19.068 28.553 1.00 26.34 585 LYS A CA 1
ATOM 4600 C C . LYS A 1 585 ? -11.975 -19.779 28.768 1.00 26.34 585 LYS A C 1
ATOM 4602 O O . LYS A 1 585 ? -12.950 -19.131 29.141 1.00 26.34 585 LYS A O 1
ATOM 4607 N N . SER A 1 586 ? -12.024 -21.094 28.553 1.00 25.56 586 SER A N 1
ATOM 4608 C CA . SER A 1 586 ? -13.172 -21.883 28.992 1.00 25.56 586 SER A CA 1
ATOM 4609 C C . SER A 1 586 ? -13.326 -21.680 30.497 1.00 25.56 586 SER A C 1
ATOM 4611 O O . SER A 1 586 ? -12.400 -21.979 31.258 1.00 25.56 586 SER A O 1
ATOM 4613 N N . SER A 1 587 ? -14.474 -21.171 30.933 1.00 26.61 587 SER A N 1
ATOM 4614 C CA . SER A 1 587 ? -14.899 -21.286 32.320 1.00 26.61 587 SER A CA 1
ATOM 4615 C C . SER A 1 587 ? -15.040 -22.775 32.624 1.00 26.61 587 SER A C 1
ATOM 4617 O O . SER A 1 587 ? -16.044 -23.406 32.297 1.00 26.61 587 SER A O 1
ATOM 4619 N N . ALA A 1 588 ? -13.988 -23.367 33.191 1.00 24.31 588 ALA A N 1
ATOM 4620 C CA . ALA A 1 588 ? -14.089 -24.687 33.782 1.00 24.31 588 ALA A CA 1
ATOM 4621 C C . ALA A 1 588 ? -15.171 -24.614 34.864 1.00 24.31 588 ALA A C 1
ATOM 4623 O O . ALA A 1 588 ? -15.121 -23.770 35.760 1.00 24.31 588 ALA A O 1
ATOM 4624 N N . ALA A 1 589 ? -16.191 -25.448 34.699 1.00 23.70 589 ALA A N 1
ATOM 4625 C CA . ALA A 1 589 ? -17.249 -25.626 35.666 1.00 23.70 589 ALA A CA 1
ATOM 4626 C C . ALA A 1 589 ? -16.698 -26.260 36.957 1.00 23.70 589 ALA A C 1
ATOM 4628 O O . ALA A 1 589 ? -15.958 -27.243 36.886 1.00 23.70 589 ALA A O 1
ATOM 4629 N N . VAL A 1 590 ? -17.203 -25.727 38.079 1.00 26.78 590 VAL A N 1
ATOM 4630 C CA . VAL A 1 590 ? -17.072 -26.124 39.501 1.00 26.78 590 VAL A CA 1
ATOM 4631 C C . VAL A 1 590 ? -15.818 -25.653 40.230 1.00 26.78 590 VAL A C 1
ATOM 4633 O O . VAL A 1 590 ? -14.714 -26.174 39.967 1.00 26.78 590 VAL A O 1
#

Sequence (590 aa):
MYSYWYLIALAVWRLTAHHIAKIKEINLILFVTALFAGFYPSIDNTFCAARIIGFYPYYMCGYMLTAEKSAELCSKNRSKRLPVGVLCLTGAAAVMYGAYRYFQYTDDALQMAAYDAPQDAFGRICLYAAAFLAIYALRCLAPQKSIPLLTKFGRNSLWIFILHRPVTLLVSKYMKGMGTVKIMLAAAAVTLLICLVCGSDFVKKYLDRFADGGTEIFSPKEGKKLNFSAIAALAAALGFVVSVVVQSYSGFGKDDIKKMINGEYTDDEQDENDDEDIIYPVMSDAQAEKFESAFRITFAGDLILLEDQVKRAYNGSGYDFTEVFEYASPYISSADYAIGVFEGPMAGEEAGYTTSNFDDGKELRLNFPDTFAEAVREAGFDLVTTANNHLLDKGEAGALRTIEVLDRTGLDHTGSYTSEEDKRRERIKLVECQGIRIAVLSYTYGCNYISNELLTEGRFSYLTSVIYGTEGEEFEKMKKSVEEDMRAAKEMSPDLIVVLPHIGTQFSNTPDKEQETWFEIFKQNGADIILGDHPMWQNLPVWRNMTAGKCSWGTVPETLPIYTAKIRETQACSPMFISTVIQKKSSAAV

Foldseek 3Di:
DVLCLVVLLVVVLVVCLVPQLPPPPSLVVLCVQLLVLQQDQVQFCPSYRLLSSNCSSVVNVVVPQDPVNLVVLADPDLVVLLVLLVVLLVVLVVLCVVLCVPVVDDPRLVSRHHDPDPCCSVSSVSVVSSVVSNVSSCSSNPDPDDDPLVNLLVVLVVQLSVPLPVQCVVVVVVCPPDDPVVSVVVVVVSSVVSSVVSSDPVVVVVVVVLVVLCVCVVDPDPPDDRDPSSVVSVVVVCVVVCVVVVVVPPDDDPVVVVCVVVVVPDPPDPPVDDPDPPVDPDDDPVLVVQQVQWAKEKEWEEPDDAQVLQVVQDPPPDGHCLVVLVPPLVVQQVGLAYEYEDAAFALDPVLPAHDHDPPPPDPGAHHHHLCSLLSVVVSNHQEYEPAEQNLQSSHPSRNVVRVVSCVVSNRHYEFFADFQVRCVVPQFPWDATPNATETEHEEEQYYPPDDVCCCCPNDNVSTGQHADDQDDDVNVVSLVVLLVSLVVNVVVVGNAYEYEYADAAALDQDGDPSRVRVVVSNVVSDHQWYDYHNNLDAHDFIAGDDPDDDGDGDPDDDDRDFDFDPDDDDPDSGIGITMDTHDDDPPDDD

Secondary structure (DSSP, 8-state):
-GGGHHHHHHHHHHHHHHHHTTSTTHHHHHHHHHHHHTT-TTS-SGGGHHHHHHHHHHHHHHHH--HHHHHHTS-SSHHHHHHHHHHHHHHHHHHHHHHHHHH---HHHHTT---SSTTHHHHHHHHHHHHHHHHHHHHHHS-SSPPHHHHHHHHTHHHHHHHHHHHHHHHHHHHTT--HHHHHHHHHHHHHHHHHHHTSHHHHHHHHHHHHHHHHHHS--TTPPPPHHHHHHHHHHHHHHHHHHHHHSTT--HHHHHHHHHT---TT---TT-----SS----HHHHHHHHTSEEEEEEEE----HHHHHHTB-SSSB--HHHHTTTHHHHTTSSEEEEE--S----GGG------TTSSS-------THHHHHHHHTT--EEE--STTTTTTHHHHHHHHHHHHHHHT-EEES--SSHHHHHHHSSEEEEETTEEEEEEEEES--TTS-HHHHHTSTTTTT--B---SSSHHHHHHHHHHHHHHHHHHHT--SEEEEEEE-S-TT-SS--HHHHHHHHHHHHTT-SEEE-B-S-SS---EEE--SSS----SSS-SSS--B-------SS--PPEEEEEEPPPP----

pLDDT: mean 79.9, std 21.42, range [22.41, 98.69]

Radius of gyration: 30.97 Å; chains: 1; bounding box: 82×53×83 Å